Protein AF-A0A9X8HH03-F1 (afdb_monomer)

Organism: Aphanomyces astaci (NCBI:txid112090)

Secondary structure (DSSP, 8-state):
--PPPPHHHHHHHHHHHHHHHHH---STT-----SS-HHHHH-SSSS-----HHHHHHHHHHHHHHHHHSPP-TT--TTHHHHHHHHHHHHGGG--TT-TTGGGSS---TT-TT--GGGS-HHHHHHHTT--PPPP-S---TT---TTEEEETTEEEEGGG--HHHHHHHT--PPP--PPPTT--SS--SHHHHHHHHHHHHHHHHSS-HHHHHHHHHHHTT-S--GGGGGGGTTT-TTTTB-TTS-SSB--HHIIIIISTTTHHHHHHHHHHHGGGT----HHHHH-GGG----HHHHTTHHHHHHHHHHHHHHHHHHHHHHHHHHHHS-PPPPPHHHHHHHHHHHHHHHHHHHHHTS-TT-HHHHHHHHHHHHHHTSHHHHHHHHH-GGGG--SPPP---

Mean predicted aligned error: 9.7 Å

pLDDT: mean 85.26, std 14.09, range [35.69, 98.69]

Foldseek 3Di:
DDDPDDPVNLVLVVVCQCCCVQPVDNDSPDDDDFPFPQLLCCDPLQHVNRDNSQLVVLLVLLLVVLVLPPDDDPPDDPCNVVSVVLLCVQQDPNADPVARPVLLVDLDDPPDPNGNVVSHDVSVNVNSVQPPDDPPPPPDPPPDPDPQWDADPNDTDGNSPDDSVVSSVVSDDRDDDPDDQLQDDPVRPDPVSSSVQVVVLLVLLVLFDVLLSVLLNCLLSVRDPQQCVVVVCCVVPVCSQPQLQPPRDGTDSCCLQDVPPLHPVLLVLVCQLCVVFQFDSHPCCSNGVVPTDTDPVCVVLVLLSSSLVSLLSSLLSSVSSVQSCCSNPVVDHRDDNVVSNLSSVLSSLVRVLVSLLVDDPPDPNSVSNVVSVVSSCPGPSNVVSCVVVVCSNVNDPDDPPD

Sequence (402 aa):
MALPVPTAMMQRWQAMLSRYILGRKTVPTDRYRPLLPTTLHYDHKLGLGLPHVASRIRSQRLQLLQRAMTQSTTDRPLWQPLVLRQFERSMGQLYRASNPYDFLLYHPHPSSKWLMLWEVHPLWIDVQGLHQLPPNIVPVPESTRHPFYDMVKDTPTPFELWPRPMVVALAYHAPASEVSHPMTSTTRTTTALIQSYVRRVRRTCRLPPPLHGDVWLRLLFRMLPVNCRFAYLQVERPDAICCTYGCGQVETQHHAFHACPRIHPVWSFHRDAWRPFGAPFTWSTISDLDLFTVNSRGDRHKDAVKTLWILLTASTLNLIWTQHNKVQYEDANPLPLPQWFELSFLGWMTSVRRWLRLQDHDCAIRTSALYVLHTLRGQANYRRLWEQHPNSLLLAPSAATN

Structure (mmCIF, N/CA/C/O backbone):
data_AF-A0A9X8HH03-F1
#
_entry.id   AF-A0A9X8HH03-F1
#
loop_
_atom_site.group_PDB
_atom_site.id
_atom_site.type_symbol
_atom_site.label_atom_id
_atom_site.label_alt_id
_atom_site.label_comp_id
_atom_site.label_asym_id
_atom_site.label_entity_id
_atom_site.label_seq_id
_atom_site.pdbx_PDB_ins_code
_atom_site.Cartn_x
_atom_site.Cartn_y
_atom_site.Cartn_z
_atom_site.occupancy
_atom_site.B_iso_or_equiv
_atom_site.auth_seq_id
_atom_site.auth_comp_id
_atom_site.auth_asym_id
_atom_site.auth_atom_id
_atom_site.pdbx_PDB_model_num
ATOM 1 N N . MET A 1 1 ? -21.613 21.062 31.755 1.00 42.69 1 MET A N 1
ATOM 2 C CA . MET A 1 1 ? -22.233 19.724 31.862 1.00 42.69 1 MET A CA 1
ATOM 3 C C . MET A 1 1 ? -21.946 18.981 30.558 1.00 42.69 1 MET A C 1
ATOM 5 O O . MET A 1 1 ? -22.407 19.428 29.517 1.00 42.69 1 MET A O 1
ATOM 9 N N . ALA A 1 2 ? -21.083 17.958 30.559 1.00 50.59 2 ALA A N 1
ATOM 10 C CA . ALA A 1 2 ? -20.753 17.221 29.334 1.00 50.59 2 ALA A CA 1
ATOM 11 C C . ALA A 1 2 ? -21.858 16.192 29.055 1.00 50.59 2 ALA A C 1
ATOM 13 O O . ALA A 1 2 ? -21.950 15.181 29.749 1.00 50.59 2 ALA A O 1
ATOM 14 N N . LEU A 1 3 ? -22.723 16.482 28.082 1.00 59.66 3 LEU A N 1
ATOM 15 C CA . LEU A 1 3 ? -23.763 15.557 27.636 1.00 59.66 3 LEU A CA 1
ATOM 16 C C . LEU A 1 3 ? -23.119 14.341 26.945 1.00 59.66 3 LEU A C 1
ATOM 18 O O . LEU A 1 3 ? -22.155 14.512 26.188 1.00 59.66 3 LEU A O 1
ATOM 22 N N . PRO A 1 4 ? -23.619 13.114 27.180 1.00 69.44 4 PRO A N 1
ATOM 23 C CA . PRO A 1 4 ? -23.137 11.940 26.468 1.00 69.44 4 PRO A CA 1
ATOM 24 C C . PRO A 1 4 ? -23.378 12.116 24.964 1.00 69.44 4 PRO A C 1
ATOM 26 O O . PRO A 1 4 ? -24.473 12.471 24.533 1.00 69.44 4 PRO A O 1
ATOM 29 N N . VAL A 1 5 ? -22.339 11.884 24.156 1.00 78.88 5 VAL A N 1
ATOM 30 C CA . VAL A 1 5 ? -22.446 11.936 22.693 1.00 78.88 5 VAL A CA 1
ATOM 31 C C . VAL A 1 5 ? -23.406 10.832 22.232 1.00 78.88 5 VAL A C 1
ATOM 33 O O . VAL A 1 5 ? -23.113 9.660 22.484 1.00 78.88 5 VAL A O 1
ATOM 36 N N . PRO A 1 6 ? -24.512 11.157 21.535 1.00 84.25 6 PRO A N 1
ATOM 37 C CA . PRO A 1 6 ? -25.461 10.148 21.078 1.00 84.25 6 PRO A CA 1
ATOM 38 C C . PRO A 1 6 ? -24.834 9.156 20.090 1.00 84.25 6 PRO A C 1
ATOM 40 O O . PRO A 1 6 ? -24.050 9.538 19.215 1.00 84.25 6 PRO A O 1
ATOM 43 N N . THR A 1 7 ? -25.247 7.888 20.152 1.00 81.75 7 THR A N 1
ATOM 44 C CA . THR A 1 7 ? -24.755 6.822 19.258 1.00 81.75 7 THR A CA 1
ATOM 45 C C . THR A 1 7 ? -24.940 7.158 17.778 1.00 81.75 7 THR A C 1
ATOM 47 O O . THR A 1 7 ? -24.021 6.958 16.984 1.00 81.75 7 THR A O 1
ATOM 50 N N . ALA A 1 8 ? -26.077 7.756 17.409 1.00 86.56 8 ALA A N 1
ATOM 51 C CA . ALA A 1 8 ? -26.343 8.201 16.040 1.00 86.56 8 ALA A CA 1
ATOM 52 C C . ALA A 1 8 ? -25.312 9.235 15.546 1.00 86.56 8 ALA A C 1
ATOM 54 O O . ALA A 1 8 ? -24.878 9.202 14.392 1.00 86.56 8 ALA A O 1
ATOM 55 N N . MET A 1 9 ? -24.860 10.128 16.433 1.00 89.06 9 MET A N 1
ATOM 56 C CA . MET A 1 9 ? -23.835 11.119 16.112 1.00 89.06 9 MET A CA 1
ATOM 57 C C . MET A 1 9 ? -22.472 10.451 15.898 1.00 89.06 9 MET A C 1
ATOM 59 O O . MET A 1 9 ? -21.800 10.733 14.905 1.00 89.06 9 MET A O 1
ATOM 63 N N . MET A 1 10 ? -22.098 9.502 16.766 1.00 89.06 10 MET A N 1
ATOM 64 C CA . MET A 1 10 ? -20.860 8.726 16.621 1.00 89.06 10 MET A CA 1
ATOM 65 C C . MET A 1 10 ? -20.829 7.923 15.314 1.00 89.06 10 MET A C 1
ATOM 67 O O . MET A 1 10 ? -19.809 7.912 14.623 1.00 89.06 10 MET A O 1
ATOM 71 N N . GLN A 1 11 ? -21.946 7.295 14.935 1.00 87.88 11 GLN A N 1
ATOM 72 C CA . GLN A 1 11 ? -22.079 6.575 13.665 1.00 87.88 11 GLN A CA 1
ATOM 73 C C . GLN A 1 11 ? -21.918 7.513 12.463 1.00 87.88 11 GLN A C 1
ATOM 75 O O . GLN A 1 11 ? -21.202 7.186 11.514 1.00 87.88 11 GLN A O 1
ATOM 80 N N . ARG A 1 12 ? -22.512 8.713 12.518 1.00 88.88 12 ARG A N 1
ATOM 81 C CA . ARG A 1 12 ? -22.369 9.730 11.467 1.00 88.88 12 ARG A CA 1
ATOM 82 C C . ARG A 1 12 ? -20.920 10.201 11.319 1.00 88.88 12 ARG A C 1
ATOM 84 O O . ARG A 1 12 ? -20.425 10.290 10.196 1.00 88.88 12 ARG A O 1
ATOM 91 N N . TRP A 1 13 ? -20.222 10.451 12.427 1.00 90.81 13 TRP A N 1
ATOM 92 C CA . TRP A 1 13 ? -18.795 10.790 12.414 1.00 90.81 13 TRP A CA 1
ATOM 93 C C . TRP A 1 13 ? -17.937 9.654 11.857 1.00 90.81 13 TRP A C 1
ATOM 95 O O . TRP A 1 13 ? -17.076 9.892 11.010 1.00 90.81 13 TRP A O 1
ATOM 105 N N . GLN A 1 14 ? -18.198 8.411 12.273 1.00 90.00 14 GLN A N 1
ATOM 106 C CA . GLN A 1 14 ? -17.485 7.242 11.762 1.00 90.00 14 GLN A CA 1
ATOM 107 C C . GLN A 1 14 ? -17.677 7.080 10.250 1.00 90.00 14 GLN A C 1
ATOM 109 O O . GLN A 1 14 ? -16.710 6.801 9.533 1.00 90.00 14 GLN A O 1
ATOM 114 N N . ALA A 1 15 ? -18.903 7.266 9.757 1.00 87.06 15 ALA A N 1
ATOM 115 C CA . ALA A 1 15 ? -19.220 7.199 8.337 1.00 87.06 15 ALA A CA 1
ATOM 116 C C . ALA A 1 15 ? -18.490 8.295 7.551 1.00 87.06 15 ALA A C 1
ATOM 118 O O . ALA A 1 15 ? -17.828 7.983 6.563 1.00 87.06 15 ALA A O 1
ATOM 119 N N . MET A 1 16 ? -18.540 9.547 8.018 1.00 87.69 16 MET A N 1
ATOM 120 C CA . MET A 1 16 ? -17.826 10.674 7.405 1.00 87.69 16 MET A CA 1
ATOM 121 C C . MET A 1 16 ? -16.321 10.397 7.308 1.00 87.69 16 MET A C 1
ATOM 123 O O . MET A 1 16 ? -15.744 10.493 6.228 1.00 87.69 16 MET A O 1
ATOM 127 N N . LEU A 1 17 ? -15.699 9.976 8.412 1.00 88.12 17 LEU A N 1
ATOM 128 C CA . LEU A 1 17 ? -14.268 9.679 8.467 1.00 88.12 17 LEU A CA 1
ATOM 129 C C . LEU A 1 17 ? -13.883 8.542 7.512 1.00 88.12 17 LEU A C 1
ATOM 131 O O . LEU A 1 17 ? -12.899 8.646 6.781 1.00 88.12 17 LEU A O 1
ATOM 135 N N . SER A 1 18 ? -14.680 7.473 7.476 1.00 87.00 18 SER A N 1
ATOM 136 C CA . SER A 1 18 ? -14.419 6.325 6.599 1.00 87.00 18 SER A CA 1
ATOM 137 C C . SER A 1 18 ? -14.547 6.711 5.123 1.00 87.00 18 SER A C 1
ATOM 139 O O . SER A 1 18 ? -13.699 6.345 4.313 1.00 87.00 18 SER A O 1
ATOM 141 N N . ARG A 1 19 ? -15.574 7.493 4.769 1.00 84.31 19 ARG A N 1
ATOM 142 C CA . ARG A 1 19 ? -15.808 7.989 3.404 1.00 84.31 19 ARG A CA 1
ATOM 143 C C . ARG A 1 19 ? -14.714 8.942 2.935 1.00 84.31 19 ARG A C 1
ATOM 145 O O . ARG A 1 19 ? -14.247 8.824 1.802 1.00 84.31 19 ARG A O 1
ATOM 152 N N . TYR A 1 20 ? -14.272 9.836 3.813 1.00 84.31 20 TYR A N 1
ATOM 153 C CA . TYR A 1 20 ? -13.200 10.772 3.510 1.00 84.31 20 TYR A CA 1
ATOM 154 C C . TYR A 1 20 ? -11.864 10.050 3.308 1.00 84.31 20 TYR A C 1
ATOM 156 O O . TYR A 1 20 ? -11.227 10.211 2.270 1.00 84.31 20 TYR A O 1
ATOM 164 N N . ILE A 1 21 ? -11.451 9.197 4.250 1.00 82.56 21 ILE A N 1
ATOM 165 C CA . ILE A 1 21 ? -10.129 8.557 4.178 1.00 82.56 21 ILE A CA 1
ATOM 166 C C . ILE A 1 21 ? -10.069 7.523 3.049 1.00 82.56 21 ILE A C 1
ATOM 168 O O . ILE A 1 21 ? -9.082 7.452 2.313 1.00 82.56 21 ILE A O 1
ATOM 172 N N . LEU A 1 22 ? -11.122 6.721 2.883 1.00 82.25 22 LEU A N 1
ATOM 173 C CA . LEU A 1 22 ? -11.096 5.640 1.904 1.00 82.25 22 LEU A CA 1
ATOM 174 C C . LEU A 1 22 ? -11.476 6.104 0.493 1.00 82.25 22 LEU A C 1
ATOM 176 O O . LEU A 1 22 ? -10.906 5.601 -0.475 1.00 82.25 22 LEU A O 1
ATOM 180 N N . GLY A 1 23 ? -12.394 7.067 0.370 1.00 73.81 23 GLY A N 1
ATOM 181 C CA . GLY A 1 23 ? -12.974 7.483 -0.910 1.00 73.81 23 GLY A CA 1
ATOM 182 C C . GLY A 1 23 ? -12.821 8.964 -1.264 1.00 73.81 23 GLY A C 1
ATOM 183 O O . GLY A 1 23 ? -13.361 9.365 -2.292 1.00 73.81 23 GLY A O 1
ATOM 184 N N . ARG A 1 24 ? -12.146 9.781 -0.434 1.00 76.88 24 ARG A N 1
ATOM 185 C CA . ARG A 1 24 ? -12.074 11.256 -0.567 1.00 76.88 24 ARG A CA 1
ATOM 186 C C . ARG A 1 24 ? -13.442 11.925 -0.757 1.00 76.88 24 ARG A C 1
ATOM 188 O O . ARG A 1 24 ? -13.542 12.984 -1.366 1.00 76.88 24 ARG A O 1
ATOM 195 N N . LYS A 1 25 ? -14.504 11.314 -0.232 1.00 79.94 25 LYS A N 1
ATOM 196 C CA . LYS A 1 25 ? -15.860 11.856 -0.317 1.00 79.94 25 LYS A CA 1
ATOM 197 C C . LYS A 1 25 ? -16.065 12.883 0.789 1.00 79.94 25 LYS A C 1
ATOM 199 O O . LYS A 1 25 ? -15.852 12.572 1.962 1.00 79.94 25 LYS A O 1
ATOM 204 N N . THR A 1 26 ? -16.436 14.097 0.405 1.00 75.94 26 THR A N 1
ATOM 205 C CA . THR A 1 26 ? -16.641 15.234 1.314 1.00 75.94 26 THR A CA 1
ATOM 206 C C . THR A 1 26 ? -18.120 15.557 1.499 1.00 75.94 26 THR A C 1
ATOM 208 O O . THR A 1 26 ? -18.487 16.108 2.537 1.00 75.94 26 THR A O 1
ATOM 211 N N . VAL A 1 27 ? -18.984 15.174 0.550 1.00 78.25 27 VAL A N 1
ATOM 212 C CA . VAL A 1 27 ? -20.417 15.471 0.615 1.00 78.25 27 VAL A CA 1
ATOM 213 C C . VAL A 1 27 ? -21.148 14.369 1.399 1.00 78.25 27 VAL A C 1
ATOM 215 O O . VAL A 1 27 ? -20.950 13.181 1.136 1.00 78.25 27 VAL A O 1
ATOM 218 N N . PRO A 1 28 ? -22.033 14.704 2.359 1.00 67.31 28 PRO A N 1
ATOM 219 C CA . PRO A 1 28 ? -22.762 13.701 3.143 1.00 67.31 28 PRO A CA 1
ATOM 220 C C . PRO A 1 28 ? -23.639 12.745 2.319 1.00 67.31 28 PRO A C 1
ATOM 222 O O . PRO A 1 28 ? -23.883 11.616 2.753 1.00 67.31 28 PRO A O 1
ATOM 225 N N . THR A 1 29 ? -24.111 13.178 1.148 1.00 75.25 29 THR A N 1
ATOM 226 C CA . THR A 1 29 ? -24.937 12.385 0.224 1.00 75.25 29 THR A CA 1
ATOM 227 C C . THR A 1 29 ? -24.117 11.464 -0.678 1.00 75.25 29 THR A C 1
ATOM 229 O O . THR A 1 29 ? -24.694 10.576 -1.308 1.00 75.25 29 THR A O 1
ATOM 232 N N . ASP A 1 30 ? -22.787 11.609 -0.702 1.00 71.50 30 ASP A N 1
ATOM 233 C CA . ASP A 1 30 ? -21.923 10.757 -1.512 1.00 71.50 30 ASP A CA 1
ATOM 234 C C . ASP A 1 30 ? -22.067 9.297 -1.083 1.00 71.50 30 ASP A C 1
ATOM 236 O O . ASP A 1 30 ? -21.770 8.905 0.057 1.00 71.50 30 ASP A O 1
ATOM 240 N N . ARG A 1 31 ? -22.498 8.466 -2.034 1.00 70.25 31 ARG A N 1
ATOM 241 C CA . ARG A 1 31 ? -22.517 7.017 -1.864 1.00 70.25 31 ARG A CA 1
ATOM 242 C C . ARG A 1 31 ? -21.083 6.497 -1.919 1.00 70.25 31 ARG A C 1
ATOM 244 O O . ARG A 1 31 ? -20.292 6.863 -2.786 1.00 70.25 31 ARG A O 1
ATOM 251 N N . TYR A 1 32 ? -20.752 5.621 -0.980 1.00 70.56 32 TYR A N 1
ATOM 252 C CA . TYR A 1 32 ? -19.451 4.972 -0.904 1.00 70.56 32 TYR A CA 1
ATOM 253 C C . TYR A 1 32 ? -19.639 3.535 -0.436 1.00 70.56 32 TYR A C 1
ATOM 255 O O . TYR A 1 32 ? -20.240 3.297 0.614 1.00 70.56 32 TYR A O 1
ATOM 263 N N . ARG A 1 33 ? -19.105 2.586 -1.205 1.00 70.94 33 ARG A N 1
ATOM 264 C CA . ARG A 1 33 ? -19.066 1.173 -0.836 1.00 70.94 33 ARG A CA 1
ATOM 265 C C . ARG A 1 33 ? -17.609 0.780 -0.585 1.00 70.94 33 ARG A C 1
ATOM 267 O O . ARG A 1 33 ? -16.832 0.772 -1.539 1.00 70.94 33 ARG A O 1
ATOM 274 N N . PRO A 1 34 ? -17.210 0.482 0.663 1.00 73.31 34 PRO A N 1
ATOM 275 C CA . PRO A 1 34 ? -15.865 -0.006 0.923 1.00 73.31 34 PRO A CA 1
ATOM 276 C C . PRO A 1 34 ? -15.658 -1.368 0.258 1.00 73.31 34 PRO A C 1
ATOM 278 O O . PRO A 1 34 ? -16.515 -2.245 0.340 1.00 73.31 34 PRO A O 1
ATOM 281 N N . LEU A 1 35 ? -14.510 -1.531 -0.400 1.00 82.00 35 LEU A N 1
ATOM 282 C CA . LEU A 1 35 ? -14.093 -2.796 -1.019 1.00 82.00 35 LEU A CA 1
ATOM 283 C C . LEU A 1 35 ? -13.307 -3.697 -0.055 1.00 82.00 35 LEU A C 1
ATOM 285 O O . LEU A 1 35 ? -13.088 -4.870 -0.346 1.00 82.00 35 LEU A O 1
ATOM 289 N N . LEU A 1 36 ? -12.887 -3.143 1.085 1.00 84.50 36 LEU A N 1
ATOM 290 C CA . LEU A 1 36 ? -12.239 -3.863 2.173 1.00 84.50 36 LEU A CA 1
ATOM 291 C C . LEU A 1 36 ? -13.277 -4.181 3.265 1.00 84.50 36 LEU A C 1
ATOM 293 O O . LEU A 1 36 ? -14.139 -3.337 3.529 1.00 84.50 36 LEU A O 1
ATOM 297 N N . PRO A 1 37 ? -13.209 -5.353 3.924 1.00 83.94 37 PRO A N 1
ATOM 298 C CA . PRO A 1 37 ? -14.025 -5.629 5.100 1.00 83.94 37 PRO A CA 1
ATOM 299 C C . PRO A 1 37 ? -13.834 -4.557 6.178 1.00 83.94 37 PRO A C 1
ATOM 301 O O . PRO A 1 37 ? -12.712 -4.121 6.451 1.00 83.94 37 PRO A O 1
ATOM 304 N N . THR A 1 38 ? -14.930 -4.163 6.829 1.00 81.62 38 THR A N 1
ATOM 305 C CA . THR A 1 38 ? -14.950 -3.094 7.842 1.00 81.62 38 THR A CA 1
ATOM 306 C C . THR A 1 38 ? -14.029 -3.364 9.025 1.00 81.62 38 THR A C 1
ATOM 308 O O . THR A 1 38 ? -13.539 -2.438 9.656 1.00 81.62 38 THR A O 1
ATOM 311 N N . THR A 1 39 ? -13.731 -4.622 9.310 1.00 80.94 39 THR A N 1
ATOM 312 C CA . THR A 1 39 ? -12.873 -5.034 10.427 1.00 80.94 39 THR A CA 1
ATOM 313 C C . THR A 1 39 ? -11.414 -4.667 10.180 1.00 80.94 39 THR A C 1
ATOM 315 O O . THR A 1 39 ? -10.739 -4.106 11.044 1.00 80.94 39 THR A O 1
ATOM 318 N N . LEU A 1 40 ? -10.963 -4.829 8.935 1.00 87.31 40 LEU A N 1
ATOM 319 C CA . LEU A 1 40 ? -9.652 -4.381 8.480 1.00 87.31 40 LEU A CA 1
ATOM 320 C C . LEU A 1 40 ? -9.582 -2.864 8.293 1.00 87.31 40 LEU A C 1
ATOM 322 O O . LEU A 1 40 ? -8.496 -2.334 8.083 1.00 87.31 40 LEU A O 1
ATOM 326 N N . HIS A 1 41 ? -10.684 -2.120 8.407 1.00 88.50 41 HIS A N 1
ATOM 327 C CA . HIS A 1 41 ? -10.578 -0.665 8.489 1.00 88.50 41 HIS A CA 1
ATOM 328 C C . HIS A 1 41 ? -9.856 -0.262 9.772 1.00 88.50 41 HIS A C 1
ATOM 330 O O . HIS A 1 41 ? -8.935 0.548 9.720 1.00 88.50 41 HIS A O 1
ATOM 336 N N . TYR A 1 42 ? -10.251 -0.843 10.906 1.00 88.38 42 TYR A N 1
ATOM 337 C CA . TYR A 1 42 ? -9.859 -0.371 12.235 1.00 88.38 42 TYR A CA 1
ATOM 338 C C . TYR A 1 42 ? -8.628 -1.070 12.808 1.00 88.38 42 TYR A C 1
ATOM 340 O O . TYR A 1 42 ? -7.971 -0.518 13.693 1.00 88.38 42 TYR A O 1
ATOM 348 N N . ASP A 1 43 ? -8.314 -2.279 12.344 1.00 87.31 43 ASP A N 1
ATOM 349 C CA . ASP A 1 43 ? -7.179 -3.039 12.861 1.00 87.31 43 ASP A CA 1
ATOM 350 C C . ASP A 1 43 ? -5.850 -2.326 12.544 1.00 87.31 43 ASP A C 1
ATOM 352 O O . ASP A 1 43 ? -5.501 -2.063 11.391 1.00 87.31 43 ASP A O 1
ATOM 356 N N . HIS A 1 44 ? -5.085 -2.006 13.588 1.00 84.88 44 HIS A N 1
ATOM 357 C CA . HIS A 1 44 ? -3.812 -1.299 13.473 1.00 84.88 44 HIS A CA 1
ATOM 358 C C . HIS A 1 44 ? -2.653 -2.199 13.015 1.00 84.88 44 HIS A C 1
ATOM 360 O O . HIS A 1 44 ? -1.686 -1.696 12.433 1.00 84.88 44 HIS A O 1
ATOM 366 N N . LYS A 1 45 ? -2.727 -3.514 13.247 1.00 88.31 45 LYS A N 1
ATOM 367 C CA . LYS A 1 45 ? -1.688 -4.493 12.891 1.00 88.31 45 LYS A CA 1
ATOM 368 C C . LYS A 1 45 ? -1.927 -5.087 11.509 1.00 88.31 45 LYS A C 1
ATOM 370 O O . LYS A 1 45 ? -0.989 -5.141 10.719 1.00 88.31 45 LYS A O 1
ATOM 375 N N . LEU A 1 46 ? -3.158 -5.504 11.232 1.00 89.31 46 LEU A N 1
ATOM 376 C CA . LEU A 1 46 ? -3.548 -6.188 9.996 1.00 89.31 46 LEU A CA 1
ATOM 377 C C . LEU A 1 46 ? -4.153 -5.232 8.966 1.00 89.31 46 LEU A C 1
ATOM 379 O O . LEU A 1 46 ? -3.928 -5.381 7.774 1.00 89.31 46 LEU A O 1
ATOM 383 N N . GLY A 1 47 ? -4.900 -4.234 9.426 1.00 89.25 47 GLY A N 1
ATOM 384 C CA . GLY A 1 47 ? -5.759 -3.410 8.586 1.00 89.25 47 GLY A CA 1
ATOM 385 C C . GLY A 1 47 ? -5.159 -2.078 8.135 1.00 89.25 47 GLY A C 1
ATOM 386 O O . GLY A 1 47 ? -3.957 -1.942 7.907 1.00 89.25 47 GLY A O 1
ATOM 387 N N . LEU A 1 48 ? -6.012 -1.065 8.017 1.00 88.56 48 LEU A N 1
ATOM 388 C CA . LEU A 1 48 ? -5.651 0.314 7.672 1.00 88.56 48 LEU A CA 1
ATOM 389 C C . LEU A 1 48 ? -5.397 1.186 8.910 1.00 88.56 48 LEU A C 1
ATOM 391 O O . LEU A 1 48 ? -4.833 2.272 8.787 1.00 88.56 48 LEU A O 1
ATOM 395 N N . GLY A 1 49 ? -5.786 0.720 10.101 1.00 88.56 49 GLY A N 1
ATOM 396 C CA . GLY A 1 49 ? -5.632 1.463 11.351 1.00 88.56 49 GLY A CA 1
ATOM 397 C C . GLY A 1 49 ? -6.485 2.732 11.433 1.00 88.56 49 GLY A C 1
ATOM 398 O O . GLY A 1 49 ? -6.100 3.684 12.116 1.00 88.56 49 GLY A O 1
ATOM 399 N N . LEU A 1 50 ? -7.629 2.768 10.742 1.00 89.94 50 LEU A N 1
ATOM 400 C CA . LEU A 1 50 ? -8.592 3.858 10.851 1.00 89.94 50 LEU A CA 1
ATOM 401 C C . LEU A 1 50 ? -9.073 3.995 12.303 1.00 89.94 50 LEU A C 1
ATOM 403 O O . LEU A 1 50 ? -9.355 2.992 12.963 1.00 89.94 50 LEU A O 1
ATOM 407 N N . PRO A 1 51 ? -9.213 5.224 12.823 1.00 89.50 51 PRO A N 1
ATOM 408 C CA . PRO A 1 51 ? -9.813 5.430 14.130 1.00 89.50 51 PRO A CA 1
ATOM 409 C C . PRO A 1 51 ? -11.242 4.875 14.187 1.00 89.50 51 PRO A C 1
ATOM 411 O O . PRO A 1 51 ? -12.111 5.292 13.419 1.00 89.50 51 PRO A O 1
ATOM 414 N N . HIS A 1 52 ? -11.487 3.971 15.139 1.00 91.31 52 HIS A N 1
ATOM 415 C CA . HIS A 1 52 ? -12.836 3.589 15.544 1.00 91.31 52 HIS A CA 1
ATOM 416 C C . HIS A 1 52 ? -13.346 4.600 16.581 1.00 91.31 52 HIS A C 1
ATOM 418 O O . HIS A 1 52 ? -12.922 4.581 17.740 1.00 91.31 52 HIS A O 1
ATOM 424 N N . VAL A 1 53 ? -14.200 5.530 16.148 1.00 91.00 53 VAL A N 1
ATOM 425 C CA . VAL A 1 53 ? -14.639 6.714 16.909 1.00 91.00 53 VAL A CA 1
ATOM 426 C C . VAL A 1 53 ? -15.242 6.321 18.257 1.00 91.00 53 VAL A C 1
ATOM 428 O O . VAL A 1 53 ? -14.830 6.859 19.284 1.00 91.00 53 VAL A O 1
ATOM 431 N N . ALA A 1 54 ? -16.135 5.329 18.278 1.00 87.69 54 ALA A N 1
ATOM 432 C CA . ALA A 1 54 ? -16.770 4.864 19.509 1.00 87.69 54 ALA A CA 1
ATOM 433 C C . ALA A 1 54 ? -15.742 4.313 20.516 1.00 87.69 54 ALA A C 1
ATOM 435 O O . ALA A 1 54 ? -15.769 4.669 21.694 1.00 87.69 54 ALA A O 1
ATOM 436 N N . SER A 1 55 ? -14.762 3.519 20.062 1.00 87.75 55 SER A N 1
ATOM 437 C CA . SER A 1 55 ? -13.683 3.031 20.938 1.00 87.75 55 SER A CA 1
ATOM 438 C C . SER A 1 55 ? -12.772 4.152 21.436 1.00 87.75 55 SER A C 1
ATOM 440 O O . SER A 1 55 ? -12.301 4.096 22.572 1.00 87.75 55 SER A O 1
ATOM 442 N N . ARG A 1 56 ? -12.526 5.190 20.625 1.00 89.62 56 ARG A N 1
ATOM 443 C CA . ARG A 1 56 ? -11.736 6.360 21.045 1.00 89.62 56 ARG A CA 1
ATOM 444 C C . ARG A 1 56 ? -12.451 7.163 22.127 1.00 89.62 56 ARG A C 1
ATOM 446 O O . ARG A 1 56 ? -11.821 7.478 23.132 1.00 89.62 56 ARG A O 1
ATOM 453 N N . ILE A 1 57 ? -13.746 7.422 21.957 1.00 87.38 57 ILE A N 1
ATOM 454 C CA . ILE A 1 57 ? -14.573 8.114 22.954 1.00 87.38 57 ILE A CA 1
ATOM 455 C C . ILE A 1 57 ? -14.645 7.287 24.243 1.00 87.38 57 ILE A C 1
ATOM 457 O O . ILE A 1 57 ? -14.386 7.814 25.322 1.00 87.38 57 ILE A O 1
ATOM 461 N N . ARG A 1 58 ? -14.876 5.971 24.145 1.00 84.69 58 ARG A N 1
ATOM 462 C CA . ARG A 1 58 ? -14.834 5.056 25.299 1.00 84.69 58 ARG A CA 1
ATOM 463 C C . ARG A 1 58 ? -13.482 5.093 26.019 1.00 84.69 58 ARG A C 1
ATOM 465 O O . ARG A 1 58 ? -13.454 5.199 27.240 1.00 84.69 58 ARG A O 1
ATOM 472 N N . SER A 1 59 ? -12.369 5.087 25.281 1.00 87.19 59 SER A N 1
ATOM 473 C CA . SER A 1 59 ? -11.020 5.198 25.863 1.00 87.19 59 SER A CA 1
ATOM 474 C C . SER A 1 59 ? -10.837 6.513 26.626 1.00 87.19 59 SER A C 1
ATOM 476 O O . SER A 1 59 ? -10.282 6.518 27.720 1.00 87.19 59 SER A O 1
ATOM 478 N N . GLN A 1 60 ? -11.295 7.631 26.052 1.00 87.31 60 GLN A N 1
ATOM 479 C CA . GLN A 1 60 ? -11.213 8.952 26.682 1.00 87.31 60 GLN A CA 1
ATOM 480 C C . GLN A 1 60 ? -12.040 9.011 27.969 1.00 87.31 60 GLN A C 1
ATOM 482 O O . GLN A 1 60 ? -11.564 9.531 28.975 1.00 87.31 60 GLN A O 1
ATOM 487 N N . ARG A 1 61 ? -13.249 8.438 27.957 1.00 84.69 61 ARG A N 1
ATOM 488 C CA . ARG A 1 61 ? -14.136 8.369 29.126 1.00 84.69 61 ARG A CA 1
ATOM 489 C C . ARG A 1 61 ? -13.527 7.536 30.254 1.00 84.69 61 ARG A C 1
ATOM 491 O O . ARG A 1 61 ? -13.494 7.998 31.388 1.00 84.69 61 ARG A O 1
ATOM 498 N N . LEU A 1 62 ? -12.964 6.368 29.936 1.00 82.62 62 LEU A N 1
ATOM 499 C CA . LEU A 1 62 ? -12.272 5.521 30.913 1.00 82.62 62 LEU A CA 1
ATOM 500 C C . LEU A 1 62 ? -11.027 6.203 31.502 1.00 82.62 62 LEU A C 1
ATOM 502 O O . LEU A 1 62 ? -10.799 6.123 32.701 1.00 82.62 62 LEU A O 1
ATOM 506 N N . GLN A 1 63 ? -10.255 6.935 30.696 1.00 85.94 63 GLN A N 1
ATOM 507 C CA . GLN A 1 63 ? -9.102 7.701 31.195 1.00 85.94 63 GLN A CA 1
ATOM 508 C C . GLN A 1 63 ? -9.513 8.872 32.087 1.00 85.94 63 GLN A C 1
ATOM 510 O O . GLN A 1 63 ? -8.824 9.192 33.054 1.00 85.94 63 GLN A O 1
ATOM 515 N N . LEU A 1 64 ? -10.628 9.530 31.767 1.00 83.88 64 LEU A N 1
ATOM 516 C CA . LEU A 1 64 ? -11.176 10.582 32.614 1.00 83.88 64 LEU A CA 1
ATOM 517 C C . LEU A 1 64 ? -11.668 10.006 33.949 1.00 83.88 64 LEU A C 1
ATOM 519 O O . LEU A 1 64 ? -11.417 10.609 34.989 1.00 83.88 64 LEU A O 1
ATOM 523 N N . LEU A 1 65 ? -12.277 8.817 33.922 1.00 81.12 65 LEU A N 1
ATOM 524 C CA . LEU A 1 65 ? -12.651 8.070 35.119 1.00 81.12 65 LEU A CA 1
ATOM 525 C C . LEU A 1 65 ? -11.423 7.709 35.974 1.00 81.12 65 LEU A C 1
ATOM 527 O O . LEU A 1 65 ? -11.424 8.020 37.160 1.00 81.12 65 LEU A O 1
ATOM 531 N N . GLN A 1 66 ? -10.357 7.146 35.384 1.00 82.75 66 GLN A N 1
ATOM 532 C CA . GLN A 1 66 ? -9.102 6.866 36.105 1.00 82.75 66 GLN A CA 1
ATOM 533 C C . GLN A 1 66 ? -8.595 8.117 36.828 1.00 82.75 66 GLN A C 1
ATOM 535 O O . GLN A 1 66 ? -8.312 8.069 38.022 1.00 82.75 66 GLN A O 1
ATOM 540 N N . ARG A 1 67 ? -8.538 9.255 36.118 1.00 80.94 67 ARG A N 1
ATOM 541 C CA . ARG A 1 67 ? -8.094 10.541 36.678 1.00 80.94 67 ARG A CA 1
ATOM 542 C C . ARG A 1 67 ? -8.985 11.027 37.809 1.00 80.94 67 ARG A C 1
ATOM 544 O O . ARG A 1 67 ? -8.465 11.573 38.768 1.00 80.94 67 ARG A O 1
ATOM 551 N N . ALA A 1 68 ? -10.298 10.854 37.704 1.00 78.19 68 ALA A N 1
ATOM 552 C CA . ALA A 1 68 ? -11.223 11.235 38.764 1.00 78.19 68 ALA A CA 1
ATOM 553 C C . ALA A 1 68 ? -11.038 10.374 40.026 1.00 78.19 68 ALA A C 1
ATOM 555 O O . ALA A 1 68 ? -11.157 10.883 41.135 1.00 78.19 68 ALA A O 1
ATOM 556 N N . MET A 1 69 ? -10.689 9.100 39.842 1.00 76.06 69 MET A N 1
ATOM 557 C CA . MET A 1 69 ? -10.668 8.075 40.887 1.00 76.06 69 MET A CA 1
ATOM 558 C C . MET A 1 69 ? -9.284 7.767 41.472 1.00 76.06 69 MET A C 1
ATOM 560 O O . MET A 1 69 ? -9.178 7.006 42.429 1.00 76.06 69 MET A O 1
ATOM 564 N N . THR A 1 70 ? -8.202 8.324 40.922 1.00 75.94 70 THR A N 1
ATOM 565 C CA . THR A 1 70 ? -6.853 8.076 41.458 1.00 75.94 70 THR A CA 1
ATOM 566 C C . THR A 1 70 ? -6.748 8.630 42.894 1.00 75.94 70 THR A C 1
ATOM 568 O O . THR A 1 70 ? -7.163 9.759 43.141 1.00 75.94 70 THR A O 1
ATOM 571 N N . GLN A 1 71 ? -6.134 7.913 43.842 1.00 67.00 71 GLN A N 1
ATOM 572 C CA . GLN A 1 71 ? -6.012 8.352 45.251 1.00 67.00 71 GLN A CA 1
ATOM 573 C C . GLN A 1 71 ? -5.217 9.652 45.415 1.00 67.00 71 GLN A C 1
ATOM 575 O O . GLN A 1 71 ? -4.201 9.805 44.751 1.00 67.00 71 GLN A O 1
ATOM 580 N N . SER A 1 72 ? -5.642 10.570 46.289 1.00 62.00 72 SER A N 1
ATOM 581 C CA . SER A 1 72 ? -5.032 11.898 46.471 1.00 62.00 72 SER A CA 1
ATOM 582 C C . SER A 1 72 ? -3.525 11.845 46.758 1.00 62.00 72 SER A C 1
ATOM 584 O O . SER A 1 72 ? -3.1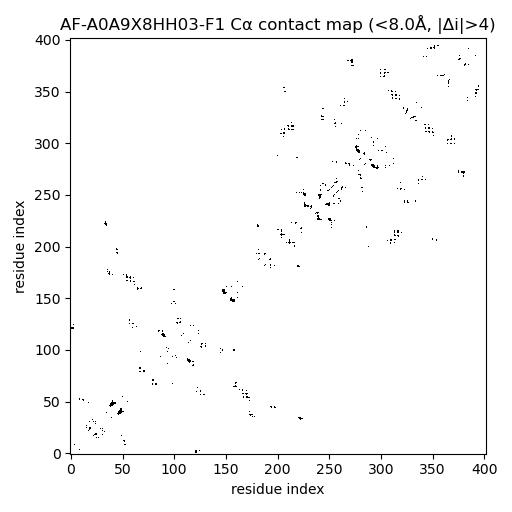04 11.237 47.738 1.00 62.00 72 SER A O 1
ATOM 586 N N . THR A 1 73 ? -2.723 12.541 45.949 1.00 65.12 73 THR A N 1
ATOM 587 C CA . THR A 1 73 ? -1.331 12.894 46.279 1.00 65.12 73 THR A CA 1
ATOM 588 C C . THR A 1 73 ? -1.253 14.385 46.623 1.00 65.12 73 THR A C 1
ATOM 590 O O . THR A 1 73 ? -2.179 15.133 46.315 1.00 65.12 73 THR A O 1
ATOM 593 N N . THR A 1 74 ? -0.172 14.830 47.268 1.00 65.12 74 THR A N 1
ATOM 594 C CA . THR A 1 74 ? 0.031 16.225 47.718 1.00 65.12 74 THR A CA 1
ATOM 595 C C . THR A 1 74 ? -0.024 17.270 46.596 1.00 65.12 74 THR A C 1
ATOM 597 O O . THR A 1 74 ? -0.292 18.432 46.868 1.00 65.12 74 THR A O 1
ATOM 600 N N . ASP A 1 75 ? 0.172 16.856 45.344 1.00 68.19 75 ASP A N 1
ATOM 601 C CA . ASP A 1 75 ? 0.383 17.736 44.187 1.00 68.19 75 ASP A CA 1
ATOM 602 C C . ASP A 1 75 ? -0.833 17.808 43.236 1.00 68.19 75 ASP A C 1
ATOM 604 O O . ASP A 1 75 ? -0.706 17.831 42.011 1.00 68.19 75 ASP A O 1
ATOM 608 N N . ARG A 1 76 ? -2.056 17.716 43.777 1.00 67.00 76 ARG A N 1
ATOM 609 C CA . ARG A 1 76 ? -3.271 17.478 42.976 1.00 67.00 76 ARG A CA 1
ATOM 610 C C . ARG A 1 76 ? -4.278 18.616 42.975 1.00 67.00 76 ARG A C 1
ATOM 612 O O . ARG A 1 76 ? -4.351 19.389 43.926 1.00 67.00 76 ARG A O 1
ATOM 619 N N . PRO A 1 77 ? -5.115 18.701 41.923 1.00 73.00 77 PRO A N 1
ATOM 620 C CA . PRO A 1 77 ? -6.117 19.746 41.837 1.00 73.00 77 PRO A CA 1
ATOM 621 C C . PRO A 1 77 ? -7.214 19.572 42.899 1.00 73.00 77 PRO A C 1
ATOM 623 O O . PRO A 1 77 ? -7.733 18.477 43.118 1.00 73.00 77 PRO A O 1
ATOM 626 N N . LEU A 1 78 ? -7.613 20.693 43.507 1.00 77.75 78 LEU A N 1
ATOM 627 C CA . LEU A 1 78 ? -8.530 20.772 44.656 1.00 77.75 78 LEU A CA 1
ATOM 628 C C . LEU A 1 78 ? -9.907 20.121 44.433 1.00 77.75 78 LEU A C 1
ATOM 630 O O . LEU A 1 78 ? -10.589 19.772 45.393 1.00 77.75 78 LEU A O 1
ATOM 634 N N . TRP A 1 79 ? -10.331 19.940 43.180 1.00 78.88 79 TRP A N 1
ATOM 635 C CA . TRP A 1 79 ? -11.620 19.329 42.851 1.00 78.88 79 TRP A CA 1
ATOM 636 C C . TRP A 1 79 ? -11.641 17.807 43.048 1.00 78.88 79 TRP A C 1
ATOM 638 O O . TRP A 1 79 ? -12.713 17.228 43.210 1.00 78.88 79 TRP A O 1
ATOM 648 N N . GLN A 1 80 ? -10.490 17.131 43.033 1.00 74.69 80 GLN A N 1
ATOM 649 C CA . GLN A 1 80 ? -10.454 15.668 42.987 1.00 74.69 80 GLN A CA 1
ATOM 650 C C . GLN A 1 80 ? -10.993 14.982 44.255 1.00 74.69 80 GLN A C 1
ATOM 652 O O . GLN A 1 80 ? -11.807 14.065 44.118 1.00 74.69 80 GLN A O 1
ATOM 657 N N . PRO A 1 81 ? -10.645 15.419 45.482 1.00 78.12 81 PRO A N 1
ATOM 658 C CA . PRO A 1 81 ? -11.230 14.849 46.697 1.00 78.12 81 PRO A CA 1
ATOM 659 C C . PRO A 1 81 ? -12.753 15.023 46.772 1.00 78.12 81 PRO A C 1
ATOM 661 O O . PRO A 1 81 ? -13.444 14.181 47.342 1.00 78.12 81 PRO A O 1
ATOM 664 N N . LEU A 1 82 ? -13.291 16.095 46.176 1.00 80.75 82 LEU A N 1
ATOM 665 C CA . LEU A 1 82 ? -14.734 16.340 46.127 1.00 80.75 82 LEU A CA 1
ATOM 666 C C . LEU A 1 82 ? -15.443 15.307 45.247 1.00 80.75 82 LEU A C 1
ATOM 668 O O . LEU A 1 82 ? -16.501 14.812 45.622 1.00 80.75 82 LEU A O 1
ATOM 672 N N . VAL A 1 83 ? -14.832 14.938 44.119 1.00 79.44 83 VAL A N 1
ATOM 673 C CA . VAL A 1 83 ? -15.370 13.914 43.213 1.00 79.44 83 VAL A CA 1
ATOM 674 C C . VAL A 1 83 ? -15.383 12.537 43.879 1.00 79.44 83 VAL A C 1
ATOM 676 O O . VAL A 1 83 ? -16.385 11.833 43.783 1.00 79.44 83 VAL A O 1
ATOM 679 N N . LEU A 1 84 ? -14.319 12.177 44.605 1.00 79.69 84 LEU A N 1
ATOM 680 C CA . LEU A 1 84 ? -14.257 10.919 45.359 1.00 79.69 84 LEU A CA 1
ATOM 681 C C . LEU A 1 84 ? -15.329 10.853 46.456 1.00 79.69 84 LEU A C 1
ATOM 683 O O . LEU A 1 84 ? -16.041 9.858 46.547 1.00 79.69 84 LEU A O 1
ATOM 687 N N . ARG A 1 85 ? -15.502 11.930 47.237 1.00 81.62 85 ARG A N 1
ATOM 688 C CA . ARG A 1 85 ? -16.546 12.010 48.276 1.00 81.62 85 ARG A CA 1
ATOM 689 C C . ARG A 1 85 ? -17.956 11.933 47.697 1.00 81.62 85 ARG A C 1
ATOM 691 O O . ARG A 1 85 ? -18.816 11.259 48.255 1.00 81.62 85 ARG A O 1
ATOM 698 N N . GLN A 1 86 ? -18.200 12.626 46.585 1.00 83.88 86 GLN A N 1
ATOM 699 C CA . GLN A 1 86 ? -19.485 12.572 45.889 1.00 83.88 86 GLN A CA 1
ATOM 700 C C . GLN A 1 86 ? -19.776 11.154 45.389 1.00 83.88 86 GLN A C 1
ATOM 702 O O . GLN A 1 86 ? -20.897 10.670 45.537 1.00 83.88 86 GLN A O 1
ATOM 707 N N . PHE A 1 87 ? -18.769 10.477 44.835 1.00 81.31 87 PHE A N 1
ATOM 708 C CA . PHE A 1 87 ? -18.891 9.100 44.375 1.00 81.31 87 PHE A CA 1
ATOM 709 C C . PHE A 1 87 ? -19.177 8.129 45.530 1.00 81.31 87 PHE A C 1
ATOM 711 O O . PHE A 1 87 ? -20.149 7.384 45.459 1.00 81.31 87 PHE A O 1
ATOM 718 N N . GLU A 1 88 ? -18.399 8.185 46.615 1.00 82.88 88 GLU A N 1
ATOM 719 C CA . GLU A 1 88 ? -18.612 7.383 47.829 1.00 82.88 88 GLU A CA 1
ATOM 720 C C . GLU A 1 88 ? -20.043 7.530 48.361 1.00 82.88 88 GLU A C 1
ATOM 722 O O . GLU A 1 88 ? -20.750 6.537 48.538 1.00 82.88 88 GLU A O 1
ATOM 727 N N . ARG A 1 89 ? -20.511 8.773 48.516 1.00 84.38 89 ARG A N 1
ATOM 728 C CA . ARG A 1 89 ? -21.882 9.065 48.948 1.00 84.38 89 ARG A CA 1
ATOM 729 C C . ARG A 1 89 ? -22.924 8.482 47.993 1.00 84.38 89 ARG A C 1
ATOM 731 O O . ARG A 1 89 ? -23.911 7.907 48.444 1.00 84.38 89 ARG A O 1
ATOM 738 N N . SER A 1 90 ? -22.694 8.604 46.687 1.00 82.56 90 SER A N 1
ATOM 739 C CA . SER A 1 90 ? -23.633 8.125 45.672 1.00 82.56 90 SER A CA 1
ATOM 740 C C . SER A 1 90 ? -23.750 6.602 45.637 1.00 82.56 90 SER A C 1
ATOM 742 O O . SER A 1 90 ? -24.832 6.068 45.392 1.00 82.56 90 SER A O 1
ATOM 744 N N . MET A 1 91 ? -22.637 5.907 45.877 1.00 79.88 91 MET A N 1
ATOM 745 C CA . MET A 1 91 ? -22.575 4.447 45.915 1.00 79.88 91 MET A CA 1
ATOM 746 C C . MET A 1 91 ? -23.075 3.864 47.245 1.00 79.88 91 MET A C 1
ATOM 748 O O . MET A 1 91 ? -23.454 2.693 47.296 1.00 79.88 91 MET A O 1
ATOM 752 N N . GLY A 1 92 ? -23.100 4.665 48.314 1.00 82.00 92 GLY A N 1
ATOM 753 C CA . GLY A 1 92 ? -23.634 4.273 49.615 1.00 82.00 92 GLY A CA 1
ATOM 754 C C . GLY A 1 92 ? -22.970 3.004 50.153 1.00 82.00 92 GLY A C 1
ATOM 755 O O . GLY A 1 92 ? -21.747 2.899 50.201 1.00 82.00 92 GLY A O 1
ATOM 756 N N . GLN A 1 93 ? -23.779 2.005 50.517 1.00 78.62 93 GLN A N 1
ATOM 757 C CA . GLN A 1 93 ? -23.293 0.727 51.064 1.00 78.62 93 GLN A CA 1
ATOM 758 C C . GLN A 1 93 ? -22.519 -0.135 50.054 1.00 78.62 93 GLN A C 1
ATOM 760 O O . GLN A 1 93 ? -21.864 -1.100 50.442 1.00 78.62 93 GLN A O 1
ATOM 765 N N . LEU A 1 94 ? -22.593 0.194 48.761 1.00 75.44 94 LEU A N 1
ATOM 766 C CA . LEU A 1 94 ? -21.868 -0.512 47.706 1.00 75.44 94 LEU A CA 1
ATOM 767 C C . LEU A 1 94 ? -20.471 0.078 47.458 1.00 75.44 94 LEU A C 1
ATOM 769 O O . LEU A 1 94 ? -19.708 -0.484 46.672 1.00 75.44 94 LEU A O 1
ATOM 773 N N . TYR A 1 95 ? -20.111 1.186 48.117 1.00 79.00 95 TYR A N 1
ATOM 774 C CA . TYR A 1 95 ? -18.760 1.733 48.051 1.00 79.00 95 TYR A CA 1
ATOM 775 C C . TYR A 1 95 ? -17.767 0.871 48.838 1.00 79.00 95 TYR A C 1
ATOM 777 O O . TYR A 1 95 ? -17.997 0.514 49.994 1.00 79.00 95 TYR A O 1
ATOM 785 N N . ARG A 1 96 ? -16.615 0.584 48.227 1.00 76.06 96 ARG A N 1
ATOM 786 C CA . ARG A 1 96 ? -15.487 -0.087 48.879 1.00 76.06 96 ARG A CA 1
ATOM 787 C C . ARG A 1 96 ? -14.202 0.659 48.567 1.00 76.06 96 ARG A C 1
ATOM 789 O O . ARG A 1 96 ? -13.766 0.680 47.421 1.00 76.06 96 ARG A O 1
ATOM 796 N N . ALA A 1 97 ? -13.546 1.193 49.596 1.00 74.50 97 ALA A N 1
ATOM 797 C CA . ALA A 1 97 ? -12.263 1.881 49.440 1.00 74.50 97 ALA A CA 1
ATOM 798 C C . ALA A 1 97 ? -11.162 0.970 48.858 1.00 74.50 97 ALA A C 1
ATOM 800 O O . ALA A 1 97 ? -10.277 1.442 48.151 1.00 74.50 97 ALA A O 1
ATOM 801 N N . SER A 1 98 ? -11.232 -0.338 49.128 1.00 71.12 98 SER A N 1
ATOM 802 C CA . SER A 1 98 ? -10.299 -1.334 48.589 1.00 71.12 98 SER A CA 1
ATOM 803 C C . SER A 1 98 ? -10.539 -1.673 47.117 1.00 71.12 98 SER A C 1
ATOM 805 O O . SER A 1 98 ? -9.608 -2.112 46.453 1.00 71.12 98 SER A O 1
ATOM 807 N N . ASN A 1 99 ? -11.764 -1.487 46.610 1.00 71.69 99 ASN A N 1
ATOM 808 C CA . ASN A 1 99 ? -12.135 -1.797 45.229 1.00 71.69 99 ASN A CA 1
ATOM 809 C C . ASN A 1 99 ? -13.130 -0.747 44.700 1.00 71.69 99 ASN A C 1
ATOM 811 O O . ASN A 1 99 ? -14.317 -1.022 44.512 1.00 71.69 99 ASN A O 1
ATOM 815 N N . PRO A 1 100 ? -12.665 0.488 44.447 1.00 72.25 100 PRO A N 1
ATOM 816 C CA . PRO A 1 100 ? -13.553 1.602 44.119 1.00 72.25 100 PRO A CA 1
ATOM 817 C C . PRO A 1 100 ? -14.180 1.485 42.716 1.00 72.25 100 PRO A C 1
ATOM 819 O O . PRO A 1 100 ? -15.027 2.296 42.353 1.00 72.25 100 PRO A O 1
ATOM 822 N N . TYR A 1 101 ? -13.798 0.466 41.936 1.00 74.44 101 TYR A N 1
ATOM 823 C CA . TYR A 1 101 ? -14.294 0.180 40.587 1.00 74.44 101 TYR A CA 1
ATOM 824 C C . TYR A 1 101 ? -15.274 -1.002 40.503 1.00 74.44 101 TYR A C 1
ATOM 826 O O . TYR A 1 101 ? -15.718 -1.305 39.398 1.00 74.44 101 TYR A O 1
ATOM 834 N N . ASP A 1 102 ? -15.668 -1.624 41.628 1.00 72.50 102 ASP A N 1
ATOM 835 C CA . ASP A 1 102 ? -16.684 -2.704 41.671 1.00 72.50 102 ASP A CA 1
ATOM 836 C C . ASP A 1 102 ? -17.977 -2.301 40.936 1.00 72.50 102 ASP A C 1
ATOM 838 O O . ASP A 1 102 ? -18.645 -3.124 40.313 1.00 72.50 102 ASP A O 1
ATOM 842 N N . PHE A 1 103 ? -18.313 -1.008 40.953 1.00 72.88 103 PHE A N 1
ATOM 843 C CA . PHE A 1 103 ? -19.491 -0.453 40.283 1.00 72.88 103 PHE A CA 1
ATOM 844 C C . PHE A 1 103 ? -19.513 -0.634 38.760 1.00 72.88 103 PHE A C 1
ATOM 846 O O . PHE A 1 103 ? -20.562 -0.465 38.145 1.00 72.88 103 PHE A O 1
ATOM 853 N N . LEU A 1 104 ? -18.374 -0.940 38.136 1.00 70.75 104 LEU A N 1
ATOM 854 C CA . LEU A 1 104 ? -18.299 -1.230 36.706 1.00 70.75 104 LEU A CA 1
ATOM 855 C C . LEU A 1 104 ? -18.760 -2.658 36.369 1.00 70.75 104 LEU A C 1
ATOM 857 O O . LEU A 1 104 ? -18.937 -2.967 35.192 1.00 70.75 104 LEU A O 1
ATOM 861 N N . LEU A 1 105 ? -18.951 -3.525 37.372 1.00 67.56 105 LEU A N 1
ATOM 862 C CA . LEU A 1 105 ? -19.367 -4.920 37.185 1.00 67.56 105 LEU A CA 1
ATOM 863 C C . LEU A 1 105 ? -20.868 -5.143 37.163 1.00 67.56 105 LEU A C 1
ATOM 865 O O . LEU A 1 105 ? -21.324 -6.212 36.764 1.00 67.56 105 LEU A O 1
ATOM 869 N N . TYR A 1 106 ? -21.637 -4.157 37.591 1.00 66.38 106 TYR A N 1
ATOM 870 C CA . TYR A 1 106 ? -23.081 -4.247 37.590 1.00 66.38 106 TYR A CA 1
ATOM 871 C C . TYR A 1 106 ? -23.665 -3.006 36.944 1.00 66.38 106 TYR A C 1
ATOM 873 O O . TYR A 1 106 ? -23.145 -1.901 37.076 1.00 66.38 106 TYR A O 1
ATOM 881 N N . HIS A 1 107 ? -24.769 -3.197 36.232 1.00 66.88 107 HIS A N 1
ATOM 882 C CA . HIS A 1 107 ? -25.557 -2.085 35.741 1.00 66.88 107 HIS A CA 1
ATOM 883 C C . HIS A 1 107 ? -26.587 -1.729 36.816 1.00 66.88 107 HIS A C 1
ATOM 885 O O . HIS A 1 107 ? -27.515 -2.511 37.044 1.00 66.88 107 HIS A O 1
ATOM 891 N N . PRO A 1 108 ? -26.421 -0.611 37.541 1.00 65.00 108 PRO A N 1
ATOM 892 C CA . PRO A 1 108 ? -27.334 -0.290 38.618 1.00 65.00 108 PRO A CA 1
ATOM 893 C C . PRO A 1 108 ? -28.700 0.097 38.051 1.00 65.00 108 PRO A C 1
ATOM 895 O O . PRO A 1 108 ? -28.800 0.863 37.094 1.00 65.00 108 PRO A O 1
ATOM 898 N N . HIS A 1 109 ? -29.770 -0.427 38.649 1.00 69.75 109 HIS A N 1
ATOM 899 C CA . HIS A 1 109 ? -31.119 -0.083 38.216 1.00 69.75 109 HIS A CA 1
ATOM 900 C C . HIS A 1 109 ? -31.379 1.416 38.479 1.00 69.75 109 HIS A C 1
ATOM 902 O O . HIS A 1 109 ? -31.200 1.850 39.621 1.00 69.75 109 HIS A O 1
ATOM 908 N N . PRO A 1 110 ? -31.832 2.214 37.490 1.00 66.81 110 PRO A N 1
ATOM 909 C CA . PRO A 1 110 ? -32.012 3.664 37.644 1.00 66.81 110 PRO A CA 1
ATOM 910 C C . PRO A 1 110 ? -32.965 4.061 38.777 1.00 66.81 110 PRO A C 1
ATOM 912 O O . PRO A 1 110 ? -32.830 5.130 39.358 1.00 66.81 110 PRO A O 1
ATOM 915 N N . SER A 1 111 ? -33.925 3.190 39.103 1.00 71.38 111 SER A N 1
ATOM 916 C CA . SER A 1 111 ? -34.877 3.386 40.205 1.00 71.38 111 SER A CA 1
ATOM 917 C C . SER A 1 111 ? -34.443 2.737 41.527 1.00 71.38 111 SER A C 1
ATOM 919 O O . SER A 1 111 ? -35.260 2.597 42.440 1.00 71.38 111 SER A O 1
ATOM 921 N N . SER A 1 112 ? -33.199 2.261 41.623 1.00 73.44 112 SER A N 1
ATOM 922 C CA . SER A 1 112 ? -32.685 1.662 42.851 1.00 73.44 112 SER A CA 1
ATOM 923 C C . SER A 1 112 ? -32.642 2.703 43.964 1.00 73.44 112 SER A C 1
ATOM 925 O O . SER A 1 112 ? -32.054 3.767 43.808 1.00 73.44 112 SER A O 1
ATOM 927 N N . LYS A 1 113 ? -33.221 2.371 45.121 1.00 74.81 113 LYS A N 1
ATOM 928 C CA . LYS A 1 113 ? -33.113 3.191 46.340 1.00 74.81 113 LYS A CA 1
ATOM 929 C C . LYS A 1 113 ? -31.768 3.022 47.058 1.00 74.81 113 LYS A C 1
ATOM 931 O O . LYS A 1 113 ? -31.500 3.734 48.016 1.00 74.81 113 LYS A O 1
ATOM 936 N N . TRP A 1 114 ? -30.949 2.064 46.618 1.00 72.62 114 TRP A N 1
ATOM 937 C CA . TRP A 1 114 ? -29.669 1.714 47.241 1.00 72.62 114 TRP A CA 1
ATOM 938 C C . TRP A 1 114 ? -28.523 2.609 46.754 1.00 72.62 114 TRP A C 1
ATOM 940 O O . TRP A 1 114 ? -27.449 2.606 47.346 1.00 72.62 114 TRP A O 1
ATOM 950 N N . LEU A 1 115 ? -28.747 3.352 45.666 1.00 76.19 115 LEU A N 1
ATOM 951 C CA . LEU A 1 115 ? -27.764 4.194 44.997 1.00 76.19 115 LEU A CA 1
ATOM 952 C C . LEU A 1 115 ? -28.376 5.565 44.732 1.00 76.19 115 LEU A C 1
ATOM 954 O O . LEU A 1 115 ? -29.475 5.659 44.189 1.00 76.19 115 LEU A O 1
ATOM 958 N N . MET A 1 116 ? -27.647 6.634 45.039 1.00 80.19 116 MET A N 1
ATOM 959 C CA . MET A 1 116 ? -28.064 7.998 44.706 1.00 80.19 116 MET A CA 1
ATOM 960 C C . MET A 1 116 ? -27.535 8.377 43.320 1.00 80.19 116 MET A C 1
ATOM 962 O O . MET A 1 116 ? -26.752 9.311 43.169 1.00 80.19 116 MET A O 1
ATOM 966 N N . LEU A 1 117 ? -27.936 7.629 42.281 1.00 73.75 117 LEU A N 1
ATOM 967 C CA . LEU A 1 117 ? -27.417 7.806 40.913 1.00 73.75 117 LEU A CA 1
ATOM 968 C C . LEU A 1 117 ? -27.650 9.217 40.346 1.00 73.75 117 LEU A C 1
ATOM 970 O O . LEU A 1 117 ? -26.905 9.645 39.470 1.00 73.75 117 LEU A O 1
ATOM 974 N N . TRP A 1 118 ? -28.643 9.952 40.857 1.00 74.81 118 TRP A N 1
ATOM 975 C CA . TRP A 1 118 ? -28.899 11.352 40.494 1.00 74.81 118 TRP A CA 1
ATOM 976 C C . TRP A 1 118 ? -27.823 12.326 41.000 1.00 74.81 118 TRP A C 1
ATOM 978 O O . TRP A 1 118 ? -27.690 13.416 40.447 1.00 74.81 118 TRP A O 1
ATOM 988 N N . GLU A 1 119 ? -27.053 11.957 42.029 1.00 76.69 119 GLU A N 1
ATOM 989 C CA . GLU A 1 119 ? -25.907 12.737 42.514 1.00 76.69 119 GLU A CA 1
ATOM 990 C C . GLU A 1 119 ? -24.635 12.436 41.711 1.00 76.69 119 GLU A C 1
ATOM 992 O O . GLU A 1 119 ? -23.679 13.211 41.760 1.00 76.69 119 GLU A O 1
ATOM 997 N N . VAL A 1 120 ? -24.610 11.342 40.944 1.00 73.19 120 VAL A N 1
ATOM 998 C CA . VAL A 1 120 ? -23.442 10.937 40.162 1.00 73.19 120 VAL A CA 1
ATOM 999 C C . VAL A 1 120 ? -23.349 11.779 38.893 1.00 73.19 120 VAL A C 1
ATOM 1001 O O . VAL A 1 120 ? -24.320 11.977 38.164 1.00 73.19 120 VAL A O 1
ATOM 1004 N N . HIS A 1 121 ? -22.144 12.248 38.571 1.00 73.44 121 HIS A N 1
ATOM 1005 C CA . HIS A 1 121 ? -21.929 12.981 37.329 1.00 73.44 121 HIS A CA 1
ATOM 1006 C C . HIS A 1 121 ? -22.316 12.110 36.095 1.00 73.44 121 HIS A C 1
ATOM 1008 O O . HIS A 1 121 ? -21.988 10.922 36.047 1.00 73.44 121 HIS A O 1
ATOM 1014 N N . PRO A 1 122 ? -22.948 12.664 35.039 1.00 70.75 122 PRO A N 1
ATOM 1015 C CA . PRO A 1 122 ? -23.459 11.877 33.902 1.00 70.75 122 PRO A CA 1
ATOM 1016 C C . PRO A 1 122 ? -22.425 10.997 33.180 1.00 70.75 122 PRO A C 1
ATOM 1018 O O . PRO A 1 122 ? -22.762 9.944 32.646 1.00 70.75 122 PRO A O 1
ATOM 1021 N N . LEU A 1 123 ? -21.150 11.403 33.197 1.00 71.00 123 LEU A N 1
ATOM 1022 C CA . LEU A 1 123 ? -20.022 10.613 32.677 1.00 71.00 123 LEU A CA 1
ATOM 1023 C C . LEU A 1 123 ? -19.972 9.188 33.252 1.00 71.00 123 LEU A C 1
ATOM 1025 O O . LEU A 1 123 ? -19.608 8.257 32.546 1.00 71.00 123 LEU A O 1
ATOM 1029 N N . TRP A 1 124 ? -20.300 9.016 34.529 1.00 71.62 124 TRP A N 1
ATOM 1030 C CA . TRP A 1 124 ? -20.156 7.737 35.222 1.00 71.62 124 TRP A CA 1
ATOM 1031 C C . TRP A 1 124 ? -21.279 6.777 34.842 1.00 71.62 124 TRP A C 1
ATOM 1033 O O . TRP A 1 124 ? -21.017 5.604 34.592 1.00 71.62 124 TRP A O 1
ATOM 1043 N N . ILE A 1 125 ? -22.501 7.300 34.713 1.00 69.12 125 ILE A N 1
ATOM 1044 C CA . ILE A 1 125 ? -23.672 6.567 34.213 1.00 69.12 125 ILE A CA 1
ATOM 1045 C C . ILE A 1 125 ? -23.402 6.082 32.783 1.00 69.12 125 ILE A C 1
ATOM 1047 O O . ILE A 1 125 ? -23.642 4.929 32.431 1.00 69.12 125 ILE A O 1
ATOM 1051 N N . ASP A 1 126 ? -22.824 6.952 31.961 1.00 68.69 126 ASP A N 1
ATOM 1052 C CA . ASP A 1 126 ? -22.462 6.628 30.588 1.00 68.69 126 ASP A CA 1
ATOM 1053 C C . ASP A 1 126 ? -21.315 5.597 30.505 1.00 68.69 126 ASP A C 1
ATOM 1055 O O . ASP A 1 126 ? -21.364 4.721 29.648 1.00 68.69 126 ASP A O 1
ATOM 1059 N N . VAL A 1 127 ? -20.338 5.595 31.427 1.00 69.00 127 VAL A N 1
ATOM 1060 C CA . VAL A 1 127 ? -19.314 4.530 31.519 1.00 69.00 127 VAL A CA 1
ATOM 1061 C C . VAL A 1 127 ? -19.888 3.192 32.007 1.00 69.00 127 VAL A C 1
ATOM 1063 O O . VAL A 1 127 ? -19.459 2.139 31.525 1.00 69.00 127 VAL A O 1
ATOM 1066 N N . GLN A 1 128 ? -20.879 3.198 32.902 1.00 66.06 128 GLN A N 1
ATOM 1067 C CA . GLN A 1 128 ? -21.584 1.980 33.327 1.00 66.06 128 GLN A CA 1
ATOM 1068 C C . GLN A 1 128 ? -22.315 1.319 32.149 1.00 66.06 128 GLN A C 1
ATOM 1070 O O . GLN A 1 128 ? -22.234 0.106 31.980 1.00 66.06 128 GLN A O 1
ATOM 1075 N N . GLY A 1 129 ? -22.943 2.108 31.269 1.00 60.38 129 GLY A N 1
ATOM 1076 C CA . GLY A 1 129 ? -23.580 1.602 30.046 1.00 60.38 129 GLY A CA 1
ATOM 1077 C C . GLY A 1 129 ? -22.615 0.968 29.029 1.00 60.38 129 GLY A C 1
ATOM 1078 O O . GLY A 1 129 ? -23.051 0.262 28.123 1.00 60.38 129 GLY A O 1
ATOM 1079 N N . LEU A 1 130 ? -21.299 1.181 29.166 1.00 58.34 130 LEU A N 1
ATOM 1080 C CA . LEU A 1 130 ? -20.283 0.593 28.281 1.00 58.34 130 LEU A CA 1
ATOM 1081 C C . LEU A 1 130 ? -19.943 -0.863 28.658 1.00 58.34 130 LEU A C 1
ATOM 1083 O O . LEU A 1 130 ? -19.354 -1.584 27.845 1.00 58.34 130 LEU A O 1
ATOM 1087 N N . HIS A 1 131 ? -20.292 -1.314 29.865 1.00 56.09 131 HIS A N 1
ATOM 1088 C CA . HIS A 1 131 ? -19.943 -2.635 30.387 1.00 56.09 131 HIS A CA 1
ATOM 1089 C C . HIS A 1 131 ? -21.022 -3.679 30.058 1.00 56.09 131 HIS A C 1
ATOM 1091 O O . HIS A 1 131 ? -21.766 -4.141 30.909 1.00 56.09 131 HIS A O 1
ATOM 1097 N N . GLN A 1 132 ? -21.060 -4.078 28.786 1.00 49.41 132 GLN A N 1
ATOM 1098 C CA . GLN A 1 132 ? -21.489 -5.414 28.350 1.00 49.41 132 GLN A CA 1
ATOM 1099 C C . GLN A 1 132 ? -20.246 -6.203 27.907 1.00 49.41 132 GLN A C 1
ATOM 1101 O O . GLN A 1 132 ? -20.163 -6.688 26.780 1.00 49.41 132 GLN A O 1
ATOM 1106 N N . LEU A 1 133 ? -19.202 -6.227 28.743 1.00 44.81 133 LEU A N 1
ATOM 1107 C CA . LEU A 1 133 ? -18.045 -7.080 28.475 1.00 44.81 133 LEU A CA 1
ATOM 1108 C C . LEU A 1 133 ? -18.499 -8.536 28.659 1.00 44.81 133 LEU A C 1
ATOM 1110 O O . LEU A 1 133 ? -19.070 -8.836 29.709 1.00 44.81 133 LEU A O 1
ATOM 1114 N N . PRO A 1 134 ? -18.254 -9.450 27.704 1.00 38.47 134 PRO A N 1
ATOM 1115 C CA . PRO A 1 134 ? -18.267 -10.858 28.053 1.00 38.47 134 PRO A CA 1
ATOM 1116 C C . PRO A 1 134 ? -17.207 -11.056 29.151 1.00 38.47 134 PRO A C 1
ATOM 1118 O O . PRO A 1 134 ? -16.092 -10.539 29.006 1.00 38.47 134 PRO A O 1
ATOM 1121 N N . PRO A 1 135 ? -17.530 -11.736 30.265 1.00 40.25 135 PRO A N 1
ATOM 1122 C CA . PRO A 1 135 ? -16.518 -12.102 31.243 1.00 40.25 135 PRO A CA 1
ATOM 1123 C C . PRO A 1 135 ? -15.410 -12.868 30.514 1.00 40.25 135 PRO A C 1
ATOM 1125 O O . PRO A 1 135 ? -15.687 -13.671 29.621 1.00 40.25 135 PRO A O 1
ATOM 1128 N N . ASN A 1 136 ? -14.152 -12.581 30.846 1.00 37.69 136 ASN A N 1
ATOM 1129 C CA . ASN A 1 136 ? -13.012 -13.334 30.330 1.00 37.69 136 ASN A CA 1
ATOM 1130 C C . ASN A 1 136 ? -13.283 -14.840 30.519 1.00 37.69 136 ASN A C 1
ATOM 1132 O O . ASN A 1 136 ? -13.458 -15.290 31.644 1.00 37.69 136 ASN A O 1
ATOM 1136 N N . ILE A 1 137 ? -13.317 -15.611 29.425 1.00 36.38 137 ILE A N 1
ATOM 1137 C CA . ILE A 1 137 ? -13.542 -17.074 29.439 1.00 36.38 137 ILE A CA 1
ATOM 1138 C C . ILE A 1 137 ? -12.246 -17.829 29.808 1.00 36.38 137 ILE A C 1
ATOM 1140 O O . ILE A 1 137 ? -12.207 -19.054 29.849 1.00 36.38 137 ILE A O 1
ATOM 1144 N N . VAL A 1 138 ? -11.151 -17.120 30.101 1.00 35.69 138 VAL A N 1
ATOM 1145 C CA . VAL A 1 138 ? -9.935 -17.765 30.606 1.00 35.69 138 VAL A CA 1
ATOM 1146 C C . VAL A 1 138 ? -10.154 -18.094 32.086 1.00 35.69 138 VAL A C 1
ATOM 1148 O O . VAL A 1 138 ? -10.427 -17.166 32.849 1.00 35.69 138 VAL A O 1
ATOM 1151 N N . PRO A 1 139 ? -10.030 -19.364 32.520 1.00 37.38 139 PRO A N 1
ATOM 1152 C CA . PRO A 1 139 ? -10.063 -19.706 33.934 1.00 37.38 139 PRO A CA 1
ATOM 1153 C C . PRO A 1 139 ? -8.839 -19.064 34.587 1.00 37.38 139 PRO A C 1
ATOM 1155 O O . PRO A 1 139 ? -7.710 -19.520 34.403 1.00 37.38 139 PRO A O 1
ATOM 1158 N N . VAL A 1 140 ? -9.048 -17.950 35.280 1.00 42.97 140 VAL A N 1
ATOM 1159 C CA . VAL A 1 140 ? -8.002 -17.328 36.087 1.00 42.97 140 VAL A CA 1
ATOM 1160 C C . VAL A 1 140 ? -8.014 -18.034 37.448 1.00 42.97 140 VAL A C 1
ATOM 1162 O O . VAL A 1 140 ? -9.100 -18.232 37.997 1.00 42.97 140 VAL A O 1
ATOM 1165 N N . PRO A 1 141 ? -6.857 -18.454 37.994 1.00 37.16 141 PRO A N 1
ATOM 1166 C CA . PRO A 1 141 ? -6.789 -19.074 39.313 1.00 37.16 141 PRO A CA 1
ATOM 1167 C C . PRO A 1 141 ? -7.494 -18.224 40.379 1.00 37.16 141 PRO A C 1
ATOM 1169 O O . PRO A 1 141 ? -7.389 -16.992 40.362 1.00 37.16 141 PRO A O 1
ATOM 1172 N N . GLU A 1 142 ? -8.159 -18.896 41.323 1.00 42.66 142 GLU A N 1
ATOM 1173 C CA . GLU A 1 142 ? -9.050 -18.349 42.368 1.00 42.66 142 GLU A CA 1
ATOM 1174 C C . GLU A 1 142 ? -8.422 -17.272 43.283 1.00 42.66 142 GLU A C 1
ATOM 1176 O O . GLU A 1 142 ? -9.106 -16.675 44.109 1.00 42.66 142 GLU A O 1
ATOM 1181 N N . SER A 1 143 ? -7.134 -16.962 43.127 1.00 41.16 143 SER A N 1
ATOM 1182 C CA . SER A 1 143 ? -6.407 -15.962 43.914 1.00 41.16 143 SER A CA 1
ATOM 1183 C C . SER A 1 143 ? -6.243 -14.591 43.237 1.00 41.16 143 SER A C 1
ATOM 1185 O O . SER A 1 143 ? -5.505 -13.745 43.750 1.00 41.16 143 SER A O 1
ATOM 1187 N N . THR A 1 144 ? -6.889 -14.326 42.098 1.00 42.41 144 THR A N 1
ATOM 1188 C CA . THR A 1 144 ? -6.788 -13.028 41.404 1.00 42.41 144 THR A CA 1
ATOM 1189 C C . THR A 1 144 ? -7.930 -12.084 41.777 1.00 42.41 144 THR A C 1
ATOM 1191 O O . THR A 1 144 ? -9.097 -12.272 41.443 1.00 42.41 144 THR A O 1
ATOM 1194 N N . ARG A 1 145 ? -7.554 -11.039 42.518 1.00 52.06 145 ARG A N 1
ATOM 1195 C CA . ARG A 1 145 ? -8.379 -9.883 42.881 1.00 52.06 145 ARG A CA 1
ATOM 1196 C C . ARG A 1 145 ? -9.058 -9.300 41.635 1.00 52.06 145 ARG A C 1
ATOM 1198 O O . ARG A 1 145 ? -8.377 -9.103 40.644 1.00 52.06 145 ARG A O 1
ATOM 1205 N N . HIS A 1 146 ? -10.360 -9.030 41.747 1.00 55.44 146 HIS A N 1
ATOM 1206 C CA . HIS A 1 146 ? -11.224 -8.123 40.972 1.00 55.44 146 HIS A CA 1
ATOM 1207 C C . HIS A 1 146 ? -10.848 -7.804 39.488 1.00 55.44 146 HIS A C 1
ATOM 1209 O O . HIS A 1 146 ? -9.763 -7.307 39.224 1.00 55.44 146 HIS A O 1
ATOM 1215 N N . PRO A 1 147 ? -11.767 -7.918 38.504 1.00 61.56 147 PRO A N 1
ATOM 1216 C CA . PRO A 1 147 ? -11.517 -7.768 37.046 1.00 61.56 147 PRO A CA 1
ATOM 1217 C C . PRO A 1 147 ? -10.947 -6.422 36.550 1.00 61.56 147 PRO A C 1
ATOM 1219 O O . PRO A 1 147 ? -10.650 -6.273 35.366 1.00 61.56 147 PRO A O 1
ATOM 1222 N N . PHE A 1 148 ? -10.777 -5.446 37.439 1.00 69.56 148 PHE A N 1
ATOM 1223 C CA . PHE A 1 148 ? -10.071 -4.183 37.199 1.00 69.56 148 PHE A CA 1
ATOM 1224 C C . PHE A 1 148 ? -8.669 -4.165 37.838 1.00 69.56 148 PHE A C 1
ATOM 1226 O O . PHE A 1 148 ? -8.127 -3.107 38.148 1.00 69.56 148 PHE A O 1
ATOM 1233 N N . TYR A 1 149 ? -8.081 -5.343 38.032 1.00 70.44 149 TYR A N 1
ATOM 1234 C CA . TYR A 1 149 ? -6.668 -5.565 38.316 1.00 70.44 149 TYR A CA 1
ATOM 1235 C C . TYR A 1 149 ? -6.053 -6.370 37.178 1.00 70.44 149 TYR A C 1
ATOM 1237 O O . TYR A 1 149 ? -6.663 -7.306 36.669 1.00 70.44 149 TYR A O 1
ATOM 1245 N N . ASP A 1 150 ? -4.842 -6.000 36.778 1.00 72.88 150 ASP A N 1
ATOM 1246 C CA . ASP A 1 150 ? -4.090 -6.721 35.753 1.00 72.88 150 ASP A CA 1
ATOM 1247 C C . ASP A 1 150 ? -2.583 -6.573 36.019 1.00 72.88 150 ASP A C 1
ATOM 1249 O O . ASP A 1 150 ? -2.151 -5.727 36.810 1.00 72.88 150 ASP A O 1
ATOM 1253 N N . MET A 1 151 ? -1.773 -7.424 35.399 1.00 79.88 151 MET A N 1
ATOM 1254 C CA . MET A 1 151 ? -0.333 -7.491 35.610 1.00 79.88 151 MET A CA 1
ATOM 1255 C C . MET A 1 151 ? 0.387 -6.508 34.685 1.00 79.88 151 MET A C 1
ATOM 1257 O O . MET A 1 151 ? 0.377 -6.644 33.462 1.00 79.88 151 MET A O 1
ATOM 1261 N N . VAL A 1 152 ? 1.078 -5.527 35.266 1.00 80.06 152 VAL A N 1
ATOM 1262 C CA . VAL A 1 152 ? 1.946 -4.599 34.529 1.00 80.06 152 VAL A CA 1
ATOM 1263 C C . VAL A 1 152 ? 3.382 -4.875 34.934 1.00 80.06 152 VAL A C 1
ATOM 1265 O O . VAL A 1 152 ? 3.767 -4.589 36.063 1.00 80.06 152 VAL A O 1
ATOM 1268 N N . LYS A 1 153 ? 4.180 -5.431 34.010 1.00 83.12 153 LYS A N 1
ATOM 1269 C CA . LYS A 1 153 ? 5.558 -5.883 34.298 1.00 83.12 153 LYS A CA 1
ATOM 1270 C C . LYS A 1 153 ? 5.601 -6.767 35.556 1.00 83.12 153 LYS A C 1
ATOM 1272 O O . LYS A 1 153 ? 6.314 -6.463 36.508 1.00 83.12 153 LYS A O 1
ATOM 1277 N N . ASP A 1 154 ? 4.733 -7.775 35.585 1.00 80.75 154 ASP A N 1
ATOM 1278 C CA . ASP A 1 154 ? 4.578 -8.735 36.687 1.00 80.75 154 ASP A CA 1
ATOM 1279 C C . ASP A 1 154 ? 4.169 -8.134 38.047 1.00 80.75 154 ASP A C 1
ATOM 1281 O O . ASP A 1 154 ? 4.133 -8.831 39.057 1.00 80.75 154 ASP A O 1
ATOM 1285 N N . THR A 1 155 ? 3.784 -6.854 38.080 1.00 81.19 155 THR A N 1
ATOM 1286 C CA . THR A 1 155 ? 3.220 -6.204 39.267 1.00 81.19 155 THR A CA 1
ATOM 1287 C C . THR A 1 155 ? 1.696 -6.117 39.148 1.00 81.19 155 THR A C 1
ATOM 1289 O O . THR A 1 155 ? 1.206 -5.511 38.184 1.00 81.19 155 THR A O 1
ATOM 1292 N N . PRO A 1 156 ? 0.922 -6.642 40.119 1.00 80.69 156 PRO A N 1
ATOM 1293 C CA . PRO A 1 156 ? -0.521 -6.440 40.168 1.00 80.69 156 PRO A CA 1
ATOM 1294 C C . PRO A 1 156 ? -0.841 -4.949 40.263 1.00 80.69 156 PRO A C 1
ATOM 1296 O O . PRO A 1 156 ? -0.531 -4.294 41.258 1.00 80.69 156 PRO A O 1
ATOM 1299 N N . THR A 1 157 ? -1.447 -4.404 39.214 1.00 79.75 157 THR A N 1
ATOM 1300 C CA . THR A 1 157 ? -1.710 -2.972 39.089 1.00 79.75 157 THR A CA 1
ATOM 1301 C C . THR A 1 157 ? -3.217 -2.736 39.019 1.00 79.75 157 THR A C 1
ATOM 1303 O O . THR A 1 157 ? -3.890 -3.340 38.176 1.00 79.75 157 THR A O 1
ATOM 1306 N N . PRO A 1 158 ? -3.771 -1.874 39.887 1.00 79.06 158 PRO A N 1
ATOM 1307 C CA . PRO A 1 158 ? -5.189 -1.550 39.861 1.00 79.06 158 PRO A CA 1
ATOM 1308 C C . PRO A 1 158 ? -5.516 -0.623 38.682 1.00 79.06 158 PRO A C 1
ATOM 1310 O O . PRO A 1 158 ? -4.640 0.072 38.154 1.00 79.06 158 PRO A O 1
ATOM 1313 N N . PHE A 1 159 ? -6.779 -0.601 38.262 1.00 80.44 159 PHE A N 1
ATOM 1314 C CA . PHE A 1 159 ? -7.226 0.106 37.063 1.00 80.44 159 PHE A CA 1
ATOM 1315 C C . PHE A 1 159 ? -6.870 1.595 37.037 1.00 80.44 159 PHE A C 1
ATOM 1317 O O . PHE A 1 159 ? -6.493 2.087 35.980 1.00 80.44 159 PHE A O 1
ATOM 1324 N N . GLU A 1 160 ? -6.896 2.322 38.154 1.00 79.69 160 GLU A N 1
ATOM 1325 C CA . GLU A 1 160 ? -6.472 3.731 38.249 1.00 79.69 160 GLU A CA 1
ATOM 1326 C C . GLU A 1 160 ? -5.024 3.970 37.797 1.00 79.69 160 GLU A C 1
ATOM 1328 O O . GLU A 1 160 ? -4.699 5.063 37.333 1.00 79.69 160 GLU A O 1
ATOM 1333 N N . LEU A 1 161 ? -4.167 2.952 37.915 1.00 82.31 161 LEU A N 1
ATOM 1334 C CA . LEU A 1 161 ? -2.749 2.996 37.565 1.00 82.31 161 LEU A CA 1
ATOM 1335 C C . LEU A 1 161 ? -2.453 2.295 36.232 1.00 82.31 161 LEU A C 1
ATOM 1337 O O . LEU A 1 161 ? -1.296 2.256 35.806 1.00 82.31 161 LEU A O 1
ATOM 1341 N N . TRP A 1 162 ? -3.467 1.754 35.543 1.00 86.69 162 TRP A N 1
ATOM 1342 C CA . TRP A 1 162 ? -3.244 1.095 34.261 1.00 86.69 162 TRP A CA 1
ATOM 1343 C C . TRP A 1 162 ? -2.658 2.062 33.231 1.00 86.69 162 TRP A C 1
ATOM 1345 O O . TRP A 1 162 ? -3.199 3.154 33.007 1.00 86.69 162 TRP A O 1
ATOM 1355 N N . PRO A 1 163 ? -1.601 1.648 32.515 1.00 88.94 163 PRO A N 1
ATOM 1356 C CA . PRO A 1 163 ? -1.040 2.446 31.448 1.00 88.94 163 PRO A CA 1
ATOM 1357 C C . PRO A 1 163 ? -2.052 2.599 30.306 1.00 88.94 163 PRO A C 1
ATOM 1359 O O . PRO A 1 163 ? -2.830 1.698 29.979 1.00 88.94 163 PRO A O 1
ATOM 1362 N N . ARG A 1 164 ? -1.990 3.750 29.626 1.00 89.00 164 ARG A N 1
ATOM 1363 C CA . ARG A 1 164 ? -2.880 4.117 28.510 1.00 89.00 164 ARG A CA 1
ATOM 1364 C C . ARG A 1 164 ? -3.143 2.994 27.486 1.00 89.00 164 ARG A C 1
ATOM 1366 O O . ARG A 1 164 ? -4.294 2.883 27.062 1.00 89.00 164 ARG A O 1
ATOM 1373 N N . PRO A 1 165 ? -2.154 2.186 27.050 1.00 87.62 165 PRO A N 1
ATOM 1374 C CA . PRO A 1 165 ? -2.394 1.097 26.103 1.00 87.62 165 PRO A CA 1
ATOM 1375 C C . PRO A 1 165 ? -3.411 0.056 26.586 1.00 87.62 165 PRO A C 1
ATOM 1377 O O . PRO A 1 165 ? -4.221 -0.389 25.778 1.00 87.62 165 PRO A O 1
ATOM 1380 N N . MET A 1 166 ? -3.422 -0.282 27.879 1.00 85.56 166 MET A N 1
ATOM 1381 C CA . MET A 1 166 ? -4.360 -1.261 28.445 1.00 85.56 166 MET A CA 1
ATOM 1382 C C . MET A 1 166 ? -5.785 -0.717 28.453 1.00 85.56 166 MET A C 1
ATOM 1384 O O . MET A 1 166 ? -6.712 -1.390 28.018 1.00 85.56 166 MET A O 1
ATOM 1388 N N . VAL A 1 167 ? -5.951 0.556 28.816 1.00 85.75 167 VAL A N 1
ATOM 1389 C CA . VAL A 1 167 ? -7.257 1.233 28.776 1.00 85.75 167 VAL A CA 1
ATOM 1390 C C . VAL A 1 167 ? -7.802 1.314 27.350 1.00 85.75 167 VAL A C 1
ATOM 1392 O O . VAL A 1 167 ? -8.991 1.113 27.116 1.00 85.75 167 VAL A O 1
ATOM 1395 N N . VAL A 1 168 ? -6.931 1.595 26.375 1.00 84.88 168 VAL A N 1
ATOM 1396 C CA . VAL A 1 168 ? -7.309 1.610 24.955 1.00 84.88 168 VAL A CA 1
ATOM 1397 C C . VAL A 1 168 ? -7.710 0.214 24.476 1.00 84.88 168 VAL A C 1
ATOM 1399 O O . VAL A 1 168 ? -8.663 0.108 23.707 1.00 84.88 168 VAL A O 1
ATOM 1402 N N . ALA A 1 169 ? -7.015 -0.837 24.921 1.00 83.44 169 ALA A N 1
ATOM 1403 C CA . ALA A 1 169 ? -7.358 -2.218 24.595 1.00 83.44 169 ALA A CA 1
ATOM 1404 C C . ALA A 1 169 ? -8.720 -2.613 25.188 1.00 83.44 169 ALA A C 1
ATOM 1406 O O . ALA A 1 169 ? -9.574 -3.089 24.448 1.00 83.44 169 ALA A O 1
ATOM 1407 N N . LEU A 1 170 ? -8.965 -2.304 26.466 1.00 82.00 170 LEU A N 1
ATOM 1408 C CA . LEU A 1 170 ? -10.254 -2.525 27.132 1.00 82.00 170 LEU A CA 1
ATOM 1409 C C . LEU A 1 170 ? -11.409 -1.790 26.426 1.00 82.00 170 LEU A C 1
ATOM 1411 O O . LEU A 1 170 ? -12.524 -2.290 26.320 1.00 82.00 170 LEU A O 1
ATOM 1415 N N . ALA A 1 171 ? -11.154 -0.577 25.935 1.00 83.88 171 ALA A N 1
ATOM 1416 C CA . ALA A 1 171 ? -12.147 0.234 25.235 1.00 83.88 171 ALA A CA 1
ATOM 1417 C C . ALA A 1 171 ? -12.431 -0.219 23.791 1.00 83.88 171 ALA A C 1
ATOM 1419 O O . ALA A 1 171 ? -13.374 0.280 23.153 1.00 83.88 171 ALA A O 1
ATOM 1420 N N . TYR A 1 172 ? -11.591 -1.087 23.232 1.00 84.56 172 TYR A N 1
ATOM 1421 C CA . TYR A 1 172 ? -11.666 -1.479 21.836 1.00 84.56 172 TYR A CA 1
ATOM 1422 C C . TYR A 1 172 ? -12.800 -2.484 21.612 1.00 84.56 172 TYR A C 1
ATOM 1424 O O . TYR A 1 172 ? -12.841 -3.540 22.224 1.00 84.56 172 TYR A O 1
ATOM 1432 N N . HIS A 1 173 ? -13.731 -2.141 20.723 1.00 84.12 173 HIS A N 1
ATOM 1433 C CA . HIS A 1 173 ? -14.924 -2.944 20.423 1.00 84.12 173 HIS A CA 1
ATOM 1434 C C . HIS A 1 173 ? -15.328 -2.797 18.949 1.00 84.12 173 HIS A C 1
ATOM 1436 O O . HIS A 1 173 ? -16.506 -2.812 18.599 1.00 84.12 173 HIS A O 1
ATOM 1442 N N . ALA A 1 174 ? -14.348 -2.560 18.074 1.00 83.25 174 ALA A N 1
ATOM 1443 C CA . ALA A 1 174 ? -14.619 -2.570 16.645 1.00 83.25 174 ALA A CA 1
ATOM 1444 C C . ALA A 1 174 ? -15.078 -3.982 16.221 1.00 83.25 174 ALA A C 1
ATOM 1446 O O . ALA A 1 174 ? -14.615 -4.959 16.814 1.00 83.25 174 ALA A O 1
ATOM 1447 N N . PRO A 1 175 ? -15.951 -4.114 15.206 1.00 80.56 175 PRO A N 1
ATOM 1448 C CA . PRO A 1 175 ? -16.436 -5.419 14.766 1.00 80.56 175 PRO A CA 1
ATOM 1449 C C . PRO A 1 175 ? -15.285 -6.365 14.394 1.00 80.56 175 PRO A C 1
ATOM 1451 O O . PRO A 1 175 ? -14.348 -5.957 13.702 1.00 80.56 175 PRO A O 1
ATOM 1454 N N . ALA A 1 176 ? -15.376 -7.625 14.822 1.00 70.88 176 ALA A N 1
ATOM 1455 C CA . ALA A 1 176 ? -14.527 -8.717 14.349 1.00 70.88 176 ALA A CA 1
ATOM 1456 C C . ALA A 1 176 ? -15.221 -9.439 13.181 1.00 70.88 176 ALA A C 1
ATOM 1458 O O . ALA A 1 176 ? -16.446 -9.467 13.099 1.00 70.88 176 ALA A O 1
ATOM 1459 N N . SER A 1 177 ? -14.452 -9.961 12.227 1.00 65.19 177 SER A N 1
ATOM 1460 C CA . SER A 1 177 ? -14.986 -10.670 11.060 1.00 65.19 177 SER A CA 1
ATOM 1461 C C . SER A 1 177 ? -14.061 -11.820 10.729 1.00 65.19 177 SER A C 1
ATOM 1463 O O . SER A 1 177 ? -12.843 -11.667 10.769 1.00 65.19 177 SER A O 1
ATOM 1465 N N . GLU A 1 178 ? -14.672 -12.942 10.373 1.00 70.31 178 GLU A N 1
ATOM 1466 C CA . GLU A 1 178 ? -14.008 -14.194 10.013 1.00 70.31 178 GLU A CA 1
ATOM 1467 C C . GLU A 1 178 ? -13.499 -14.206 8.561 1.00 70.31 178 GLU A C 1
ATOM 1469 O O . GLU A 1 178 ? -12.986 -15.212 8.077 1.00 70.31 178 GLU A O 1
ATOM 1474 N N . VAL A 1 179 ? -13.630 -13.090 7.834 1.00 79.44 179 VAL A N 1
ATOM 1475 C CA . VAL A 1 179 ? -13.177 -13.003 6.443 1.00 79.44 179 VAL A CA 1
ATOM 1476 C C . VAL A 1 179 ? -11.653 -13.093 6.378 1.00 79.44 179 VAL A C 1
ATOM 1478 O O . VAL A 1 179 ? -10.934 -12.354 7.054 1.00 79.44 179 VAL A O 1
ATOM 1481 N N . SER A 1 180 ? -11.159 -13.968 5.499 1.00 85.88 180 SER A N 1
ATOM 1482 C CA . SER A 1 180 ? -9.725 -14.129 5.258 1.00 85.88 180 SER A CA 1
ATOM 1483 C C . SER A 1 180 ? -9.076 -12.822 4.799 1.00 85.88 180 SER A C 1
ATOM 1485 O O . SER A 1 180 ? -9.619 -12.073 3.981 1.00 85.88 180 SER A O 1
ATOM 1487 N N . HIS A 1 181 ? -7.879 -12.551 5.316 1.00 90.75 181 HIS A N 1
ATOM 1488 C CA . HIS A 1 181 ? -7.133 -11.346 4.986 1.00 90.75 181 HIS A CA 1
ATOM 1489 C C . HIS A 1 181 ? -6.778 -11.297 3.479 1.00 90.75 181 HIS A C 1
ATOM 1491 O O . HIS A 1 181 ? -6.365 -12.312 2.917 1.00 90.75 181 HIS A O 1
ATOM 1497 N N . PRO A 1 182 ? -6.831 -10.132 2.796 1.00 91.00 182 PRO A N 1
ATOM 1498 C CA . PRO A 1 182 ? -6.530 -10.033 1.358 1.00 91.00 182 PRO A CA 1
ATOM 1499 C C . PRO A 1 182 ? -5.135 -10.527 0.942 1.00 91.00 182 PRO A C 1
ATOM 1501 O O . PRO A 1 182 ? -4.926 -10.880 -0.219 1.00 91.00 182 PRO A O 1
ATOM 1504 N N . MET A 1 183 ? -4.195 -10.525 1.895 1.00 92.38 183 MET A N 1
ATOM 1505 C CA . MET A 1 183 ? -2.797 -10.954 1.730 1.00 92.38 183 MET A CA 1
ATOM 1506 C C . MET A 1 183 ? -2.510 -12.372 2.261 1.00 92.38 183 MET A C 1
ATOM 1508 O O . MET A 1 183 ? -1.341 -12.762 2.342 1.00 92.38 183 MET A O 1
ATOM 1512 N N . THR A 1 184 ? -3.535 -13.137 2.648 1.00 91.12 184 THR A N 1
ATOM 1513 C CA . THR A 1 184 ? -3.384 -14.569 2.944 1.00 91.12 184 THR A CA 1
ATOM 1514 C C . THR A 1 184 ? -2.826 -15.285 1.712 1.00 91.12 184 THR A C 1
ATOM 1516 O O . THR A 1 184 ? -3.204 -14.983 0.579 1.00 91.12 184 THR A O 1
ATOM 1519 N N . SER A 1 185 ? -1.913 -16.227 1.927 1.00 89.75 185 SER A N 1
ATOM 1520 C CA . SER A 1 185 ? -1.360 -17.094 0.883 1.00 89.75 185 SER A CA 1
ATOM 1521 C C . SER A 1 185 ? -1.159 -18.503 1.437 1.00 89.75 185 SER A C 1
ATOM 1523 O O . SER A 1 185 ? -1.323 -18.732 2.636 1.00 89.75 185 SER A O 1
ATOM 1525 N N . THR A 1 186 ? -0.760 -19.443 0.582 1.00 88.44 186 THR A N 1
ATOM 1526 C CA . THR A 1 186 ? -0.420 -20.817 0.989 1.00 88.44 186 THR A CA 1
ATOM 1527 C C . THR A 1 186 ? 0.711 -20.871 2.021 1.00 88.44 186 THR A C 1
ATOM 1529 O O . THR A 1 186 ? 0.744 -21.780 2.840 1.00 88.44 186 THR A O 1
ATOM 1532 N N . THR A 1 187 ? 1.610 -19.881 2.024 1.00 88.25 187 THR A N 1
ATOM 1533 C CA . THR A 1 187 ? 2.719 -19.758 2.985 1.00 88.25 187 THR A CA 1
ATOM 1534 C C . THR A 1 187 ? 2.404 -18.835 4.166 1.00 88.25 187 THR A C 1
ATOM 1536 O O . THR A 1 187 ? 3.085 -18.888 5.188 1.00 88.25 187 THR A O 1
ATOM 1539 N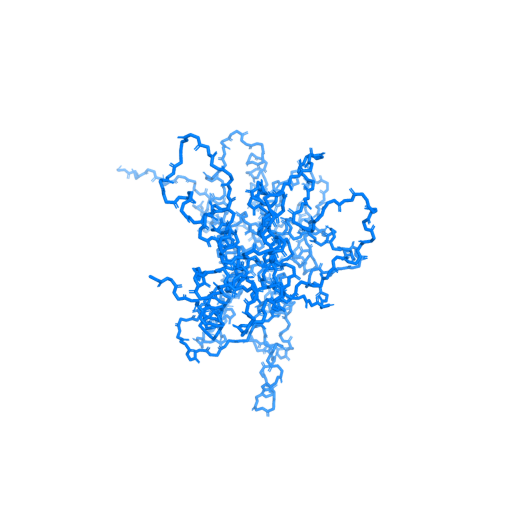 N . ARG A 1 188 ? 1.370 -17.989 4.060 1.00 92.81 188 ARG A N 1
ATOM 1540 C CA . ARG A 1 188 ? 0.928 -17.048 5.103 1.00 92.81 188 ARG A CA 1
ATOM 1541 C C . ARG A 1 188 ? -0.457 -17.436 5.615 1.00 92.81 188 ARG A C 1
ATOM 1543 O O . ARG A 1 188 ? -1.440 -16.764 5.313 1.00 92.81 188 ARG A O 1
ATOM 1550 N N . THR A 1 189 ? -0.517 -18.513 6.394 1.00 91.00 189 THR A N 1
ATOM 1551 C CA . THR A 1 189 ? -1.771 -19.079 6.924 1.00 91.00 189 THR A CA 1
ATOM 1552 C C . THR A 1 189 ? -2.138 -18.565 8.316 1.00 91.00 189 THR A C 1
ATOM 1554 O O . THR A 1 189 ? -3.311 -18.563 8.676 1.00 91.00 189 THR A O 1
ATOM 1557 N N . THR A 1 190 ? -1.164 -18.098 9.104 1.00 91.19 190 THR A N 1
ATOM 1558 C CA . THR A 1 190 ? -1.393 -17.636 10.482 1.00 91.19 190 THR A CA 1
ATOM 1559 C C . THR A 1 190 ? -1.448 -16.113 10.588 1.00 91.19 190 THR A C 1
ATOM 1561 O O . THR A 1 190 ? -0.773 -15.382 9.855 1.00 91.19 190 THR A O 1
ATOM 1564 N N . THR A 1 191 ? -2.189 -15.611 11.579 1.00 90.25 191 THR A N 1
ATOM 1565 C CA . THR A 1 191 ? -2.301 -14.173 11.864 1.00 90.25 191 THR A CA 1
ATOM 1566 C C . THR A 1 191 ? -0.941 -13.511 12.096 1.00 90.25 191 THR A C 1
ATOM 1568 O O . THR A 1 191 ? -0.703 -12.406 11.612 1.00 90.25 191 THR A O 1
ATOM 1571 N N . ALA A 1 192 ? -0.012 -14.178 12.788 1.00 92.88 192 ALA A N 1
ATOM 1572 C CA . ALA A 1 192 ? 1.323 -13.642 13.058 1.00 92.88 192 ALA A CA 1
ATOM 1573 C C . ALA A 1 192 ? 2.155 -13.457 11.774 1.00 92.88 192 ALA A C 1
ATOM 1575 O O . ALA A 1 192 ? 2.817 -12.425 11.602 1.00 92.88 192 ALA A O 1
ATOM 1576 N N . LEU A 1 193 ? 2.080 -14.418 10.845 1.00 94.19 193 LEU A N 1
ATOM 1577 C CA . LEU A 1 193 ? 2.748 -14.331 9.545 1.00 94.19 193 LEU A CA 1
ATOM 1578 C C . LEU A 1 193 ? 2.163 -13.194 8.704 1.00 94.19 193 LEU A C 1
ATOM 1580 O O . LEU A 1 193 ? 2.915 -12.388 8.153 1.00 94.19 193 LEU A O 1
ATOM 1584 N N . ILE A 1 194 ? 0.835 -13.056 8.686 1.00 94.25 194 ILE A N 1
ATOM 1585 C CA . ILE A 1 194 ? 0.161 -11.954 7.992 1.00 94.25 194 ILE A CA 1
ATOM 1586 C C . ILE A 1 194 ? 0.565 -10.605 8.606 1.00 94.25 194 ILE A C 1
ATOM 1588 O O . ILE A 1 194 ? 0.934 -9.692 7.872 1.00 94.25 194 ILE A O 1
ATOM 1592 N N . GLN A 1 195 ? 0.600 -10.467 9.936 1.00 94.25 195 GLN A N 1
ATOM 1593 C CA . GLN A 1 195 ? 1.061 -9.237 10.601 1.00 94.25 195 GLN A CA 1
ATOM 1594 C C . GLN A 1 195 ? 2.520 -8.895 10.264 1.00 94.25 195 GLN A C 1
ATOM 1596 O O . GLN A 1 195 ? 2.872 -7.723 10.108 1.00 94.25 195 GLN A O 1
ATOM 1601 N N . SER A 1 196 ? 3.403 -9.894 10.176 1.00 95.12 196 SER A N 1
ATOM 1602 C CA . SER A 1 196 ? 4.789 -9.703 9.731 1.00 95.12 196 SER A CA 1
ATOM 1603 C C . SER A 1 196 ? 4.845 -9.181 8.293 1.00 95.12 196 SER A C 1
ATOM 1605 O O . SER A 1 196 ? 5.519 -8.182 8.013 1.00 95.12 196 SER A O 1
ATOM 1607 N N . TYR A 1 197 ? 4.064 -9.791 7.402 1.00 95.81 197 TYR A N 1
ATOM 1608 C CA . TYR A 1 197 ? 3.986 -9.393 6.004 1.00 95.81 197 TYR A CA 1
ATOM 1609 C C . TYR A 1 197 ? 3.392 -7.989 5.825 1.00 95.81 197 TYR A C 1
ATOM 1611 O O . TYR A 1 197 ? 4.000 -7.154 5.163 1.00 95.81 197 TYR A O 1
ATOM 1619 N N . VAL A 1 198 ? 2.282 -7.657 6.491 1.00 95.38 198 VAL A N 1
ATOM 1620 C CA . VAL A 1 198 ? 1.671 -6.313 6.447 1.00 95.38 198 VAL A CA 1
ATOM 1621 C C . VAL A 1 198 ? 2.657 -5.242 6.924 1.00 95.38 198 VAL A C 1
ATOM 1623 O O . VAL A 1 198 ? 2.772 -4.180 6.307 1.00 95.38 198 VAL A O 1
ATOM 1626 N N . ARG A 1 199 ? 3.435 -5.512 7.983 1.00 95.56 199 ARG A N 1
ATOM 1627 C CA . ARG A 1 199 ? 4.508 -4.602 8.426 1.00 95.56 199 ARG A CA 1
ATOM 1628 C C . ARG A 1 199 ? 5.552 -4.380 7.330 1.00 95.56 199 ARG A C 1
ATOM 1630 O O . ARG A 1 199 ? 5.970 -3.240 7.123 1.00 95.56 199 ARG A O 1
ATOM 1637 N N . ARG A 1 200 ? 5.951 -5.438 6.620 1.00 95.31 200 ARG A N 1
ATOM 1638 C CA . ARG A 1 200 ? 6.884 -5.366 5.485 1.00 95.31 200 ARG A CA 1
ATOM 1639 C C . ARG A 1 200 ? 6.293 -4.568 4.323 1.00 95.31 200 ARG A C 1
ATOM 1641 O O . ARG A 1 200 ? 6.931 -3.618 3.885 1.00 95.31 200 ARG A O 1
ATOM 1648 N N . VAL A 1 201 ? 5.060 -4.866 3.911 1.00 96.00 201 VAL A N 1
ATOM 1649 C CA . VAL A 1 201 ? 4.326 -4.135 2.865 1.00 96.00 201 VAL A CA 1
ATOM 1650 C C . VAL A 1 201 ? 4.271 -2.641 3.172 1.00 96.00 201 VAL A C 1
ATOM 1652 O O . VAL A 1 201 ? 4.613 -1.826 2.318 1.00 96.00 201 VAL A O 1
ATOM 1655 N N . ARG A 1 202 ? 3.911 -2.261 4.404 1.00 95.50 202 ARG A N 1
ATOM 1656 C CA . ARG A 1 202 ? 3.864 -0.851 4.822 1.00 95.50 202 ARG A CA 1
ATOM 1657 C C . ARG A 1 202 ? 5.234 -0.179 4.748 1.00 95.50 202 ARG A C 1
ATOM 1659 O O . ARG A 1 202 ? 5.308 0.972 4.334 1.00 95.50 202 ARG A O 1
ATOM 1666 N N . ARG A 1 203 ? 6.315 -0.864 5.138 1.00 95.50 203 ARG A N 1
ATOM 1667 C CA . ARG A 1 203 ? 7.687 -0.336 5.001 1.00 95.50 203 ARG A CA 1
ATOM 1668 C C . ARG A 1 203 ? 8.055 -0.145 3.529 1.00 95.50 203 ARG A C 1
ATOM 1670 O O . ARG A 1 203 ? 8.526 0.925 3.164 1.00 95.50 203 ARG A O 1
ATOM 1677 N N . THR A 1 204 ? 7.764 -1.134 2.687 1.00 95.94 204 THR A N 1
ATOM 1678 C CA . THR A 1 204 ? 8.004 -1.081 1.240 1.00 95.94 204 THR A CA 1
ATOM 1679 C C . THR A 1 204 ? 7.240 0.062 0.571 1.00 95.94 204 THR A C 1
ATOM 1681 O O . THR A 1 204 ? 7.843 0.863 -0.136 1.00 95.94 204 THR A O 1
ATOM 1684 N N . CYS A 1 205 ? 5.942 0.207 0.845 1.00 96.19 205 CYS A N 1
ATOM 1685 C CA . CYS A 1 205 ? 5.108 1.247 0.236 1.00 96.19 205 CYS A CA 1
ATOM 1686 C C . CYS A 1 205 ? 5.413 2.664 0.760 1.00 96.19 205 CYS A C 1
ATOM 1688 O O . CYS A 1 205 ? 4.954 3.632 0.168 1.00 96.19 205 CYS A O 1
ATOM 1690 N N . ARG A 1 206 ? 6.194 2.818 1.840 1.00 95.69 206 ARG A N 1
ATOM 1691 C CA . ARG A 1 206 ? 6.664 4.129 2.340 1.00 95.69 206 ARG A CA 1
ATOM 1692 C C . ARG A 1 206 ? 7.940 4.629 1.662 1.00 95.69 206 ARG A C 1
ATOM 1694 O O . ARG A 1 206 ? 8.273 5.801 1.805 1.00 95.69 206 ARG A O 1
ATOM 1701 N N . LEU A 1 207 ? 8.662 3.747 0.975 1.00 95.25 207 LEU A N 1
ATOM 1702 C CA . LEU A 1 207 ? 9.880 4.091 0.248 1.00 95.25 207 LEU A CA 1
ATOM 1703 C C . LEU A 1 207 ? 9.623 5.020 -0.965 1.00 95.25 207 LEU A C 1
ATOM 1705 O O . LEU A 1 207 ? 10.318 6.035 -1.082 1.00 95.25 207 LEU A O 1
ATOM 1709 N N . PRO A 1 208 ? 8.649 4.744 -1.860 1.00 96.75 208 PRO A N 1
ATOM 1710 C CA . PRO A 1 208 ? 8.305 5.656 -2.952 1.00 96.75 208 PRO A CA 1
ATOM 1711 C C . PRO A 1 208 ? 7.561 6.914 -2.454 1.00 96.75 208 PRO A C 1
ATOM 1713 O O . PRO A 1 208 ? 7.165 6.987 -1.289 1.00 96.75 208 PRO A O 1
ATOM 1716 N N . PRO A 1 209 ? 7.343 7.929 -3.318 1.00 94.88 209 PRO A N 1
ATOM 1717 C CA . PRO A 1 209 ? 6.464 9.055 -3.002 1.00 94.88 209 PRO A CA 1
ATOM 1718 C C . PRO A 1 209 ? 5.085 8.599 -2.483 1.00 94.88 209 PRO A C 1
ATOM 1720 O O . PRO A 1 209 ? 4.575 7.585 -2.969 1.00 94.88 209 PRO A O 1
ATOM 1723 N N . PRO A 1 210 ? 4.441 9.345 -1.560 1.00 93.50 210 PRO A N 1
ATOM 1724 C CA . PRO A 1 210 ? 3.225 8.887 -0.880 1.00 93.50 210 PRO A CA 1
ATOM 1725 C C . PRO A 1 210 ? 2.097 8.429 -1.811 1.00 93.50 210 PRO A C 1
ATOM 1727 O O . PRO A 1 210 ? 1.483 7.401 -1.552 1.00 93.50 210 PRO A O 1
ATOM 1730 N N . LEU A 1 211 ? 1.857 9.142 -2.918 1.00 91.75 211 LEU A N 1
ATOM 1731 C CA . LEU A 1 211 ? 0.825 8.770 -3.895 1.00 91.75 211 LEU A CA 1
ATOM 1732 C C . LEU A 1 211 ? 1.138 7.437 -4.592 1.00 91.75 211 LEU A C 1
ATOM 1734 O O . LEU A 1 211 ? 0.258 6.595 -4.736 1.00 91.75 211 LEU A O 1
ATOM 1738 N N . HIS A 1 212 ? 2.403 7.209 -4.959 1.00 95.94 212 HIS A N 1
ATOM 1739 C CA . HIS A 1 212 ? 2.834 5.963 -5.598 1.00 95.94 212 HIS A CA 1
ATOM 1740 C C . HIS A 1 212 ? 2.699 4.772 -4.641 1.00 95.94 212 HIS A C 1
ATOM 1742 O O . HIS A 1 212 ? 2.218 3.703 -5.015 1.00 95.94 212 HIS A O 1
ATOM 1748 N N . GLY A 1 213 ? 3.105 4.976 -3.385 1.00 95.81 213 GLY A N 1
ATOM 1749 C CA . GLY A 1 213 ? 2.964 3.988 -2.323 1.00 95.81 213 GLY A CA 1
ATOM 1750 C C . GLY A 1 213 ? 1.511 3.645 -2.000 1.00 95.81 213 GLY A C 1
ATOM 1751 O O . GLY A 1 213 ? 1.198 2.476 -1.789 1.00 95.81 213 GLY A O 1
ATOM 1752 N N . ASP A 1 214 ? 0.620 4.641 -1.989 1.00 94.12 214 ASP A N 1
ATOM 1753 C CA . ASP A 1 214 ? -0.805 4.459 -1.692 1.00 94.12 214 ASP A CA 1
ATOM 1754 C C . ASP A 1 214 ? -1.508 3.586 -2.739 1.00 94.12 214 ASP A C 1
ATOM 1756 O O . ASP A 1 214 ? -2.223 2.654 -2.371 1.00 94.12 214 ASP A O 1
ATOM 1760 N N . VAL A 1 215 ? -1.255 3.812 -4.036 1.00 95.50 215 VAL A N 1
ATOM 1761 C CA . VAL A 1 215 ? -1.834 2.978 -5.106 1.00 95.50 215 VAL A CA 1
ATOM 1762 C C . VAL A 1 215 ? -1.417 1.518 -4.941 1.00 95.50 215 VAL A C 1
ATOM 1764 O O . VAL A 1 215 ? -2.267 0.628 -4.995 1.00 95.50 215 VAL A O 1
ATOM 1767 N N . TRP A 1 216 ? -0.133 1.252 -4.678 1.00 97.50 216 TRP A N 1
ATOM 1768 C CA . TRP A 1 216 ? 0.340 -0.119 -4.476 1.00 97.50 216 TRP A CA 1
ATOM 1769 C C . TRP A 1 216 ? -0.236 -0.746 -3.202 1.00 97.50 216 TRP A C 1
ATOM 1771 O O . TRP A 1 216 ? -0.693 -1.889 -3.225 1.00 97.50 216 TRP A O 1
ATOM 1781 N N . LEU A 1 217 ? -0.307 0.008 -2.103 1.00 95.19 217 LEU A N 1
ATOM 1782 C CA . LEU A 1 217 ? -0.922 -0.459 -0.864 1.00 95.19 217 LEU A CA 1
ATOM 1783 C C . LEU A 1 217 ? -2.389 -0.852 -1.093 1.00 95.19 217 LEU A C 1
ATOM 1785 O O . LEU A 1 217 ? -2.797 -1.955 -0.728 1.00 95.19 217 LEU A O 1
ATOM 1789 N N . ARG A 1 218 ? -3.172 0.009 -1.755 1.00 93.88 218 ARG A N 1
ATOM 1790 C CA . ARG A 1 218 ? -4.572 -0.269 -2.112 1.00 93.88 218 ARG A CA 1
ATOM 1791 C C . ARG A 1 218 ? -4.697 -1.460 -3.054 1.00 93.88 218 ARG A C 1
ATOM 1793 O O . ARG A 1 218 ? -5.642 -2.234 -2.913 1.00 93.88 218 ARG A O 1
ATOM 1800 N N . LEU A 1 219 ? -3.756 -1.641 -3.982 1.00 95.50 219 LEU A N 1
ATOM 1801 C CA . LEU A 1 219 ? -3.714 -2.818 -4.846 1.00 95.50 219 LEU A CA 1
ATOM 1802 C C . LEU A 1 219 ? -3.600 -4.096 -4.010 1.00 95.50 219 LEU A C 1
ATOM 1804 O O . LEU A 1 219 ? -4.430 -4.989 -4.172 1.00 95.50 219 LEU A O 1
ATOM 1808 N N . LEU A 1 220 ? -2.647 -4.150 -3.075 1.00 95.38 220 LEU A N 1
ATOM 1809 C CA . LEU A 1 220 ? -2.399 -5.327 -2.233 1.00 95.38 220 LEU A CA 1
ATOM 1810 C C . LEU A 1 220 ? -3.536 -5.604 -1.235 1.00 95.38 220 LEU A C 1
ATOM 1812 O O . LEU A 1 220 ? -3.844 -6.759 -0.949 1.00 95.38 220 LEU A O 1
ATOM 1816 N N . PHE A 1 221 ? -4.210 -4.561 -0.743 1.00 93.19 221 PHE A N 1
ATOM 1817 C CA . PHE A 1 221 ? -5.434 -4.692 0.057 1.00 93.19 221 PHE A CA 1
ATOM 1818 C C . PHE A 1 221 ? -6.694 -4.976 -0.784 1.00 93.19 221 PHE A C 1
ATOM 1820 O O . PHE A 1 221 ? -7.786 -5.089 -0.232 1.00 93.19 221 PHE A O 1
ATOM 1827 N N . ARG A 1 222 ? -6.564 -5.110 -2.113 1.00 92.06 222 ARG A N 1
ATOM 1828 C CA . ARG A 1 222 ? -7.668 -5.329 -3.067 1.00 92.06 222 ARG A CA 1
ATOM 1829 C C . ARG A 1 222 ? -8.752 -4.242 -3.036 1.00 92.06 222 ARG A C 1
ATOM 1831 O O . ARG A 1 222 ? -9.925 -4.518 -3.292 1.00 92.06 222 ARG A O 1
ATOM 1838 N N . MET A 1 223 ? -8.333 -3.010 -2.746 1.00 91.44 223 MET A N 1
ATOM 1839 C CA . MET A 1 223 ? -9.172 -1.820 -2.567 1.00 91.44 223 MET A CA 1
ATOM 1840 C C . MET A 1 223 ? -9.351 -0.977 -3.831 1.00 91.44 223 MET A C 1
ATOM 1842 O O . MET A 1 223 ? -10.037 0.042 -3.783 1.00 91.44 223 MET A O 1
ATOM 1846 N N . LEU A 1 224 ? -8.710 -1.343 -4.941 1.00 91.19 224 LEU A N 1
ATOM 1847 C CA . LEU A 1 224 ? -8.854 -0.599 -6.189 1.00 91.19 224 LEU A CA 1
ATOM 1848 C C . LEU A 1 224 ? -10.143 -1.024 -6.917 1.00 91.19 224 LEU A C 1
ATOM 1850 O O . LEU A 1 224 ? -10.349 -2.229 -7.105 1.00 91.19 224 LEU A O 1
ATOM 1854 N N . PRO A 1 225 ? -11.007 -0.069 -7.308 1.00 90.25 225 PRO A N 1
ATOM 1855 C CA . PRO A 1 225 ? -12.286 -0.336 -7.963 1.00 90.25 225 PRO A CA 1
ATOM 1856 C C . PRO A 1 225 ? -12.105 -0.641 -9.458 1.00 90.25 225 PRO A C 1
ATOM 1858 O O . PRO A 1 225 ? -12.512 0.142 -10.306 1.00 90.25 225 PRO A O 1
ATOM 1861 N N . VAL A 1 226 ? -11.461 -1.766 -9.774 1.00 93.56 226 VAL A N 1
ATOM 1862 C CA . VAL A 1 226 ? -11.392 -2.301 -11.149 1.00 93.56 226 VAL A CA 1
ATOM 1863 C C . VAL A 1 226 ? -12.752 -2.836 -11.599 1.00 93.56 226 VAL A C 1
ATOM 1865 O O . VAL A 1 226 ? -13.560 -3.238 -10.751 1.00 93.56 226 VAL A O 1
ATOM 1868 N N . ASN A 1 227 ? -12.996 -2.883 -12.910 1.00 93.69 227 ASN A N 1
ATOM 1869 C CA . ASN A 1 227 ? -14.347 -3.070 -13.439 1.00 93.69 227 ASN A CA 1
ATOM 1870 C C . ASN A 1 227 ? -15.012 -4.391 -13.015 1.00 93.69 227 ASN A C 1
ATOM 1872 O O . ASN A 1 227 ? -16.220 -4.418 -12.779 1.00 93.69 227 ASN A O 1
ATOM 1876 N N . CYS A 1 228 ? -14.255 -5.467 -12.752 1.00 93.19 228 CYS A N 1
ATOM 1877 C CA . CYS A 1 228 ? -14.839 -6.721 -12.251 1.00 93.19 228 CYS A CA 1
ATOM 1878 C C . CYS A 1 228 ? -15.573 -6.589 -10.899 1.00 93.19 228 CYS A C 1
ATOM 1880 O O . CYS A 1 228 ? -16.374 -7.451 -10.537 1.00 93.19 228 CYS A O 1
ATOM 1882 N N . ARG A 1 229 ? -15.335 -5.511 -10.136 1.00 90.25 229 ARG A N 1
ATOM 1883 C CA . ARG A 1 229 ? -16.054 -5.214 -8.885 1.00 90.25 229 ARG A CA 1
ATOM 1884 C C . ARG A 1 229 ? -17.475 -4.696 -9.115 1.00 90.25 229 ARG A C 1
ATOM 1886 O O . ARG A 1 229 ? -18.264 -4.675 -8.170 1.00 90.25 229 ARG A O 1
ATOM 1893 N N . PHE A 1 230 ? -17.804 -4.308 -10.343 1.00 89.06 230 PHE A N 1
ATOM 1894 C CA . PHE A 1 230 ? -19.094 -3.748 -10.729 1.00 89.06 230 PHE A CA 1
ATOM 1895 C C . PHE A 1 230 ? -19.974 -4.744 -11.491 1.00 89.06 230 PHE A C 1
ATOM 1897 O O . PHE A 1 230 ? -20.847 -4.334 -12.244 1.00 89.06 230 PHE A O 1
ATOM 1904 N N . ALA A 1 231 ? -19.804 -6.051 -11.254 1.00 89.38 231 ALA A N 1
ATOM 1905 C CA . ALA A 1 231 ? -20.610 -7.101 -11.890 1.00 89.38 231 ALA A CA 1
ATOM 1906 C C . ALA A 1 231 ? -22.131 -6.891 -11.749 1.00 89.38 231 ALA A C 1
ATOM 1908 O O . ALA A 1 231 ? -22.895 -7.233 -12.642 1.00 89.38 231 ALA A O 1
ATOM 1909 N N . TYR A 1 232 ? -22.582 -6.247 -10.668 1.00 88.69 232 TYR A N 1
ATOM 1910 C CA . TYR A 1 232 ? -23.995 -5.906 -10.472 1.00 88.69 232 TYR A CA 1
ATOM 1911 C C . TYR A 1 232 ? -24.551 -4.911 -11.511 1.00 88.69 232 TYR A C 1
ATOM 1913 O O . TYR A 1 232 ? -25.762 -4.838 -11.673 1.00 88.69 232 TYR A O 1
ATOM 1921 N N . LEU A 1 233 ? -23.696 -4.154 -12.211 1.00 90.12 233 LEU A N 1
ATOM 1922 C CA . LEU A 1 233 ? -24.098 -3.244 -13.291 1.00 90.12 233 LEU A CA 1
ATOM 1923 C C . LEU A 1 233 ? -24.267 -3.955 -14.640 1.00 90.12 233 LEU A C 1
ATOM 1925 O O . LEU A 1 233 ? -24.773 -3.337 -15.573 1.00 90.12 233 LEU A O 1
ATOM 1929 N N . GLN A 1 234 ? -23.873 -5.229 -14.763 1.00 91.12 234 GLN A N 1
ATOM 1930 C CA . GLN A 1 234 ? -23.930 -5.954 -16.039 1.00 91.12 234 GLN A CA 1
ATOM 1931 C C . GLN A 1 234 ? -25.343 -6.131 -16.590 1.00 91.12 234 GLN A C 1
ATOM 1933 O O . GLN A 1 234 ? -25.502 -6.299 -17.794 1.00 91.12 234 GLN A O 1
ATOM 1938 N N . VAL A 1 235 ? -26.353 -6.078 -15.719 1.00 90.69 235 VAL A N 1
ATOM 1939 C CA . VAL A 1 235 ? -27.765 -6.162 -16.112 1.00 90.69 235 VAL A CA 1
ATOM 1940 C C . VAL A 1 235 ? -28.151 -4.995 -17.025 1.00 90.69 235 VAL A C 1
ATOM 1942 O O . VAL A 1 235 ? -28.878 -5.189 -17.990 1.00 90.69 235 VAL A O 1
ATOM 1945 N N . GLU A 1 236 ? -27.643 -3.795 -16.739 1.00 93.38 236 GLU A N 1
ATOM 1946 C CA . GLU A 1 236 ? -27.930 -2.580 -17.513 1.00 93.38 236 GLU A CA 1
ATOM 1947 C C . GLU A 1 236 ? -26.863 -2.309 -18.580 1.00 93.38 236 GLU A C 1
ATOM 1949 O O . GLU A 1 236 ? -27.161 -1.781 -19.647 1.00 93.38 236 GLU A O 1
ATOM 1954 N N . ARG A 1 237 ? -25.604 -2.656 -18.289 1.00 91.56 237 ARG A N 1
ATOM 1955 C CA . ARG A 1 237 ? -24.443 -2.410 -19.152 1.00 91.56 237 ARG A CA 1
ATOM 1956 C C . ARG A 1 237 ? -23.567 -3.662 -19.209 1.00 91.56 237 ARG A C 1
ATOM 1958 O O . ARG A 1 237 ? -22.723 -3.839 -18.327 1.00 91.56 237 ARG A O 1
ATOM 1965 N N . PRO A 1 238 ? -23.749 -4.545 -20.207 1.00 90.56 238 PRO A N 1
ATOM 1966 C CA . PRO A 1 238 ? -23.048 -5.832 -20.278 1.00 90.56 238 PRO A CA 1
ATOM 1967 C C . PRO A 1 238 ? -21.515 -5.723 -20.224 1.00 90.56 238 PRO A C 1
ATOM 1969 O O . PRO A 1 238 ? -20.839 -6.609 -19.697 1.00 90.56 238 PRO A O 1
ATOM 1972 N N . ASP A 1 239 ? -20.975 -4.612 -20.718 1.00 91.25 239 ASP A N 1
ATOM 1973 C CA . ASP A 1 239 ? -19.558 -4.262 -20.772 1.00 91.25 239 ASP A CA 1
ATOM 1974 C C . ASP A 1 239 ? -19.007 -3.647 -19.472 1.00 91.25 239 ASP A C 1
ATOM 1976 O O . ASP A 1 239 ? -17.808 -3.401 -19.372 1.00 91.25 239 ASP A O 1
ATOM 1980 N N . ALA A 1 240 ? -19.829 -3.462 -18.432 1.00 91.88 240 ALA A N 1
ATOM 1981 C CA . ALA A 1 240 ? -19.430 -2.804 -17.183 1.00 91.88 240 ALA A CA 1
ATOM 1982 C C . ALA A 1 240 ? -18.294 -3.497 -16.411 1.00 91.88 240 ALA A C 1
ATOM 1984 O O . ALA A 1 240 ? -17.741 -2.891 -15.496 1.00 91.88 240 ALA A O 1
ATOM 1985 N N . ILE A 1 241 ? -17.964 -4.752 -16.737 1.00 95.19 241 ILE A N 1
ATOM 1986 C CA . ILE A 1 241 ? -16.829 -5.490 -16.153 1.00 95.19 241 ILE A CA 1
ATOM 1987 C C . ILE A 1 241 ? -15.622 -5.587 -17.087 1.00 95.19 241 ILE A C 1
ATOM 1989 O O . ILE A 1 241 ? -14.583 -6.117 -16.684 1.00 95.19 241 ILE A O 1
ATOM 1993 N N . CYS A 1 242 ? -15.766 -5.148 -18.335 1.00 95.56 242 CYS A N 1
ATOM 1994 C CA . CYS A 1 242 ? -14.746 -5.274 -19.361 1.00 95.56 242 CYS A CA 1
ATOM 1995 C C . CYS A 1 242 ? -13.609 -4.277 -19.129 1.00 95.56 242 CYS A C 1
ATOM 1997 O O . CYS A 1 242 ? -13.745 -3.284 -18.415 1.00 95.56 242 CYS A O 1
ATOM 1999 N N . CYS A 1 243 ? -12.456 -4.564 -19.726 1.00 96.56 243 CYS A N 1
ATOM 2000 C CA . CYS A 1 243 ? -11.288 -3.703 -19.656 1.00 96.56 243 CYS A CA 1
ATOM 2001 C C . CYS A 1 243 ? -11.587 -2.307 -20.200 1.00 96.56 243 CYS A C 1
ATOM 2003 O O . CYS A 1 243 ? -12.021 -2.162 -21.341 1.00 96.56 243 CYS A O 1
ATOM 2005 N N . THR A 1 244 ? -11.211 -1.303 -19.414 1.00 94.69 244 THR A N 1
ATOM 2006 C CA . THR A 1 244 ? -11.255 0.125 -19.745 1.00 94.69 244 THR A CA 1
ATOM 2007 C C . THR A 1 244 ? -10.588 0.445 -21.088 1.00 94.69 244 THR A C 1
ATOM 2009 O O . THR A 1 244 ? -11.014 1.330 -21.818 1.00 94.69 244 THR A O 1
ATOM 2012 N N . TYR A 1 245 ? -9.546 -0.301 -21.464 1.00 95.19 245 TYR A N 1
ATOM 2013 C CA . TYR A 1 245 ? -8.838 -0.111 -22.733 1.00 95.19 245 TYR A CA 1
ATOM 2014 C C . TYR A 1 245 ? -9.462 -0.854 -23.930 1.00 95.19 245 TYR A C 1
ATOM 2016 O O . TYR A 1 245 ? -8.832 -0.929 -24.988 1.00 95.19 245 TYR A O 1
ATOM 2024 N N . GLY A 1 246 ? -10.649 -1.447 -23.773 1.00 92.38 246 GLY A N 1
ATOM 2025 C CA . GLY A 1 246 ? -11.422 -2.036 -24.871 1.00 92.38 246 GLY A CA 1
ATOM 2026 C C . GLY A 1 246 ? -10.890 -3.366 -25.415 1.00 92.38 246 GLY A C 1
ATOM 2027 O O . GLY A 1 246 ? -11.206 -3.737 -26.538 1.00 92.38 246 GLY A O 1
ATOM 2028 N N . CYS A 1 247 ? -10.081 -4.113 -24.655 1.00 94.06 247 CYS A N 1
ATOM 2029 C CA . CYS A 1 247 ? -9.535 -5.401 -25.117 1.00 94.06 247 CYS A CA 1
ATOM 2030 C C . CYS A 1 247 ? -10.520 -6.589 -24.996 1.00 94.06 247 CYS A C 1
ATOM 2032 O O . CYS A 1 247 ? -10.149 -7.723 -25.292 1.00 94.06 247 CYS A O 1
ATOM 2034 N N . GLY A 1 248 ? -11.742 -6.349 -24.505 1.00 92.25 248 GLY A N 1
ATOM 2035 C CA . GLY A 1 248 ? -12.810 -7.349 -24.375 1.00 92.25 248 GLY A CA 1
ATOM 2036 C C . GLY A 1 248 ? -12.685 -8.330 -23.200 1.00 92.25 248 GLY A C 1
ATOM 2037 O O . GLY A 1 248 ? -13.580 -9.139 -22.990 1.00 92.25 248 GLY A O 1
ATOM 2038 N N . GLN A 1 249 ? -11.606 -8.279 -22.415 1.00 96.06 249 GLN A N 1
ATOM 2039 C CA . GLN A 1 249 ? -11.415 -9.153 -21.250 1.00 96.06 249 GLN A CA 1
ATOM 2040 C C . GLN A 1 249 ? -12.022 -8.563 -19.974 1.00 96.06 249 GLN A C 1
ATOM 2042 O O . GLN A 1 249 ? -12.102 -7.344 -19.827 1.00 96.06 249 GLN A O 1
ATOM 2047 N N . VAL A 1 250 ? -12.371 -9.426 -19.013 1.00 96.44 250 VAL A N 1
ATOM 2048 C CA . VAL A 1 250 ? -12.813 -9.000 -17.676 1.00 96.44 250 VAL A CA 1
ATOM 2049 C C . VAL A 1 250 ? -11.672 -8.307 -16.935 1.00 96.44 250 VAL A C 1
ATOM 2051 O O . VAL A 1 250 ? -10.580 -8.856 -16.753 1.00 96.44 250 VAL A O 1
ATOM 2054 N N . GLU A 1 251 ? -11.937 -7.104 -16.443 1.00 97.06 251 GLU A N 1
ATOM 2055 C CA . GLU A 1 251 ? -10.935 -6.275 -15.797 1.00 97.06 251 GLU A CA 1
ATOM 2056 C C . GLU A 1 251 ? -10.744 -6.644 -14.324 1.00 97.06 251 GLU A C 1
ATOM 2058 O O . GLU A 1 251 ? -11.294 -6.049 -13.396 1.00 97.06 251 GLU A O 1
ATOM 2063 N N . THR A 1 252 ? -9.927 -7.664 -14.096 1.00 97.06 252 THR A N 1
ATOM 2064 C CA . THR A 1 252 ? -9.383 -7.961 -12.767 1.00 97.06 252 THR A CA 1
ATOM 2065 C C . THR A 1 252 ? -8.221 -7.021 -12.426 1.00 97.06 252 THR A C 1
ATOM 2067 O O . THR A 1 252 ? -7.666 -6.367 -13.307 1.00 97.06 252 THR A O 1
ATOM 2070 N N . GLN A 1 253 ? -7.768 -6.994 -11.164 1.00 96.44 253 GLN A N 1
ATOM 2071 C CA . GLN A 1 253 ? -6.546 -6.252 -10.808 1.00 96.44 253 GLN A CA 1
ATOM 2072 C C . GLN A 1 253 ? -5.333 -6.748 -11.605 1.00 96.44 253 GLN A C 1
ATOM 2074 O O . GLN A 1 253 ? -4.548 -5.938 -12.085 1.00 96.44 253 GLN A O 1
ATOM 2079 N N . HIS A 1 254 ? -5.210 -8.066 -11.796 1.00 97.62 254 HIS A N 1
ATOM 2080 C CA . HIS A 1 254 ? -4.163 -8.643 -12.636 1.00 97.62 254 HIS A CA 1
ATOM 2081 C C . HIS A 1 254 ? -4.248 -8.118 -14.074 1.00 97.62 254 HIS A C 1
ATOM 2083 O O . HIS A 1 254 ? -3.234 -7.735 -14.652 1.00 97.62 254 HIS A O 1
ATOM 2089 N N . HIS A 1 255 ? -5.456 -8.049 -14.638 1.00 98.19 255 HIS A N 1
ATOM 2090 C CA . HIS A 1 255 ? -5.655 -7.534 -15.985 1.00 98.19 255 HIS A CA 1
ATOM 2091 C C . HIS A 1 255 ? -5.315 -6.042 -16.090 1.00 98.19 255 HIS A C 1
ATOM 2093 O O . HIS A 1 255 ? -4.432 -5.681 -16.867 1.00 98.19 255 HIS A O 1
ATOM 2099 N N . ALA A 1 256 ? -5.953 -5.197 -15.274 1.00 97.75 256 ALA A N 1
ATOM 2100 C CA . ALA A 1 256 ? -5.779 -3.744 -15.294 1.00 97.75 256 ALA A CA 1
ATOM 2101 C C . ALA A 1 256 ? -4.319 -3.318 -15.097 1.00 97.75 256 ALA A C 1
ATOM 2103 O O . ALA A 1 256 ? -3.856 -2.375 -15.732 1.00 97.75 256 ALA A O 1
ATOM 2104 N N . PHE A 1 257 ? -3.585 -4.016 -14.226 1.00 98.19 257 PHE A N 1
ATOM 2105 C CA . PHE A 1 257 ? -2.236 -3.617 -13.836 1.00 98.19 257 PHE A CA 1
ATOM 2106 C C . PHE A 1 257 ? -1.115 -4.385 -14.523 1.00 98.19 257 PHE A C 1
ATOM 2108 O O . PHE A 1 257 ? 0.033 -3.973 -14.380 1.00 98.19 257 PHE A O 1
ATOM 2115 N N . HIS A 1 258 ? -1.384 -5.485 -15.232 1.00 98.12 258 HIS A N 1
ATOM 2116 C CA . HIS A 1 258 ? -0.307 -6.318 -15.780 1.00 98.12 258 HIS A CA 1
ATOM 2117 C C . HIS A 1 258 ? -0.642 -7.011 -17.099 1.00 98.12 258 H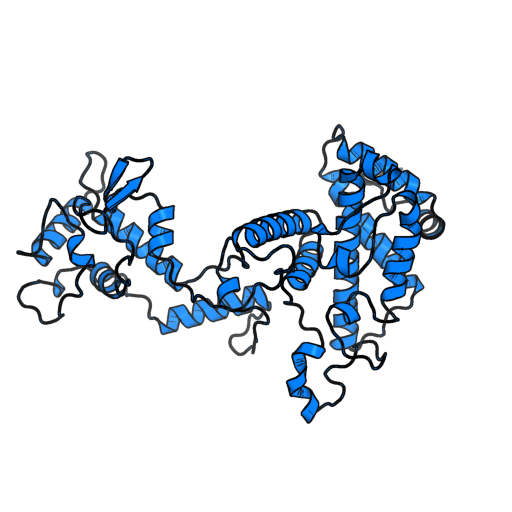IS A C 1
ATOM 2119 O O . HIS A 1 258 ? 0.099 -6.835 -18.062 1.00 98.12 258 HIS A O 1
ATOM 2125 N N . ALA A 1 259 ? -1.730 -7.781 -17.158 1.00 98.06 259 ALA A N 1
ATOM 2126 C CA . ALA A 1 259 ? -1.996 -8.675 -18.288 1.00 98.06 259 ALA A CA 1
ATOM 2127 C C . ALA A 1 259 ? -2.669 -8.001 -19.494 1.00 98.06 259 ALA A C 1
ATOM 2129 O O . ALA A 1 259 ? -2.677 -8.576 -20.580 1.00 98.06 259 ALA A O 1
ATOM 2130 N N . CYS A 1 260 ? -3.236 -6.801 -19.334 1.00 97.94 260 CYS A N 1
ATOM 2131 C CA . CYS A 1 260 ? -3.837 -6.070 -20.446 1.00 97.94 260 CYS A CA 1
ATOM 2132 C C . CYS A 1 260 ? -2.817 -5.871 -21.589 1.00 97.94 260 CYS A C 1
ATOM 2134 O O . CYS A 1 260 ? -1.705 -5.414 -21.313 1.00 97.94 260 CYS A O 1
ATOM 2136 N N . PRO A 1 261 ? -3.174 -6.109 -22.869 1.00 97.06 261 PRO A N 1
ATOM 2137 C CA . PRO A 1 261 ? -2.265 -5.917 -24.007 1.00 97.06 261 PRO A CA 1
ATOM 2138 C C . PRO A 1 261 ? -1.680 -4.504 -24.132 1.00 97.06 261 PRO A C 1
ATOM 2140 O O . PRO A 1 261 ? -0.613 -4.326 -24.712 1.00 97.06 261 PRO A O 1
ATOM 2143 N N . ARG A 1 262 ? -2.354 -3.490 -23.572 1.00 95.94 262 ARG A N 1
ATOM 2144 C CA . ARG A 1 262 ? -1.842 -2.111 -23.511 1.00 95.94 262 ARG A CA 1
ATOM 2145 C C . ARG A 1 262 ? -0.804 -1.900 -22.407 1.00 95.94 262 ARG A C 1
ATOM 2147 O O . ARG A 1 262 ? 0.042 -1.026 -22.538 1.00 95.94 262 ARG A O 1
ATOM 2154 N N . ILE A 1 263 ? -0.863 -2.692 -21.337 1.00 98.06 263 ILE A N 1
ATOM 2155 C CA . ILE A 1 263 ? -0.062 -2.513 -20.119 1.00 98.06 263 ILE A CA 1
ATOM 2156 C C . ILE A 1 263 ? 1.109 -3.496 -20.056 1.00 98.06 263 ILE A C 1
ATOM 2158 O O . ILE A 1 263 ? 2.216 -3.118 -19.674 1.00 98.06 263 ILE A O 1
ATOM 2162 N N . HIS A 1 264 ? 0.908 -4.742 -20.482 1.00 98.06 264 HIS A N 1
ATOM 2163 C CA . HIS A 1 264 ? 1.938 -5.778 -20.490 1.00 98.06 264 HIS A CA 1
ATOM 2164 C C . HIS A 1 264 ? 3.255 -5.355 -21.176 1.00 98.06 264 HIS A C 1
ATOM 2166 O O . HIS A 1 264 ? 4.328 -5.653 -20.632 1.00 98.06 264 HIS A O 1
ATOM 2172 N N . PRO A 1 265 ? 3.236 -4.620 -22.311 1.00 98.38 265 PRO A N 1
ATOM 2173 C CA . PRO A 1 265 ? 4.462 -4.141 -22.944 1.00 98.38 265 PRO A CA 1
ATOM 2174 C C . PRO A 1 265 ? 5.298 -3.225 -22.046 1.00 98.38 265 PRO A C 1
ATOM 2176 O O . PRO A 1 265 ? 6.520 -3.254 -22.140 1.00 98.38 265 PRO A O 1
ATOM 2179 N N . VAL A 1 266 ? 4.676 -2.456 -21.143 1.00 98.25 266 VAL A N 1
ATOM 2180 C CA . VAL A 1 266 ? 5.379 -1.556 -20.210 1.00 98.25 266 VAL A CA 1
ATOM 2181 C C . VAL A 1 266 ? 6.226 -2.360 -19.224 1.00 98.25 266 VAL A C 1
ATOM 2183 O O . VAL A 1 266 ? 7.404 -2.072 -19.018 1.00 98.25 266 VAL A O 1
ATOM 2186 N N . TRP A 1 267 ? 5.664 -3.432 -18.663 1.00 98.44 267 TRP A N 1
ATOM 2187 C CA . TRP A 1 267 ? 6.414 -4.328 -17.781 1.00 98.44 267 TRP A CA 1
ATOM 2188 C C . TRP A 1 267 ? 7.495 -5.103 -18.525 1.00 98.44 267 TRP A C 1
ATOM 2190 O O . TRP A 1 267 ? 8.592 -5.262 -17.995 1.00 98.44 267 TRP A O 1
ATOM 2200 N N . SER A 1 268 ? 7.219 -5.550 -19.753 1.00 97.94 268 SER A N 1
ATOM 2201 C CA . SER A 1 268 ? 8.218 -6.216 -20.597 1.00 97.94 268 SER A CA 1
ATOM 2202 C C . SER A 1 268 ? 9.386 -5.288 -20.935 1.00 97.94 268 SER A C 1
ATOM 2204 O O . SER A 1 268 ? 10.539 -5.690 -20.795 1.00 97.94 268 SER A O 1
ATOM 2206 N N . PHE A 1 269 ? 9.101 -4.028 -21.268 1.00 98.06 269 PHE A N 1
ATOM 2207 C CA . PHE A 1 269 ? 10.100 -2.994 -21.521 1.00 98.06 269 PHE A CA 1
ATOM 2208 C C . PHE A 1 269 ? 11.062 -2.822 -20.337 1.00 98.06 269 PHE A C 1
ATOM 2210 O O . PHE A 1 269 ? 12.284 -2.869 -20.513 1.00 98.06 269 PHE A O 1
ATOM 2217 N N . HIS A 1 270 ? 10.528 -2.700 -19.119 1.00 98.12 270 HIS A N 1
ATOM 2218 C CA . HIS A 1 270 ? 11.347 -2.611 -17.911 1.00 98.12 270 HIS A CA 1
ATOM 2219 C C . HIS A 1 270 ? 12.072 -3.920 -17.596 1.00 98.12 270 HIS A C 1
ATOM 2221 O O . HIS A 1 270 ? 13.274 -3.906 -17.348 1.00 98.12 270 HIS A O 1
ATOM 2227 N N . ARG A 1 271 ? 11.392 -5.067 -17.660 1.00 97.25 271 ARG A N 1
ATOM 2228 C CA . ARG A 1 271 ? 12.010 -6.383 -17.445 1.00 97.25 271 ARG A CA 1
ATOM 2229 C C . ARG A 1 271 ? 13.231 -6.577 -18.332 1.00 97.25 271 ARG A C 1
ATOM 2231 O O . ARG A 1 271 ? 14.264 -7.031 -17.850 1.00 97.25 271 ARG A O 1
ATOM 2238 N N . ASP A 1 272 ? 13.127 -6.212 -19.603 1.00 97.06 272 ASP A N 1
ATOM 2239 C CA . ASP A 1 272 ? 14.201 -6.402 -20.567 1.00 97.06 272 ASP A CA 1
ATOM 2240 C C . ASP A 1 272 ? 15.413 -5.509 -20.265 1.00 97.06 272 ASP A C 1
ATOM 2242 O O . ASP A 1 272 ? 16.545 -5.986 -20.341 1.00 97.06 272 ASP A O 1
ATOM 2246 N N . ALA A 1 273 ? 15.196 -4.276 -19.792 1.00 96.88 273 ALA A N 1
ATOM 2247 C CA . ALA A 1 273 ? 16.274 -3.425 -19.282 1.00 96.88 273 ALA A CA 1
ATOM 2248 C C . ALA A 1 273 ? 16.919 -3.986 -17.999 1.00 96.88 273 ALA A C 1
ATOM 2250 O O . ALA A 1 273 ? 18.102 -3.789 -17.751 1.00 96.88 273 ALA A O 1
ATOM 2251 N N . TRP A 1 274 ? 16.170 -4.705 -17.167 1.00 97.69 274 TRP A N 1
ATOM 2252 C CA . TRP A 1 274 ? 16.651 -5.210 -15.877 1.00 97.69 274 TRP A CA 1
ATOM 2253 C C . TRP A 1 274 ? 17.198 -6.642 -15.915 1.00 97.69 274 TRP A C 1
ATOM 2255 O O . TRP A 1 274 ? 17.655 -7.148 -14.883 1.00 97.69 274 TRP A O 1
ATOM 2265 N N . ARG A 1 275 ? 17.232 -7.276 -17.096 1.00 95.81 275 ARG A N 1
ATOM 2266 C CA . ARG A 1 275 ? 17.808 -8.616 -17.316 1.00 95.81 275 ARG A CA 1
ATOM 2267 C C . ARG A 1 275 ? 19.175 -8.834 -16.648 1.00 95.81 275 ARG A C 1
ATOM 2269 O O . ARG A 1 275 ? 19.331 -9.891 -16.038 1.00 95.81 275 ARG A O 1
ATOM 2276 N N . PRO A 1 276 ? 20.138 -7.882 -16.654 1.00 96.69 276 PRO A N 1
ATOM 2277 C CA . PRO A 1 276 ? 21.443 -8.092 -16.017 1.00 96.69 276 PRO A CA 1
ATOM 2278 C C . PRO A 1 276 ? 21.386 -8.440 -14.524 1.00 96.69 276 PRO A C 1
ATOM 2280 O O . PRO A 1 276 ? 22.277 -9.129 -14.032 1.00 96.69 276 PRO A O 1
ATOM 2283 N N . PHE A 1 277 ? 20.354 -7.986 -13.808 1.00 97.00 277 PHE A N 1
ATOM 2284 C CA . PHE A 1 277 ? 20.170 -8.235 -12.373 1.00 97.00 277 PHE A CA 1
ATOM 2285 C C . PHE A 1 277 ? 19.122 -9.319 -12.081 1.00 97.00 277 PHE A C 1
ATOM 2287 O O . PHE A 1 277 ? 18.930 -9.699 -10.927 1.00 97.00 277 PHE A O 1
ATOM 2294 N N . GLY A 1 278 ? 18.431 -9.821 -13.111 1.00 94.62 278 GLY A N 1
ATOM 2295 C CA . GLY A 1 278 ? 17.383 -10.831 -12.968 1.00 94.62 278 GLY A CA 1
ATOM 2296 C C . GLY A 1 278 ? 16.178 -10.365 -12.146 1.00 94.62 278 GLY A C 1
ATOM 2297 O O . GLY A 1 278 ? 15.490 -11.202 -11.576 1.00 94.62 278 GLY A O 1
ATOM 2298 N N . ALA A 1 279 ? 15.937 -9.052 -12.043 1.00 94.19 279 ALA A N 1
ATOM 2299 C CA . ALA A 1 279 ? 14.829 -8.525 -11.251 1.00 94.19 279 ALA A CA 1
ATOM 2300 C C . ALA A 1 279 ? 13.475 -8.807 -11.945 1.00 94.19 279 ALA A C 1
ATOM 2302 O O . ALA A 1 279 ? 13.297 -8.435 -13.111 1.00 94.19 279 ALA A O 1
ATOM 2303 N N . PRO A 1 280 ? 12.508 -9.439 -11.259 1.00 94.31 280 PRO A N 1
ATOM 2304 C CA . PRO A 1 280 ? 11.251 -9.857 -11.865 1.00 94.31 280 PRO A CA 1
ATOM 2305 C C . PRO A 1 280 ? 10.225 -8.718 -11.913 1.00 94.31 280 PRO A C 1
ATOM 2307 O O . PRO A 1 280 ? 10.026 -8.004 -10.938 1.00 94.31 280 PRO A O 1
ATOM 2310 N N . PHE A 1 281 ? 9.493 -8.599 -13.022 1.00 96.88 281 PHE A N 1
ATOM 2311 C CA . PHE A 1 281 ? 8.321 -7.711 -13.155 1.00 96.88 281 PHE A CA 1
ATOM 2312 C C . PHE A 1 281 ? 7.059 -8.514 -13.474 1.00 96.88 281 PHE A C 1
ATOM 2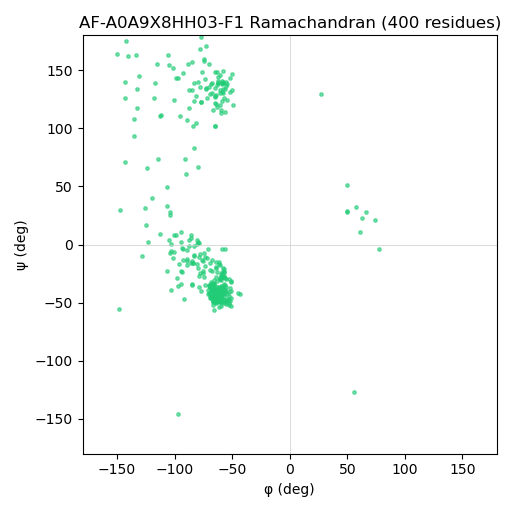314 O O . PHE A 1 281 ? 6.248 -8.148 -14.321 1.00 96.88 281 PHE A O 1
ATOM 2321 N N . THR A 1 282 ? 6.927 -9.672 -12.832 1.00 96.88 282 THR A N 1
ATOM 2322 C CA . THR A 1 282 ? 5.755 -10.543 -12.972 1.00 96.88 282 THR A CA 1
ATOM 2323 C C . THR A 1 282 ? 4.646 -10.113 -12.020 1.00 96.88 282 THR A C 1
ATOM 2325 O O . THR A 1 282 ? 4.915 -9.507 -10.979 1.00 96.88 282 THR A O 1
ATOM 2328 N N . TRP A 1 283 ? 3.397 -10.462 -12.337 1.00 97.31 283 TRP A N 1
ATOM 2329 C CA . TRP A 1 283 ? 2.276 -10.184 -11.441 1.00 97.31 283 TRP A CA 1
ATOM 2330 C C . TRP A 1 283 ? 2.475 -10.789 -10.048 1.00 97.31 283 TRP A C 1
ATOM 2332 O O . TRP A 1 283 ? 2.215 -10.115 -9.053 1.00 97.31 283 TRP A O 1
ATOM 2342 N N . SER A 1 284 ? 2.981 -12.022 -9.957 1.00 95.31 284 SER A N 1
ATOM 2343 C CA . SER A 1 284 ? 3.212 -12.707 -8.681 1.00 95.31 284 SER A CA 1
ATOM 2344 C C . SER A 1 284 ? 4.177 -11.930 -7.786 1.00 95.31 284 SER A C 1
ATOM 2346 O O . SER A 1 284 ? 3.892 -11.742 -6.615 1.00 95.31 284 SER A O 1
ATOM 2348 N N . THR A 1 285 ? 5.255 -11.375 -8.338 1.00 94.94 285 THR A N 1
ATOM 2349 C CA . THR A 1 285 ? 6.236 -10.586 -7.571 1.00 94.94 285 THR A CA 1
ATOM 2350 C C . THR A 1 285 ? 5.747 -9.187 -7.196 1.00 94.94 285 THR A C 1
ATOM 2352 O O . THR A 1 285 ? 6.174 -8.630 -6.190 1.00 94.94 285 THR A O 1
ATOM 2355 N N . ILE A 1 286 ? 4.843 -8.605 -7.991 1.00 96.69 286 ILE A N 1
ATOM 2356 C CA . ILE A 1 286 ? 4.233 -7.295 -7.706 1.00 96.69 286 ILE A CA 1
ATOM 2357 C C . ILE A 1 286 ? 3.115 -7.422 -6.656 1.00 96.69 286 ILE A C 1
ATOM 2359 O O . ILE A 1 286 ? 2.950 -6.532 -5.817 1.00 96.69 286 ILE A O 1
ATOM 2363 N N . SER A 1 287 ? 2.349 -8.517 -6.703 1.00 95.00 287 SER A N 1
ATOM 2364 C CA . SER A 1 287 ? 1.241 -8.804 -5.779 1.00 95.00 287 SER A CA 1
ATOM 2365 C C . SER A 1 287 ? 1.672 -9.566 -4.518 1.00 95.00 287 SER A C 1
ATOM 2367 O O . SER A 1 287 ? 0.961 -9.526 -3.513 1.00 95.00 287 SER A O 1
ATOM 2369 N N . ASP A 1 288 ? 2.854 -10.187 -4.530 1.00 94.50 288 ASP A N 1
ATOM 2370 C CA . ASP A 1 288 ? 3.480 -10.834 -3.381 1.00 94.50 288 ASP A CA 1
ATOM 2371 C C . ASP A 1 288 ? 4.976 -10.484 -3.271 1.00 94.50 288 ASP A C 1
ATOM 2373 O O . ASP A 1 288 ? 5.825 -10.967 -4.025 1.00 94.50 288 ASP A O 1
ATOM 2377 N N . LEU A 1 289 ? 5.306 -9.653 -2.279 1.00 93.06 289 LEU A N 1
ATOM 2378 C CA . LEU A 1 289 ? 6.666 -9.165 -2.042 1.00 93.06 289 LEU A CA 1
ATOM 2379 C C . LEU A 1 289 ? 7.632 -10.254 -1.555 1.00 93.06 289 LEU A C 1
ATOM 2381 O O . LEU A 1 289 ? 8.845 -10.027 -1.579 1.00 93.06 289 LEU A O 1
ATOM 2385 N N . ASP A 1 290 ? 7.127 -11.400 -1.091 1.00 91.12 290 ASP A N 1
ATOM 2386 C CA . ASP A 1 290 ? 7.970 -12.512 -0.638 1.00 91.12 290 ASP A CA 1
ATOM 2387 C C . ASP A 1 290 ? 8.623 -13.246 -1.817 1.00 91.12 290 ASP A C 1
ATOM 2389 O O . ASP A 1 290 ? 9.648 -13.901 -1.643 1.00 91.12 290 ASP A O 1
ATOM 2393 N N . LEU A 1 291 ? 8.086 -13.076 -3.029 1.00 93.50 291 LEU A N 1
ATOM 2394 C CA . LEU A 1 291 ? 8.582 -13.717 -4.247 1.00 93.50 291 LEU A CA 1
ATOM 2395 C C . LEU A 1 291 ? 9.690 -12.916 -4.952 1.00 93.50 291 LEU A C 1
ATOM 2397 O O . LEU A 1 291 ? 10.207 -13.350 -5.983 1.00 93.50 291 LEU A O 1
ATOM 2401 N N . PHE A 1 292 ? 10.067 -11.743 -4.428 1.00 95.44 292 PHE A N 1
ATOM 2402 C CA . PHE A 1 292 ? 11.132 -10.935 -5.017 1.00 95.44 292 PHE A CA 1
ATOM 2403 C C . PHE A 1 292 ? 12.491 -11.635 -4.886 1.00 95.44 292 PHE A C 1
ATOM 2405 O O . PHE A 1 292 ? 13.032 -11.796 -3.789 1.00 95.44 292 PHE A O 1
ATOM 2412 N N . THR A 1 293 ? 13.066 -11.988 -6.030 1.00 95.12 293 THR A N 1
ATOM 2413 C CA . THR A 1 293 ? 14.362 -12.659 -6.157 1.00 95.12 293 THR A CA 1
ATOM 2414 C C . THR A 1 293 ? 15.204 -11.971 -7.230 1.00 95.12 293 THR A C 1
ATOM 2416 O O . THR A 1 293 ? 14.696 -11.170 -8.011 1.00 95.12 293 THR A O 1
ATOM 2419 N N . VAL A 1 294 ? 16.511 -12.223 -7.226 1.00 96.69 294 VAL A N 1
ATOM 2420 C CA . VAL A 1 294 ? 17.479 -11.654 -8.175 1.00 96.69 294 VAL A CA 1
ATOM 2421 C C . VAL A 1 294 ? 18.501 -12.723 -8.554 1.00 96.69 294 VAL A C 1
ATOM 2423 O O . VAL A 1 294 ? 18.635 -13.726 -7.852 1.00 96.69 294 VAL A O 1
ATOM 2426 N N . ASN A 1 295 ? 19.225 -12.519 -9.655 1.00 96.31 295 ASN A N 1
ATOM 2427 C CA . ASN A 1 295 ? 20.324 -13.410 -10.035 1.00 96.31 295 ASN A CA 1
ATOM 2428 C C . ASN A 1 295 ? 21.584 -13.150 -9.180 1.00 96.31 295 ASN A C 1
ATOM 2430 O O . ASN A 1 295 ? 21.619 -12.232 -8.362 1.00 96.31 295 ASN A O 1
ATOM 2434 N N . SER A 1 296 ? 22.653 -13.918 -9.407 1.00 95.81 296 SER A N 1
ATOM 2435 C CA . SER A 1 296 ? 23.920 -13.793 -8.666 1.00 95.81 296 SER A CA 1
ATOM 2436 C C . SER A 1 296 ? 24.538 -12.388 -8.716 1.00 95.81 296 SER A C 1
ATOM 2438 O O . SER A 1 296 ? 25.111 -11.928 -7.730 1.00 95.81 296 SER A O 1
ATOM 2440 N N . ARG A 1 297 ? 24.401 -11.670 -9.839 1.00 93.56 297 ARG A N 1
ATOM 2441 C CA . ARG A 1 297 ? 24.866 -10.281 -9.969 1.00 93.56 297 ARG A CA 1
ATOM 2442 C C . ARG A 1 297 ? 24.004 -9.323 -9.152 1.00 93.56 297 ARG A C 1
ATOM 2444 O O . ARG A 1 297 ? 24.538 -8.422 -8.511 1.00 93.56 297 ARG A O 1
ATOM 2451 N N . GLY A 1 298 ? 22.687 -9.505 -9.189 1.00 93.50 298 GLY A N 1
ATOM 2452 C CA . GLY A 1 298 ? 21.747 -8.728 -8.393 1.00 93.50 298 GLY A CA 1
ATOM 2453 C C . GLY A 1 298 ? 21.903 -8.972 -6.898 1.00 93.50 298 GLY A C 1
ATOM 2454 O O . GLY A 1 298 ? 21.764 -8.023 -6.136 1.00 93.50 298 GLY A O 1
ATOM 2455 N N . ASP A 1 299 ? 22.256 -10.187 -6.475 1.00 95.38 299 ASP A N 1
ATOM 2456 C CA . ASP A 1 299 ? 22.397 -10.532 -5.056 1.00 95.38 299 ASP A CA 1
ATOM 2457 C C . ASP A 1 299 ? 23.550 -9.766 -4.382 1.00 95.38 299 ASP A C 1
ATOM 2459 O O . ASP A 1 299 ? 23.394 -9.275 -3.267 1.00 95.38 299 ASP A O 1
ATOM 2463 N N . ARG A 1 300 ? 24.643 -9.493 -5.114 1.00 94.94 300 ARG A N 1
ATOM 2464 C CA . ARG A 1 300 ? 25.742 -8.615 -4.649 1.00 94.94 300 ARG A CA 1
ATOM 2465 C C . ARG A 1 300 ? 25.292 -7.187 -4.318 1.00 94.94 300 ARG A C 1
ATOM 2467 O O . ARG A 1 300 ? 25.937 -6.511 -3.525 1.00 94.94 300 ARG A O 1
ATOM 2474 N N . HIS A 1 301 ? 24.197 -6.725 -4.923 1.00 95.56 301 HIS A N 1
ATOM 2475 C CA . HIS A 1 301 ? 23.615 -5.398 -4.708 1.00 95.56 301 HIS A CA 1
ATOM 2476 C C . HIS A 1 301 ? 22.130 -5.488 -4.320 1.00 95.56 301 HIS A C 1
ATOM 2478 O O . HIS A 1 301 ? 21.342 -4.608 -4.677 1.00 95.56 301 HIS A O 1
ATOM 2484 N N . LYS A 1 302 ? 21.725 -6.555 -3.616 1.00 96.06 302 LYS A N 1
ATOM 2485 C CA . LYS A 1 302 ? 20.315 -6.942 -3.444 1.00 96.06 302 LYS A CA 1
ATOM 2486 C C . LYS A 1 302 ? 19.434 -5.818 -2.920 1.00 96.06 302 LYS A C 1
ATOM 2488 O O . LYS A 1 302 ? 18.374 -5.559 -3.487 1.00 96.06 302 LYS A O 1
ATOM 2493 N N . ASP A 1 303 ? 19.880 -5.125 -1.877 1.00 96.62 303 ASP A N 1
ATOM 2494 C CA . ASP A 1 303 ? 19.107 -4.048 -1.255 1.00 96.62 303 ASP A CA 1
ATOM 2495 C C . ASP A 1 303 ? 18.945 -2.843 -2.183 1.00 96.62 303 ASP A C 1
ATOM 2497 O O . ASP A 1 303 ? 17.866 -2.250 -2.253 1.00 96.62 303 ASP A O 1
ATOM 2501 N N . ALA A 1 304 ? 19.977 -2.517 -2.963 1.00 97.62 304 ALA A N 1
ATOM 2502 C CA . ALA A 1 304 ? 19.922 -1.450 -3.954 1.00 97.62 304 ALA A CA 1
ATOM 2503 C C . ALA A 1 304 ? 19.007 -1.817 -5.132 1.00 97.62 304 ALA A C 1
ATOM 2505 O O . ALA A 1 304 ? 18.140 -1.025 -5.506 1.00 97.62 304 ALA A O 1
ATOM 2506 N N . VAL A 1 305 ? 19.137 -3.033 -5.675 1.00 98.19 305 VAL A N 1
ATOM 2507 C CA . VAL A 1 305 ? 18.266 -3.543 -6.746 1.00 98.19 305 VAL A CA 1
ATOM 2508 C C . VAL A 1 305 ? 16.813 -3.564 -6.274 1.00 98.19 305 VAL A C 1
ATOM 2510 O O . VAL A 1 305 ? 15.940 -3.046 -6.967 1.00 98.19 305 VAL A O 1
ATOM 2513 N N . LYS A 1 306 ? 16.549 -4.078 -5.067 1.00 97.69 306 LYS A N 1
ATOM 2514 C CA . LYS A 1 306 ? 15.211 -4.108 -4.464 1.00 97.69 306 LYS A CA 1
ATOM 2515 C C . LYS A 1 306 ? 14.643 -2.706 -4.269 1.00 97.69 306 LYS A C 1
ATOM 2517 O O . LYS A 1 306 ? 13.488 -2.469 -4.603 1.00 97.69 306 LYS A O 1
ATOM 2522 N N . THR A 1 307 ? 15.443 -1.769 -3.769 1.00 98.00 307 THR A N 1
ATOM 2523 C CA . THR A 1 307 ? 15.036 -0.370 -3.582 1.00 98.00 307 THR A CA 1
ATOM 2524 C C . THR A 1 307 ? 14.627 0.265 -4.907 1.00 98.00 307 THR A C 1
ATOM 2526 O O . THR A 1 307 ? 13.518 0.783 -5.033 1.00 98.00 307 THR A O 1
ATOM 2529 N N . LEU A 1 308 ? 15.484 0.183 -5.925 1.00 98.38 308 LEU A N 1
ATOM 2530 C CA . LEU A 1 308 ? 15.197 0.748 -7.241 1.00 98.38 308 LEU A CA 1
ATOM 2531 C C . LEU A 1 308 ? 13.983 0.068 -7.897 1.00 98.38 308 LEU A C 1
ATOM 2533 O O . LEU A 1 308 ? 13.181 0.749 -8.539 1.00 98.38 308 LEU A O 1
ATOM 2537 N N . TRP A 1 309 ? 13.821 -1.244 -7.699 1.00 98.56 309 TRP A N 1
ATOM 2538 C CA . TRP A 1 309 ? 12.684 -2.019 -8.192 1.00 98.56 309 TRP A CA 1
ATOM 2539 C C . TRP A 1 309 ? 11.369 -1.599 -7.525 1.00 98.56 309 TRP A C 1
ATOM 2541 O O . TRP A 1 309 ? 10.362 -1.430 -8.212 1.00 98.56 309 TRP A O 1
ATOM 2551 N N . ILE A 1 310 ? 11.376 -1.350 -6.209 1.00 98.50 310 ILE A N 1
ATOM 2552 C CA . ILE A 1 310 ? 10.225 -0.813 -5.464 1.00 98.50 310 ILE A CA 1
ATOM 2553 C C . ILE A 1 310 ? 9.816 0.548 -6.037 1.00 98.50 310 ILE A C 1
ATOM 2555 O O . ILE A 1 310 ? 8.634 0.778 -6.290 1.00 98.50 310 ILE A O 1
ATOM 2559 N N . LEU A 1 311 ? 10.781 1.447 -6.265 1.00 98.62 311 LEU A N 1
ATOM 2560 C CA . LEU A 1 311 ? 10.514 2.784 -6.807 1.00 98.62 311 LEU A CA 1
ATOM 2561 C C . LEU A 1 311 ? 9.910 2.720 -8.217 1.00 98.62 311 LEU A C 1
ATOM 2563 O O . LEU A 1 311 ? 8.966 3.456 -8.516 1.00 98.62 311 LEU A O 1
ATOM 2567 N N . LEU A 1 312 ? 10.425 1.832 -9.071 1.00 98.62 312 LEU A N 1
ATOM 2568 C CA . LEU A 1 312 ? 9.905 1.619 -10.422 1.00 98.62 312 LEU A CA 1
ATOM 2569 C C . LEU A 1 312 ? 8.501 1.016 -10.393 1.00 98.62 312 LEU A C 1
ATOM 2571 O O . LEU A 1 312 ? 7.594 1.529 -11.042 1.00 98.62 312 LEU A O 1
ATOM 2575 N N . THR A 1 313 ? 8.303 -0.036 -9.601 1.00 98.69 313 THR A N 1
ATOM 2576 C CA . THR A 1 313 ? 7.016 -0.727 -9.493 1.00 98.69 313 THR A CA 1
ATOM 2577 C C . THR A 1 313 ? 5.935 0.230 -9.003 1.00 98.69 313 THR A C 1
ATOM 2579 O O . THR A 1 313 ? 4.904 0.373 -9.651 1.00 98.69 313 THR A O 1
ATOM 2582 N N . ALA A 1 314 ? 6.192 0.966 -7.919 1.00 98.62 314 ALA A N 1
ATOM 2583 C CA . ALA A 1 314 ? 5.223 1.903 -7.359 1.00 98.62 314 ALA A CA 1
ATOM 2584 C C . ALA A 1 314 ? 4.873 3.051 -8.322 1.00 98.62 314 ALA A C 1
ATOM 2586 O O . ALA A 1 314 ? 3.702 3.399 -8.472 1.00 98.62 314 ALA A O 1
ATOM 2587 N N . SER A 1 315 ? 5.874 3.641 -8.988 1.00 98.56 315 SER A N 1
ATOM 2588 C CA . SER A 1 315 ? 5.637 4.722 -9.959 1.00 98.56 315 SER A CA 1
ATOM 2589 C C . SER A 1 315 ? 4.890 4.236 -11.202 1.00 98.56 315 SER A C 1
ATOM 2591 O O . SER A 1 315 ? 3.974 4.916 -11.662 1.00 98.56 315 SER A O 1
ATOM 2593 N N . THR A 1 316 ? 5.202 3.035 -11.691 1.00 98.69 316 THR A N 1
ATOM 2594 C CA . THR A 1 316 ? 4.521 2.422 -12.841 1.00 98.69 316 THR A CA 1
ATOM 2595 C C . THR A 1 316 ? 3.076 2.060 -12.503 1.00 98.69 316 THR A C 1
ATOM 2597 O O . THR A 1 316 ? 2.175 2.404 -13.261 1.00 98.69 316 THR A O 1
ATOM 2600 N N . LEU A 1 317 ? 2.817 1.455 -11.336 1.00 98.62 317 LEU A N 1
ATOM 2601 C CA . LEU A 1 317 ? 1.453 1.182 -10.863 1.00 98.62 317 LEU A CA 1
ATOM 2602 C C . LEU A 1 317 ? 0.624 2.468 -10.755 1.00 98.62 317 LEU A C 1
ATOM 2604 O O . LEU A 1 317 ? -0.533 2.494 -11.168 1.00 98.62 317 LEU A O 1
ATOM 2608 N N . ASN A 1 318 ? 1.215 3.548 -10.240 1.00 98.44 318 ASN A N 1
ATOM 2609 C CA . ASN A 1 318 ? 0.546 4.842 -10.163 1.00 98.44 318 ASN A CA 1
ATOM 2610 C C . ASN A 1 318 ? 0.239 5.434 -11.544 1.00 98.44 318 ASN A C 1
ATOM 2612 O O . ASN A 1 318 ? -0.859 5.952 -11.746 1.00 98.44 318 ASN A O 1
ATOM 2616 N N . LEU A 1 319 ? 1.179 5.351 -12.491 1.00 98.50 319 LEU A N 1
ATOM 2617 C CA . LEU A 1 319 ? 0.953 5.786 -13.870 1.00 98.50 319 LEU A CA 1
ATOM 2618 C C . LEU A 1 319 ? -0.195 4.994 -14.507 1.00 98.50 319 LEU A C 1
ATOM 2620 O O . LEU A 1 319 ? -1.119 5.606 -15.038 1.00 98.50 319 LEU A O 1
ATOM 2624 N N . ILE A 1 320 ? -0.168 3.661 -14.391 1.00 98.50 320 ILE A N 1
ATOM 2625 C CA . ILE A 1 320 ? -1.222 2.778 -14.906 1.00 98.50 320 ILE A CA 1
ATOM 2626 C C . ILE A 1 320 ? -2.576 3.181 -14.330 1.00 98.50 320 ILE A C 1
ATOM 2628 O O . ILE A 1 320 ? -3.509 3.426 -15.085 1.00 98.50 320 ILE A O 1
ATOM 2632 N N . TRP A 1 321 ? -2.673 3.326 -13.007 1.00 97.75 321 TRP A N 1
ATOM 2633 C CA . TRP A 1 321 ? -3.933 3.681 -12.356 1.00 97.75 321 TRP A CA 1
ATOM 2634 C C . TRP A 1 321 ? -4.441 5.073 -12.745 1.00 97.75 321 TRP A C 1
ATOM 2636 O O . TRP A 1 321 ? -5.637 5.274 -12.939 1.00 97.75 321 TRP A O 1
ATOM 2646 N N . THR A 1 322 ? -3.533 6.038 -12.889 1.00 96.88 322 THR A N 1
ATOM 2647 C CA . THR A 1 322 ? -3.888 7.402 -13.296 1.00 96.88 322 THR A CA 1
ATOM 2648 C C . THR A 1 322 ? -4.456 7.411 -14.711 1.00 96.88 322 THR A C 1
ATOM 2650 O O . THR A 1 322 ? -5.517 7.980 -14.940 1.00 96.88 322 THR A O 1
ATOM 2653 N N . GLN A 1 323 ? -3.779 6.759 -15.658 1.00 97.69 323 GLN A N 1
ATOM 2654 C CA . GLN A 1 323 ? -4.227 6.713 -17.051 1.00 97.69 323 GLN A CA 1
ATOM 2655 C C . GLN A 1 323 ? -5.485 5.872 -17.220 1.00 97.69 323 GLN A C 1
ATOM 2657 O O . GLN A 1 323 ? -6.366 6.249 -17.979 1.00 97.69 323 GLN A O 1
ATOM 2662 N N . HIS A 1 324 ? -5.596 4.768 -16.484 1.00 96.88 324 HIS A N 1
ATOM 2663 C CA . HIS A 1 324 ? -6.824 3.990 -16.406 1.00 96.88 324 HIS A CA 1
ATOM 2664 C C . HIS A 1 324 ? -8.012 4.883 -16.035 1.00 96.88 324 HIS A C 1
ATOM 2666 O O . HIS A 1 324 ? -9.002 4.913 -16.752 1.00 96.88 324 HIS A O 1
ATOM 2672 N N . ASN A 1 325 ? -7.900 5.667 -14.957 1.00 95.31 325 ASN A N 1
ATOM 2673 C CA . ASN A 1 325 ? -9.000 6.526 -14.515 1.00 95.31 325 ASN A CA 1
ATOM 2674 C C . ASN A 1 325 ? -9.331 7.637 -15.513 1.00 95.31 325 ASN A C 1
ATOM 2676 O O . ASN A 1 325 ? -10.503 7.949 -15.679 1.00 95.31 325 ASN A O 1
ATOM 2680 N N . LYS A 1 326 ? -8.327 8.193 -16.199 1.00 96.25 326 LYS A N 1
ATOM 2681 C CA . LYS A 1 326 ? -8.557 9.173 -17.267 1.00 96.25 326 LYS A CA 1
ATOM 2682 C C . LYS A 1 326 ? -9.372 8.585 -18.416 1.00 96.25 326 LYS A C 1
ATOM 2684 O O . LYS A 1 326 ? -10.322 9.205 -18.871 1.00 96.25 326 LYS A O 1
ATOM 2689 N N . VAL A 1 327 ? -9.022 7.381 -18.865 1.00 95.88 327 VAL A N 1
ATOM 2690 C CA . VAL A 1 327 ? -9.771 6.707 -19.936 1.00 95.88 327 VAL A CA 1
ATOM 2691 C C . VAL A 1 327 ? -11.174 6.321 -19.460 1.00 95.88 327 VAL A C 1
ATOM 2693 O O . VAL A 1 327 ? -12.137 6.526 -20.182 1.00 95.88 327 VAL A O 1
ATOM 2696 N N . GLN A 1 328 ? -11.301 5.808 -18.234 1.00 92.44 328 GLN A N 1
ATOM 2697 C CA . GLN A 1 328 ? -12.572 5.306 -17.706 1.00 92.44 328 GLN A CA 1
ATOM 2698 C C . GLN A 1 328 ? -13.578 6.408 -17.345 1.00 92.44 328 GLN A C 1
ATOM 2700 O O . GLN A 1 328 ? -14.783 6.180 -17.422 1.00 92.44 328 GLN A O 1
ATOM 2705 N N . TYR A 1 329 ? -13.104 7.559 -16.861 1.00 91.81 329 TYR A N 1
ATOM 2706 C CA . TYR A 1 329 ? -13.959 8.567 -16.221 1.00 91.81 329 TYR A CA 1
ATOM 2707 C C . TYR A 1 329 ? -13.811 9.982 -16.787 1.00 91.81 329 TYR A C 1
ATOM 2709 O O . TYR A 1 329 ? -14.591 10.851 -16.408 1.00 91.81 329 TYR A O 1
ATOM 2717 N N . GLU A 1 330 ? -12.817 10.237 -17.639 1.00 94.00 330 GLU A N 1
ATOM 2718 C CA . GLU A 1 330 ? -12.533 11.569 -18.197 1.00 94.00 330 GLU A CA 1
ATOM 2719 C C . GLU A 1 330 ? -12.516 11.557 -19.737 1.00 94.00 330 GLU A C 1
ATOM 2721 O O . GLU A 1 330 ? -11.964 12.471 -20.346 1.00 94.00 330 GLU A O 1
ATOM 2726 N N . ASP A 1 331 ? 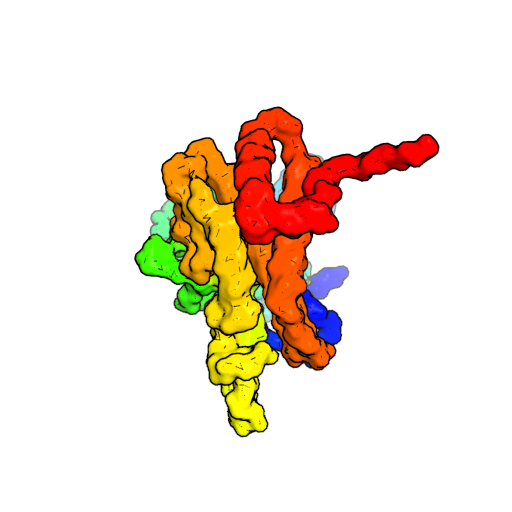-13.073 10.511 -20.364 1.00 91.88 331 ASP A N 1
ATOM 2727 C CA . ASP A 1 331 ? -13.140 10.310 -21.823 1.00 91.88 331 ASP A CA 1
ATOM 2728 C C . ASP A 1 331 ? -11.788 10.492 -22.543 1.00 91.88 331 ASP A C 1
ATOM 2730 O O . ASP A 1 331 ? -11.707 10.878 -23.712 1.00 91.88 331 ASP A O 1
ATOM 2734 N N . ALA A 1 332 ? -10.683 10.222 -21.840 1.00 95.38 332 ALA A N 1
ATOM 2735 C CA . ALA A 1 332 ? -9.353 10.371 -22.404 1.00 95.38 332 ALA A CA 1
ATOM 2736 C C . ALA A 1 332 ? -9.014 9.213 -23.349 1.00 95.38 332 ALA A C 1
ATOM 2738 O O . ALA A 1 332 ? -9.367 8.056 -23.119 1.00 95.38 332 ALA A O 1
ATOM 2739 N N . ASN A 1 333 ? -8.213 9.500 -24.375 1.00 95.00 333 ASN A N 1
ATOM 2740 C CA . ASN A 1 333 ? -7.657 8.452 -25.222 1.00 95.00 333 ASN A CA 1
ATOM 2741 C C . ASN A 1 333 ? -6.542 7.678 -24.492 1.00 95.00 333 ASN A C 1
ATOM 2743 O O . ASN A 1 333 ? -5.719 8.291 -23.801 1.00 95.00 333 ASN A O 1
ATOM 2747 N N . PRO A 1 334 ? -6.441 6.348 -24.678 1.00 94.88 334 PRO A N 1
ATOM 2748 C CA . PRO A 1 334 ? -5.316 5.574 -24.168 1.00 94.88 334 PRO A CA 1
ATOM 2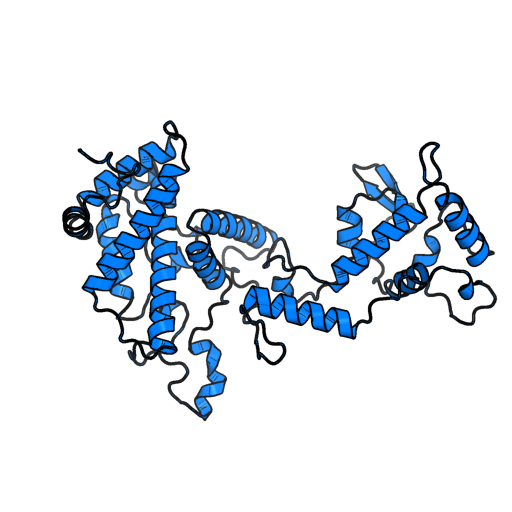749 C C . PRO A 1 334 ? -3.981 6.095 -24.709 1.00 94.88 334 PRO A C 1
ATOM 2751 O O . PRO A 1 334 ? -3.855 6.386 -25.899 1.00 94.88 334 PRO A O 1
ATOM 2754 N N . LEU A 1 335 ? -2.955 6.148 -23.854 1.00 95.88 335 LEU A N 1
ATOM 2755 C CA . LEU A 1 335 ? -1.627 6.569 -24.296 1.00 95.88 335 LEU A CA 1
ATOM 2756 C C . LEU A 1 335 ? -1.056 5.603 -25.357 1.00 95.88 335 LEU A C 1
ATOM 2758 O O . LEU A 1 335 ? -1.138 4.378 -25.188 1.00 95.88 335 LEU A O 1
ATOM 2762 N N . PRO A 1 336 ? -0.399 6.127 -26.406 1.00 96.75 336 PRO A N 1
ATOM 2763 C CA . PRO A 1 336 ? 0.453 5.343 -27.291 1.00 96.75 336 PRO A CA 1
ATOM 2764 C C . PRO A 1 336 ? 1.595 4.646 -26.535 1.00 96.75 336 PRO A C 1
ATOM 2766 O O . PRO A 1 336 ? 2.129 5.171 -25.557 1.00 96.75 336 PRO A O 1
ATOM 2769 N N . LEU A 1 337 ? 2.033 3.480 -27.023 1.00 95.88 337 LEU A N 1
ATOM 2770 C CA . LEU A 1 337 ? 3.088 2.679 -26.377 1.00 95.88 337 LEU A CA 1
ATOM 2771 C C . LEU A 1 337 ? 4.410 3.432 -26.121 1.00 95.88 337 LEU A C 1
ATOM 2773 O O . LEU A 1 337 ? 4.938 3.301 -25.018 1.00 95.88 337 LEU A O 1
ATOM 2777 N N . PRO A 1 338 ? 4.945 4.250 -27.051 1.00 96.81 338 PRO A N 1
ATOM 2778 C CA . PRO A 1 338 ? 6.171 5.004 -26.779 1.00 96.81 338 PRO A CA 1
ATOM 2779 C C . PRO A 1 338 ? 6.038 5.954 -25.581 1.00 96.81 338 PRO A C 1
ATOM 2781 O O . PRO A 1 338 ? 6.955 6.048 -24.768 1.00 96.81 338 PRO A O 1
ATOM 2784 N N . GLN A 1 339 ? 4.873 6.593 -25.427 1.00 97.31 339 GLN A N 1
ATOM 2785 C CA . GLN A 1 339 ? 4.605 7.497 -24.307 1.00 97.31 339 GLN A CA 1
ATOM 2786 C C . GLN A 1 339 ? 4.492 6.738 -22.984 1.00 97.31 339 GLN A C 1
ATOM 2788 O O . GLN A 1 339 ? 4.940 7.239 -21.957 1.00 97.31 339 GLN A O 1
ATOM 2793 N N . TRP A 1 340 ? 3.946 5.517 -22.992 1.00 98.00 340 TRP A N 1
ATOM 2794 C CA . TRP A 1 340 ? 3.970 4.664 -21.805 1.00 98.00 340 TRP A CA 1
ATOM 2795 C C . TRP A 1 340 ? 5.395 4.391 -21.327 1.00 98.00 340 TRP A C 1
ATOM 2797 O O . TRP A 1 340 ? 5.658 4.549 -20.137 1.00 98.00 340 TRP A O 1
ATOM 2807 N N . PHE A 1 341 ? 6.301 4.012 -22.235 1.00 98.06 341 PHE A N 1
ATOM 2808 C CA . PHE A 1 341 ? 7.698 3.711 -21.900 1.00 98.06 341 PHE A CA 1
ATOM 2809 C C . PHE A 1 341 ? 8.439 4.937 -21.370 1.00 98.06 341 PHE A C 1
ATOM 2811 O O . PHE A 1 341 ? 9.179 4.854 -20.389 1.00 98.06 341 PHE A O 1
ATOM 2818 N N . GLU A 1 342 ? 8.227 6.084 -22.009 1.00 97.75 342 GLU A N 1
ATOM 2819 C CA . GLU A 1 342 ? 8.846 7.341 -21.614 1.00 97.75 342 GLU A CA 1
ATOM 2820 C C . GLU A 1 342 ? 8.336 7.819 -20.249 1.00 97.75 342 GLU A C 1
ATOM 2822 O O . GLU A 1 342 ? 9.132 8.099 -19.352 1.00 97.75 342 GLU A O 1
ATOM 2827 N N . LEU A 1 343 ? 7.017 7.855 -20.037 1.00 98.06 343 LEU A N 1
ATOM 2828 C CA . LEU A 1 343 ? 6.432 8.327 -18.781 1.00 98.06 343 LEU A CA 1
ATOM 2829 C C . LEU A 1 343 ? 6.707 7.380 -17.609 1.00 98.06 343 LEU A C 1
ATOM 2831 O O . LEU A 1 343 ? 6.939 7.856 -16.494 1.00 98.06 343 LEU A O 1
ATOM 2835 N N . SER A 1 344 ? 6.711 6.060 -17.825 1.00 98.12 344 SER A N 1
ATOM 2836 C CA . SER A 1 344 ? 7.054 5.101 -16.768 1.00 98.12 344 SER A CA 1
ATOM 2837 C C . SER A 1 344 ? 8.521 5.238 -16.358 1.00 98.12 344 SER A C 1
ATOM 2839 O O . SER A 1 344 ? 8.835 5.261 -15.165 1.00 98.12 344 SER A O 1
ATOM 2841 N N . PHE A 1 345 ? 9.416 5.441 -17.330 1.00 97.94 345 PHE A N 1
ATOM 2842 C CA . PHE A 1 345 ? 10.814 5.764 -17.078 1.00 97.94 345 PHE A CA 1
ATOM 2843 C C . PHE A 1 345 ? 10.957 7.087 -16.314 1.00 97.94 345 PHE A C 1
ATOM 2845 O O . PHE A 1 345 ? 11.540 7.099 -15.234 1.00 97.94 345 PHE A O 1
ATOM 2852 N N . LEU A 1 346 ? 10.381 8.193 -16.790 1.00 97.19 346 LEU A N 1
ATOM 2853 C CA . LEU A 1 346 ? 10.494 9.506 -16.137 1.00 97.19 346 LEU A CA 1
ATOM 2854 C C . LEU A 1 346 ? 9.895 9.525 -14.720 1.00 97.19 346 LEU A C 1
ATOM 2856 O O . LEU A 1 346 ? 10.470 10.127 -13.801 1.00 97.19 346 LEU A O 1
ATOM 2860 N N . GLY A 1 347 ? 8.769 8.837 -14.512 1.00 96.81 347 GLY A N 1
ATOM 2861 C CA . GLY A 1 347 ? 8.154 8.656 -13.196 1.00 96.81 347 GLY A CA 1
ATOM 2862 C C . GLY A 1 347 ? 9.058 7.884 -12.231 1.00 96.81 347 GLY A C 1
ATOM 2863 O O . GLY A 1 347 ? 9.211 8.267 -11.060 1.00 96.81 347 GLY A O 1
ATOM 2864 N N . TRP A 1 348 ? 9.731 6.846 -12.731 1.00 97.88 348 TRP A N 1
ATOM 2865 C CA . TRP A 1 348 ? 10.740 6.115 -11.975 1.00 97.88 348 TRP A CA 1
ATOM 2866 C C . TRP A 1 348 ? 11.954 6.986 -11.652 1.00 97.88 348 TRP A C 1
ATOM 2868 O O . TRP A 1 348 ? 12.313 7.098 -10.481 1.00 97.88 348 TRP A O 1
ATOM 2878 N N . MET A 1 349 ? 12.529 7.682 -12.635 1.00 97.06 349 MET A N 1
ATOM 2879 C CA . MET A 1 349 ? 13.699 8.548 -12.441 1.00 97.06 349 MET A CA 1
ATOM 2880 C C . MET A 1 349 ? 13.429 9.671 -11.440 1.00 97.06 349 MET A C 1
ATOM 2882 O O . MET A 1 349 ? 14.273 9.998 -10.608 1.00 97.06 349 MET A O 1
ATOM 2886 N N . THR A 1 350 ? 12.219 10.225 -11.440 1.00 94.81 350 THR A N 1
ATOM 2887 C CA . THR A 1 350 ? 11.796 11.211 -10.437 1.00 94.81 350 THR A CA 1
ATOM 2888 C C . THR A 1 350 ? 11.729 10.605 -9.035 1.00 94.81 350 THR A C 1
ATOM 2890 O O . THR A 1 350 ? 12.202 11.216 -8.072 1.00 94.81 350 THR A O 1
ATOM 2893 N N . SER A 1 351 ? 11.225 9.375 -8.914 1.00 96.00 351 SER A N 1
ATOM 2894 C CA . SER A 1 351 ? 11.202 8.640 -7.644 1.00 96.00 351 SER A CA 1
ATOM 2895 C C . SER A 1 351 ? 12.618 8.307 -7.149 1.00 96.00 351 SER A C 1
ATOM 2897 O O . SER A 1 351 ? 12.907 8.478 -5.964 1.00 96.00 351 SER A O 1
ATOM 2899 N N . VAL A 1 352 ? 13.516 7.905 -8.054 1.00 96.88 352 VAL A N 1
ATOM 2900 C CA . VAL A 1 352 ? 14.936 7.626 -7.779 1.00 96.88 352 VAL A CA 1
ATOM 2901 C C . VAL A 1 352 ? 15.675 8.880 -7.335 1.00 96.88 352 VAL A C 1
ATOM 2903 O O . VAL A 1 352 ? 16.326 8.852 -6.295 1.00 96.88 352 VAL A O 1
ATOM 2906 N N . ARG A 1 353 ? 15.540 9.999 -8.057 1.00 94.94 353 ARG A N 1
ATOM 2907 C CA . ARG A 1 353 ? 16.149 11.282 -7.672 1.00 94.94 353 ARG A CA 1
ATOM 2908 C C . ARG A 1 353 ? 15.738 11.702 -6.271 1.00 94.94 353 ARG A C 1
ATOM 2910 O O . ARG A 1 353 ? 16.594 12.050 -5.463 1.00 94.94 353 ARG A O 1
ATOM 2917 N N . ARG A 1 354 ? 14.435 11.653 -5.972 1.00 94.25 354 ARG A N 1
ATOM 2918 C CA . ARG A 1 354 ? 13.931 11.964 -4.630 1.00 94.25 354 ARG A CA 1
ATOM 2919 C C . ARG A 1 354 ? 14.578 11.057 -3.588 1.00 94.25 354 ARG A C 1
ATOM 2921 O O . ARG A 1 354 ? 15.027 11.558 -2.567 1.00 94.25 354 ARG A O 1
ATOM 2928 N N . TRP A 1 355 ? 14.615 9.749 -3.833 1.00 95.62 355 TRP A N 1
ATOM 2929 C CA . TRP A 1 355 ? 15.209 8.804 -2.892 1.00 95.62 355 TRP A CA 1
ATOM 2930 C C . TRP A 1 355 ? 16.700 9.089 -2.662 1.00 95.62 355 TRP A C 1
ATOM 2932 O O . TRP A 1 355 ? 17.105 9.212 -1.511 1.00 95.62 355 TRP A O 1
ATOM 2942 N N . LEU A 1 356 ? 17.479 9.300 -3.730 1.00 95.00 356 LEU A N 1
ATOM 2943 C CA . LEU A 1 356 ? 18.911 9.620 -3.664 1.00 95.00 356 LEU A CA 1
ATOM 2944 C C . LEU A 1 356 ? 19.202 10.905 -2.878 1.00 95.00 356 LEU A C 1
ATOM 2946 O O . LEU A 1 356 ? 20.188 10.941 -2.152 1.00 95.00 356 LEU A O 1
ATOM 2950 N N . ARG A 1 357 ? 18.356 11.939 -3.003 1.00 92.69 357 ARG A N 1
ATOM 2951 C CA . ARG A 1 357 ? 18.478 13.198 -2.238 1.00 92.69 357 ARG A CA 1
ATOM 2952 C C . ARG A 1 357 ? 18.215 13.031 -0.741 1.00 92.69 357 ARG A C 1
ATOM 2954 O O . ARG A 1 357 ? 18.634 13.875 0.035 1.00 92.69 357 ARG A O 1
ATOM 2961 N N . LEU A 1 358 ? 17.483 11.989 -0.353 1.00 92.31 358 LEU A N 1
ATOM 2962 C CA . LEU A 1 358 ? 17.160 11.693 1.044 1.00 92.31 358 LEU A CA 1
ATOM 2963 C C . LEU A 1 358 ? 18.166 10.737 1.698 1.00 92.31 358 LEU A C 1
ATOM 2965 O O . LEU A 1 358 ? 17.993 10.411 2.866 1.00 92.31 358 LEU A O 1
ATOM 2969 N N . GLN A 1 359 ? 19.143 10.221 0.947 1.00 92.88 359 GLN A N 1
ATOM 2970 C CA . GLN A 1 359 ? 20.175 9.337 1.484 1.00 92.88 359 GLN A CA 1
ATOM 2971 C C . GLN A 1 359 ? 21.442 10.125 1.807 1.00 92.88 359 GLN A C 1
ATOM 2973 O O . GLN A 1 359 ? 21.847 10.982 1.020 1.00 92.88 359 GLN A O 1
ATOM 2978 N N . ASP A 1 360 ? 22.116 9.745 2.890 1.00 90.44 360 ASP A N 1
ATOM 2979 C CA . ASP A 1 360 ? 23.459 10.232 3.196 1.00 90.44 360 ASP A CA 1
ATOM 2980 C C . ASP A 1 360 ? 24.441 9.854 2.082 1.00 90.44 360 ASP A C 1
ATOM 2982 O O . ASP A 1 360 ? 24.326 8.790 1.459 1.00 90.44 360 ASP A O 1
ATOM 2986 N N . HIS A 1 361 ? 25.424 10.718 1.826 1.00 85.25 361 HIS A N 1
ATOM 2987 C CA . HIS A 1 361 ? 26.386 10.515 0.743 1.00 85.25 361 HIS A CA 1
ATOM 2988 C C . HIS A 1 361 ? 27.181 9.211 0.893 1.00 85.25 361 HIS A C 1
ATOM 2990 O O . HIS A 1 361 ? 27.376 8.528 -0.118 1.00 85.25 361 HIS A O 1
ATOM 2996 N N . ASP A 1 362 ? 27.505 8.833 2.132 1.00 89.56 362 ASP A N 1
ATOM 2997 C CA . ASP A 1 362 ? 28.291 7.645 2.494 1.00 89.56 362 ASP A CA 1
ATOM 2998 C C . ASP A 1 362 ? 27.445 6.369 2.661 1.00 89.56 362 ASP A C 1
ATOM 3000 O O . ASP A 1 362 ? 27.952 5.302 3.009 1.00 89.56 362 ASP A O 1
ATOM 3004 N N . CYS A 1 363 ? 26.136 6.436 2.396 1.00 93.00 363 CYS A N 1
ATOM 3005 C CA . CYS A 1 363 ? 25.256 5.275 2.486 1.00 93.00 363 CYS A CA 1
ATOM 3006 C C . CYS A 1 363 ? 25.662 4.190 1.467 1.00 93.00 363 CYS A C 1
ATOM 3008 O O . CYS A 1 363 ? 25.562 4.377 0.252 1.00 93.00 363 CYS A O 1
ATOM 3010 N N . ALA A 1 364 ? 26.037 3.000 1.945 1.00 93.94 364 ALA A N 1
ATOM 3011 C CA . ALA A 1 364 ? 26.450 1.883 1.086 1.00 93.94 364 ALA A CA 1
ATOM 3012 C C . ALA A 1 364 ? 25.372 1.470 0.059 1.00 93.94 364 ALA A C 1
ATOM 3014 O O . ALA A 1 364 ? 25.683 1.134 -1.090 1.00 93.94 364 ALA A O 1
ATOM 3015 N N . ILE A 1 365 ? 24.089 1.546 0.443 1.00 95.12 365 ILE A N 1
ATOM 3016 C CA . ILE A 1 365 ? 22.958 1.256 -0.454 1.00 95.12 365 ILE A CA 1
ATOM 3017 C C . ILE A 1 365 ? 22.876 2.313 -1.560 1.00 95.12 365 ILE A C 1
ATOM 3019 O O . ILE A 1 365 ? 22.624 1.965 -2.712 1.00 95.12 365 ILE A O 1
ATOM 3023 N N . ARG A 1 366 ? 23.133 3.590 -1.243 1.00 95.12 366 ARG A N 1
ATOM 3024 C CA . ARG A 1 366 ? 23.171 4.688 -2.221 1.00 95.12 366 ARG A CA 1
ATOM 3025 C C . ARG A 1 366 ? 24.264 4.450 -3.261 1.00 95.12 366 ARG A C 1
ATOM 3027 O O . ARG A 1 366 ? 23.978 4.511 -4.455 1.00 95.12 366 ARG A O 1
ATOM 3034 N N . THR A 1 367 ? 25.478 4.112 -2.832 1.00 94.81 367 THR A N 1
ATOM 3035 C CA . THR A 1 367 ? 26.600 3.805 -3.737 1.00 94.81 367 THR A CA 1
ATOM 3036 C C . THR A 1 367 ? 26.287 2.608 -4.636 1.00 94.81 367 THR A C 1
ATOM 3038 O O . THR A 1 367 ? 26.429 2.691 -5.857 1.00 94.81 367 THR A O 1
ATOM 3041 N N . SER A 1 368 ? 25.755 1.521 -4.065 1.00 96.81 368 SER A N 1
ATOM 3042 C CA . SER A 1 368 ? 25.309 0.359 -4.847 1.00 96.81 368 SER A CA 1
ATOM 3043 C C . SER A 1 368 ? 24.179 0.703 -5.824 1.00 96.81 368 SER A C 1
ATOM 3045 O O . SER A 1 368 ? 24.170 0.217 -6.953 1.00 96.81 368 SER A O 1
ATOM 3047 N N . ALA A 1 369 ? 23.239 1.569 -5.439 1.00 97.12 369 ALA A N 1
ATOM 3048 C CA . ALA A 1 369 ? 22.154 2.005 -6.314 1.00 97.12 369 ALA A CA 1
ATOM 3049 C C . ALA A 1 369 ? 22.673 2.810 -7.511 1.00 97.12 369 ALA A C 1
ATOM 3051 O O . ALA A 1 369 ? 22.208 2.594 -8.628 1.00 97.12 369 ALA A O 1
ATOM 3052 N N . LEU A 1 370 ? 23.665 3.684 -7.316 1.00 95.69 370 LEU A N 1
ATOM 3053 C CA . LEU A 1 370 ? 24.308 4.414 -8.413 1.00 95.69 370 LEU A CA 1
ATOM 3054 C C . LEU A 1 370 ? 25.020 3.468 -9.391 1.00 95.69 370 LEU A C 1
ATOM 3056 O O . LEU A 1 370 ? 24.884 3.638 -10.602 1.00 95.69 370 LEU A O 1
ATOM 3060 N N . TYR A 1 371 ? 25.694 2.427 -8.891 1.00 95.62 371 TYR A N 1
ATOM 3061 C CA . TYR A 1 371 ? 26.288 1.384 -9.736 1.00 95.62 371 TYR A CA 1
ATOM 3062 C C . TYR A 1 371 ? 25.230 0.630 -10.565 1.00 95.62 371 TYR A C 1
ATOM 3064 O O . TYR A 1 371 ? 25.386 0.436 -11.778 1.00 95.62 371 TYR A O 1
ATOM 3072 N N . VAL A 1 372 ? 24.119 0.239 -9.931 1.00 97.38 372 VAL A N 1
ATOM 3073 C CA . VAL A 1 372 ? 22.996 -0.421 -10.615 1.00 97.38 372 VAL A CA 1
ATOM 3074 C C . VAL A 1 372 ? 22.410 0.497 -11.692 1.00 97.38 372 VAL A C 1
ATOM 3076 O O . VAL A 1 372 ? 22.251 0.068 -12.833 1.00 97.38 372 VAL A O 1
ATOM 3079 N N . LEU A 1 373 ? 22.159 1.771 -11.375 1.00 96.69 373 LEU A N 1
ATOM 3080 C CA . LEU A 1 373 ? 21.644 2.766 -12.323 1.00 96.69 373 LEU A CA 1
ATOM 3081 C C . LEU A 1 373 ? 22.587 2.982 -13.509 1.00 96.69 373 LEU A C 1
ATOM 3083 O O . LEU A 1 373 ? 22.122 3.049 -14.645 1.00 96.69 373 LEU A O 1
ATOM 3087 N N . HIS A 1 374 ? 23.898 3.037 -13.267 1.00 95.19 374 HIS A N 1
ATOM 3088 C CA . HIS A 1 374 ? 24.896 3.139 -14.328 1.00 95.19 374 HIS A CA 1
ATOM 3089 C C . HIS A 1 374 ? 24.839 1.931 -15.276 1.00 95.19 374 HIS A C 1
ATOM 3091 O O . HIS A 1 374 ? 24.821 2.094 -16.494 1.00 95.19 374 HIS A O 1
ATOM 3097 N N . THR A 1 375 ? 24.708 0.719 -14.731 1.00 96.00 375 THR A N 1
ATOM 3098 C CA . THR A 1 375 ? 24.545 -0.500 -15.540 1.00 96.00 375 THR A CA 1
ATOM 3099 C C . THR A 1 375 ? 23.245 -0.477 -16.353 1.00 96.00 375 THR A C 1
ATOM 3101 O O . THR A 1 375 ? 23.244 -0.847 -17.528 1.00 96.00 375 THR A O 1
ATOM 3104 N N . LEU A 1 376 ? 22.138 -0.037 -15.741 1.00 96.44 376 LEU A N 1
ATOM 3105 C CA . LEU A 1 376 ? 20.827 0.058 -16.389 1.00 96.44 376 LEU A CA 1
ATOM 3106 C C . LEU A 1 376 ? 20.805 1.117 -17.502 1.00 96.44 376 LEU A C 1
ATOM 3108 O O . LEU A 1 376 ? 20.162 0.901 -18.525 1.00 96.44 376 LEU A O 1
ATOM 3112 N N . ARG A 1 377 ? 21.540 2.225 -17.350 1.00 94.38 377 ARG A N 1
ATOM 3113 C CA . ARG A 1 377 ? 21.688 3.265 -18.384 1.00 94.38 377 ARG A CA 1
ATOM 3114 C C . ARG A 1 377 ? 22.244 2.710 -19.699 1.00 94.38 377 ARG A C 1
ATOM 3116 O O . ARG A 1 377 ? 21.849 3.164 -20.767 1.00 94.38 377 ARG A O 1
ATOM 3123 N N . GLY A 1 378 ? 23.130 1.715 -19.633 1.00 92.88 378 GLY A N 1
ATOM 3124 C CA . GLY A 1 378 ? 23.716 1.078 -20.816 1.00 92.88 378 GLY A CA 1
ATOM 3125 C C . GLY A 1 378 ? 22.773 0.139 -21.581 1.00 92.88 378 GLY A C 1
ATOM 3126 O O . GLY A 1 378 ? 23.113 -0.287 -22.687 1.00 92.88 378 GLY A O 1
ATOM 3127 N N . GLN A 1 379 ? 21.605 -0.195 -21.028 1.00 96.19 379 GLN A N 1
ATOM 3128 C CA . GLN A 1 379 ? 20.678 -1.180 -21.596 1.00 96.19 379 GLN A CA 1
ATOM 3129 C C . GLN A 1 379 ? 19.860 -0.572 -22.734 1.00 96.19 379 GLN A C 1
ATOM 3131 O O . GLN A 1 379 ? 19.410 0.564 -22.623 1.00 96.19 379 GLN A O 1
ATOM 3136 N N . ALA A 1 380 ? 19.636 -1.331 -23.812 1.00 93.19 380 ALA A N 1
ATOM 3137 C CA . ALA A 1 380 ? 19.055 -0.8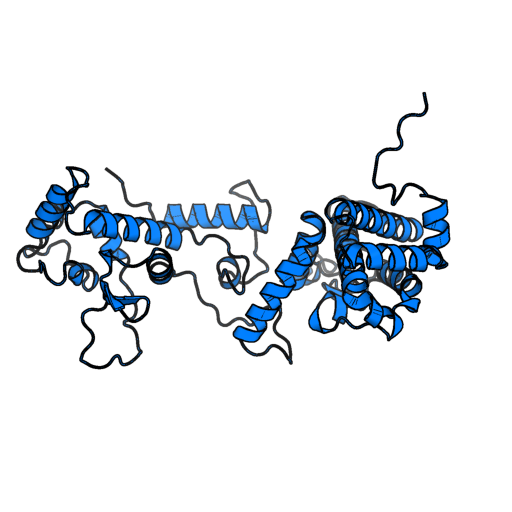23 -25.062 1.00 93.19 380 ALA A CA 1
ATOM 3138 C C . ALA A 1 380 ? 17.751 -0.028 -24.856 1.00 93.19 380 ALA A C 1
ATOM 3140 O O . ALA A 1 380 ? 17.622 1.089 -25.351 1.00 93.19 380 ALA A O 1
ATOM 3141 N N . ASN A 1 381 ? 16.836 -0.568 -24.048 1.00 93.19 381 ASN A N 1
ATOM 3142 C CA . ASN A 1 381 ? 15.538 0.041 -23.750 1.00 93.19 381 ASN A CA 1
ATOM 3143 C C . ASN A 1 381 ? 15.648 1.391 -23.026 1.00 93.19 381 ASN A C 1
ATOM 3145 O O . ASN A 1 381 ? 14.810 2.265 -23.215 1.00 93.19 381 ASN A O 1
ATOM 3149 N N . TYR A 1 382 ? 16.679 1.584 -22.204 1.00 96.25 382 TYR A N 1
ATOM 3150 C CA . TYR A 1 382 ? 16.865 2.810 -21.429 1.00 96.25 382 TYR A CA 1
ATOM 3151 C C . TYR A 1 382 ? 17.830 3.793 -22.079 1.00 96.25 382 TYR A C 1
ATOM 3153 O O . TYR A 1 382 ? 17.668 4.993 -21.885 1.00 96.25 382 TYR A O 1
ATOM 3161 N N . ARG A 1 383 ? 18.800 3.314 -22.861 1.00 94.44 383 ARG A N 1
ATOM 3162 C CA . ARG A 1 383 ? 19.863 4.131 -23.458 1.00 94.44 383 ARG A CA 1
ATOM 3163 C C . ARG A 1 383 ? 19.305 5.352 -24.188 1.00 94.44 383 ARG A C 1
ATOM 3165 O O . ARG A 1 383 ? 19.652 6.475 -23.840 1.00 94.44 383 ARG A O 1
ATOM 3172 N N . ARG A 1 384 ? 18.353 5.133 -25.101 1.00 92.75 384 ARG A N 1
ATOM 3173 C CA . ARG A 1 384 ? 17.704 6.209 -25.864 1.00 92.75 384 ARG A CA 1
ATOM 3174 C C . ARG A 1 384 ? 16.954 7.198 -24.967 1.00 92.75 384 ARG A C 1
ATOM 3176 O O . ARG A 1 384 ? 17.040 8.399 -25.182 1.00 92.75 384 ARG A O 1
ATOM 3183 N N . LEU A 1 385 ? 16.232 6.716 -23.952 1.00 94.75 385 LEU A N 1
ATOM 3184 C CA . LEU A 1 385 ? 15.491 7.592 -23.034 1.00 94.75 385 LEU A CA 1
ATOM 3185 C C . LEU A 1 385 ? 16.431 8.445 -22.176 1.00 94.75 385 LEU A C 1
ATOM 3187 O O . LEU A 1 385 ? 16.124 9.592 -21.873 1.00 94.75 385 LEU A O 1
ATOM 3191 N N . TRP A 1 386 ? 17.591 7.908 -21.806 1.00 93.81 386 TRP A N 1
ATOM 3192 C CA . TRP A 1 386 ? 18.633 8.657 -21.112 1.00 93.81 386 TRP A CA 1
ATOM 3193 C C . TRP A 1 386 ? 19.311 9.704 -21.996 1.00 93.81 386 TRP A C 1
ATOM 3195 O O . TRP A 1 386 ? 19.676 10.760 -21.491 1.00 93.81 386 TRP A O 1
ATOM 3205 N N . GLU A 1 387 ? 19.488 9.422 -23.286 1.00 92.88 387 GLU A N 1
ATOM 3206 C CA . GLU A 1 387 ? 19.990 10.392 -24.268 1.00 92.88 387 GLU A CA 1
ATOM 3207 C C . GLU A 1 387 ? 18.979 11.518 -24.508 1.00 92.88 387 GLU A C 1
ATOM 3209 O O . GLU A 1 387 ? 19.362 12.681 -24.569 1.00 92.88 387 GLU A O 1
ATOM 3214 N N . GLN A 1 388 ? 17.687 11.184 -24.579 1.00 94.38 388 GLN A N 1
ATOM 3215 C CA . GLN A 1 388 ? 16.600 12.161 -24.703 1.00 94.38 388 GLN A CA 1
ATOM 3216 C C . GLN A 1 388 ? 16.423 13.004 -23.434 1.00 94.38 388 GLN A C 1
ATOM 3218 O O . GLN A 1 388 ? 16.130 14.194 -23.517 1.00 94.38 388 GLN A O 1
ATOM 3223 N N . HIS A 1 389 ? 16.633 12.404 -22.258 1.00 93.50 389 HIS A N 1
ATOM 3224 C CA . HIS A 1 389 ? 16.437 13.039 -20.952 1.00 93.50 389 HIS A CA 1
ATOM 3225 C C . HIS A 1 389 ? 17.710 12.985 -20.093 1.00 93.50 389 HIS A C 1
ATOM 3227 O O . HIS A 1 389 ? 17.713 12.353 -19.025 1.00 93.50 389 HIS A O 1
ATOM 3233 N N . PRO A 1 390 ? 18.799 13.668 -20.497 1.00 89.06 390 PRO A N 1
ATOM 3234 C CA . PRO A 1 390 ? 20.102 13.564 -19.830 1.00 89.06 390 PRO A CA 1
ATOM 3235 C C . PRO A 1 390 ? 20.069 14.077 -18.384 1.00 89.06 390 PRO A C 1
ATOM 3237 O O . PRO A 1 390 ? 20.773 13.567 -17.514 1.00 89.06 390 PRO A O 1
ATOM 3240 N N . ASN A 1 391 ? 19.173 15.024 -18.094 1.00 87.62 391 ASN A N 1
ATOM 3241 C CA . ASN A 1 391 ? 19.013 15.636 -16.772 1.00 87.62 391 ASN A CA 1
ATOM 3242 C C . ASN A 1 391 ? 18.080 14.841 -15.835 1.00 87.62 391 ASN A C 1
ATOM 3244 O O . ASN A 1 391 ? 17.779 15.280 -14.721 1.00 87.62 391 ASN A O 1
ATOM 3248 N N . SER A 1 392 ? 17.616 13.658 -16.251 1.00 86.38 392 SER A N 1
ATOM 3249 C CA . SER A 1 392 ? 16.654 12.847 -15.492 1.00 86.38 392 SER A CA 1
ATOM 3250 C C . SER A 1 392 ? 17.174 12.341 -14.139 1.00 86.38 392 SER A C 1
ATOM 3252 O O . SER A 1 392 ? 16.347 12.063 -13.272 1.00 86.38 392 SER A O 1
ATOM 3254 N N . LEU A 1 393 ? 18.497 12.283 -13.907 1.00 84.00 393 LEU A N 1
ATOM 3255 C CA . LEU A 1 393 ? 19.118 12.013 -12.591 1.00 84.00 393 LEU A CA 1
ATOM 3256 C C . LEU A 1 393 ? 19.887 13.187 -11.978 1.00 84.00 393 LEU A C 1
ATOM 3258 O O . LEU A 1 393 ? 20.543 13.003 -10.954 1.00 84.00 393 LEU A O 1
ATOM 3262 N N . LEU A 1 394 ? 19.803 14.387 -12.547 1.00 83.69 394 LEU A N 1
ATOM 3263 C CA . LEU A 1 394 ? 20.488 15.549 -11.988 1.00 83.69 394 LEU A CA 1
ATOM 3264 C C . LEU A 1 394 ? 19.987 15.810 -10.547 1.00 83.69 394 LEU A C 1
ATOM 3266 O 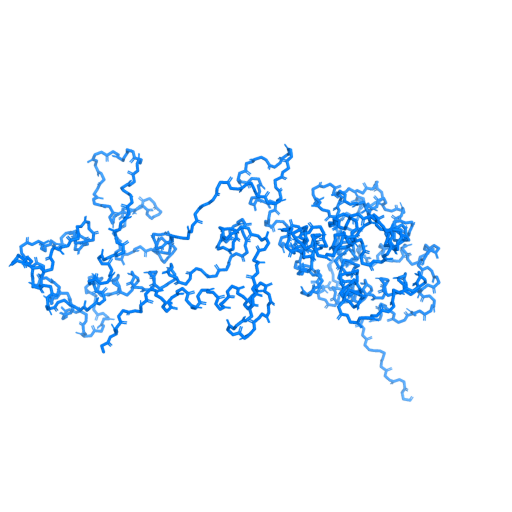O . LEU A 1 394 ? 18.793 16.049 -10.318 1.00 83.69 394 LEU A O 1
ATOM 3270 N N . LEU A 1 395 ? 20.879 15.675 -9.556 1.00 79.44 395 LEU A N 1
ATOM 3271 C CA . LEU A 1 395 ? 20.509 15.722 -8.135 1.00 79.44 395 LEU A CA 1
ATOM 3272 C C . LEU A 1 395 ? 20.441 17.152 -7.587 1.00 79.44 395 LEU A C 1
ATOM 3274 O O . LEU A 1 395 ? 19.550 17.417 -6.780 1.00 79.44 395 LEU A O 1
ATOM 3278 N N . ALA A 1 396 ? 21.287 18.060 -8.070 1.00 68.38 396 ALA A N 1
ATOM 3279 C CA . ALA A 1 396 ? 21.244 19.497 -7.788 1.00 68.38 396 ALA A CA 1
ATOM 3280 C C . ALA A 1 396 ? 20.687 20.257 -9.006 1.00 68.38 396 ALA A C 1
ATOM 3282 O O . ALA A 1 396 ? 20.817 19.741 -10.112 1.00 68.38 396 ALA A O 1
ATOM 3283 N N . PRO A 1 397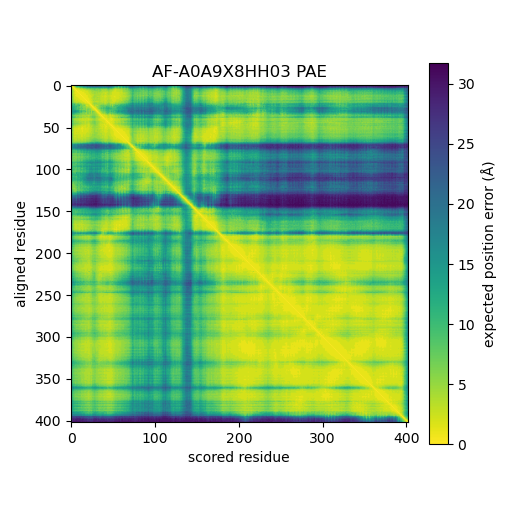 ? 20.080 21.447 -8.859 1.00 56.84 397 PRO A N 1
ATOM 3284 C CA . PRO A 1 397 ? 19.904 22.351 -9.994 1.00 56.84 397 PRO A CA 1
ATOM 3285 C C . PRO A 1 397 ? 21.288 22.670 -10.571 1.00 56.84 397 PRO A C 1
ATOM 3287 O O . PRO A 1 397 ? 22.204 22.956 -9.799 1.00 56.84 397 PRO A O 1
ATOM 3290 N N . SER A 1 398 ? 21.464 22.615 -11.893 1.00 51.53 398 SER A N 1
ATOM 3291 C CA . SER A 1 398 ? 22.667 23.196 -12.497 1.00 51.53 398 SER A CA 1
ATOM 3292 C C . SER A 1 398 ? 22.705 24.664 -12.089 1.00 51.53 398 SER A C 1
ATOM 3294 O O . SER A 1 398 ? 21.703 25.361 -12.260 1.00 51.53 398 SER A O 1
ATOM 3296 N N . ALA A 1 399 ? 23.817 25.117 -11.507 1.00 49.72 399 ALA A N 1
ATOM 3297 C CA . ALA A 1 399 ? 24.033 26.543 -11.316 1.00 49.72 399 ALA A CA 1
ATOM 3298 C C . ALA A 1 399 ? 23.812 27.220 -12.673 1.00 49.72 399 ALA A C 1
ATOM 3300 O O . ALA A 1 399 ? 24.307 26.721 -13.688 1.00 49.72 399 ALA A O 1
ATOM 3301 N N . ALA A 1 400 ? 23.012 28.288 -12.699 1.00 43.38 400 ALA A N 1
ATOM 3302 C CA . ALA A 1 400 ? 22.862 29.086 -13.901 1.00 43.38 400 ALA A CA 1
ATOM 3303 C C . ALA A 1 400 ? 24.264 29.551 -14.302 1.00 43.38 400 ALA A C 1
ATOM 3305 O O . ALA A 1 400 ? 24.931 30.256 -13.547 1.00 43.38 400 ALA A O 1
ATOM 3306 N N . THR A 1 401 ? 24.745 29.074 -15.445 1.00 42.66 401 THR A N 1
ATOM 3307 C CA . THR A 1 401 ? 25.877 29.689 -16.125 1.00 42.66 401 THR A CA 1
ATOM 3308 C C . THR A 1 401 ? 25.402 31.072 -16.546 1.00 42.66 401 THR A C 1
ATOM 3310 O O . THR A 1 401 ? 24.589 31.167 -17.466 1.00 42.66 401 THR A O 1
ATOM 3313 N N . ASN A 1 402 ? 25.813 32.093 -15.790 1.00 37.50 402 ASN A N 1
ATOM 3314 C CA . ASN A 1 402 ? 25.693 33.493 -16.194 1.00 37.50 402 ASN A CA 1
ATOM 3315 C C . ASN A 1 402 ? 26.509 33.753 -17.457 1.00 37.50 402 ASN A C 1
ATOM 3317 O O . ASN A 1 402 ? 27.622 33.180 -17.548 1.00 37.50 402 ASN A O 1
#

Solvent-accessible surface area (backbone atoms only — not comparable to full-atom values): 23397 Å² total; per-residue (Å²): 133,80,74,83,81,52,68,72,57,46,52,51,53,41,50,49,53,51,34,32,75,76,66,70,42,83,55,91,82,61,85,80,80,79,68,49,64,74,39,41,39,44,31,72,64,75,37,71,41,44,83,52,52,64,29,51,53,44,26,52,52,54,52,50,47,26,66,49,64,45,79,89,60,97,90,59,69,84,62,42,68,56,51,45,51,47,46,42,62,20,34,43,88,76,50,37,94,92,48,78,62,61,67,58,78,48,76,77,62,92,85,41,88,69,40,43,64,89,71,45,60,65,65,57,60,58,55,32,72,66,58,77,68,78,75,77,85,66,90,68,68,96,84,68,70,61,97,58,42,48,72,56,92,87,37,86,35,48,55,60,73,54,55,69,70,57,48,44,56,73,28,55,72,74,66,84,69,91,70,80,60,74,73,56,44,97,89,30,79,46,71,69,52,41,34,54,47,43,52,48,52,54,55,57,34,59,67,34,57,68,69,24,13,48,48,50,49,34,50,50,51,56,51,60,90,40,30,52,78,38,55,86,45,32,86,85,36,77,64,46,22,31,30,78,87,69,78,77,43,69,12,38,68,62,28,71,72,36,67,32,85,85,43,32,58,50,42,50,50,52,32,64,35,33,52,84,31,43,47,72,66,46,68,65,37,74,70,31,75,86,64,66,55,56,34,79,68,20,54,81,36,39,69,21,53,51,50,54,48,51,26,36,51,24,29,36,54,33,51,49,54,52,52,48,47,34,36,67,74,62,80,40,79,81,79,55,68,70,57,49,52,50,50,39,48,53,42,18,33,51,38,49,39,56,49,58,74,72,48,61,90,85,36,67,54,56,54,42,32,52,54,50,50,55,58,37,46,73,21,79,75,36,32,60,57,44,70,74,41,71,66,52,66,60,82,63,82,78,74,80,82,124

Radius of gyration: 28.76 Å; Cα contacts (8 Å, |Δi|>4): 428; chains: 1; bounding box: 63×54×78 Å